Protein AF-A0A9Q1JLV2-F1 (afdb_monomer)

pLDDT: mean 70.61, std 19.12, range [25.59, 95.0]

Solvent-accessible surface area (backbone atoms only — not comparable to full-atom values): 39282 Å² total; per-residue (Å²): 138,79,78,80,77,55,69,68,60,55,42,61,74,67,68,58,61,97,80,76,73,83,89,80,66,92,90,51,68,61,66,65,56,53,74,71,47,79,64,46,76,52,84,73,89,69,91,60,95,63,77,56,69,67,55,45,56,41,16,54,73,35,35,28,38,36,37,44,74,40,80,61,48,59,76,74,41,42,69,80,42,38,21,43,66,29,54,86,88,37,75,68,44,53,71,58,47,50,65,60,36,39,37,99,84,80,41,76,20,75,61,29,54,50,15,2,49,44,16,19,53,51,26,50,44,51,53,50,51,52,48,50,51,52,50,49,52,46,45,59,73,70,53,83,76,58,68,89,51,84,74,79,78,61,78,88,72,64,74,94,67,88,72,72,60,68,70,52,50,58,55,53,48,64,65,52,71,76,70,82,81,81,88,89,76,96,79,87,78,83,79,91,42,74,64,58,56,52,52,51,54,53,51,55,57,62,62,64,75,76,75,84,84,80,91,82,87,79,92,82,90,79,90,87,84,89,83,72,86,64,55,64,63,51,49,51,54,50,48,52,52,46,51,50,50,53,52,49,55,57,58,64,71,42,96,69,86,87,68,93,59,66,58,60,58,49,49,60,53,52,61,64,71,67,72,81,65,100,60,92,83,56,72,62,63,61,63,35,67,85,57,59,53,42,30,33,31,33,40,68,49,64,87,45,57,90,34,52,78,85,59,58,53,45,34,45,30,21,53,33,76,91,31,50,65,93,88,52,90,49,44,65,25,48,77,32,72,53,42,70,38,62,66,55,32,38,25,36,39,63,56,49,40,55,32,34,48,62,46,44,32,81,82,77,50,87,43,64,24,39,28,37,29,34,36,67,38,36,51,57,67,76,71,79,80,74,71,89,81,81,58,91,75,82,65,63,47,42,66,30,76,63,16,48,52,45,52,55,52,50,56,69,70,53,87,76,75,51,55,35,40,25,40,22,65,62,72,77,82,75,84,85,53,102,56,98,67,80,77,35,64,61,57,48,44,11,72,64,19,73,68,35,34,60,59,50,50,22,48,10,46,22,56,59,70,71,52,60,91,90,55,90,45,65,83,78,71,71,81,66,95,63,75,36,53,33,66,56,23,35,36,30,29,42,69,55,49,54,55,50,49,56,51,50,41,50,39,52,27,20,34,46,64,69,64,57,69,96,59,101,62,86,70,33,81,38,25,91,48,75,65,39,29,45,36,36,44,32,57,64,61,54,48,44,58,54,58,48,39,61,22,53,63,38,44,38,31,39,34,41,19,72,81,37,50,77,46,77,31,77,51,55,83,78,42,69,90,60,50,54,40,83,74,55,28,67,71,55,47,50,51,56,52,40,54,53,46,51,37,62,72,73,64,60,68,90,51,100,78,70,53,47,81,58,52,41,73,76,95,38,72,67,59,55,51,48,54,50,49,50,52,50,49,52,52,51,48,52,52,48,54,51,51,51,54,51,51,48,40,71,74,66,45,86,77,72,76,79,90,77,133

Foldseek 3Di:
DDDDDDVVVVCVVVVPPPPPDDDDDPVDDPLVVLVVDQAEEDLDPDADPADDVVLLVSLLVLRAYEYEPHPRCVVQDDDLAQHHYDYNVDPVSVVVVVPQQADPVRDGDPSRSRNSVRNSQSSVLVVVLVVVLVVVVVCLVPDDDFLLDQDDDDSVPDDSDRDPVVVVVVVVCVVVVVPPDDPDDPDDDDDPDPPVVVVVVVVVVVVVVPPDDDDDDDDDDDDDDDDDVVVPVVVVVVVVVVVVVVVVVVVPVPDDDDDPPVVLVVVVVVVVVVPDDPDPPDPLVVQLSPAQEAEEAEDEAQVLVVLADDDNRYAYEYLDPVRDDPHGNHHYLCVQVCSVPLLVCLQAPSVSSLLSCLQCVVVRPPHQKYAYFYSVLSVVVPPPPDDPPPDPDPARQAADPQLVVLVRVVVVVPPDFQEKEAADFPADPPPDDPDPQGQAPVSSLCSSQVNCLQVLQQQLQCQLVVNDPPDGRRQDDDSDPFTAHGRRGMMGGPVVSSLLLLVLLSSVQSSCVRQVDPDDDLDQNRDDDPSCSSHRCHSSSRRSCVLLSLQCLGFYWYAHRYNSDIDTTPHSVNCPPRHPNVSSPSVNSLVSLLVVVVCVVVVVPPDPDGRNVSSHDRDDDVVVVVVVVVVVVVVVVVVVVVVVVVVCCVVPNPPDDPPDD

Organism: NCBI:txid171969

Structure (mmCIF, N/CA/C/O backbone):
data_AF-A0A9Q1JLV2-F1
#
_entry.id   AF-A0A9Q1JLV2-F1
#
loop_
_atom_site.group_PDB
_atom_site.id
_atom_site.type_symbol
_atom_site.label_atom_id
_atom_site.label_alt_id
_atom_site.label_comp_id
_atom_site.label_asym_id
_atom_site.label_entity_id
_atom_site.label_seq_id
_atom_site.pdbx_PDB_ins_code
_atom_site.Cartn_x
_atom_site.Cartn_y
_atom_site.Cartn_z
_atom_site.occupancy
_atom_site.B_iso_or_equiv
_atom_site.auth_seq_id
_atom_site.auth_comp_id
_atom_site.auth_asym_id
_atom_site.auth_atom_id
_atom_site.pdbx_PDB_model_num
ATOM 1 N N . MET A 1 1 ? 55.520 20.864 -18.306 1.00 36.78 1 MET A N 1
ATOM 2 C CA . MET A 1 1 ? 56.043 20.063 -19.427 1.00 36.78 1 MET A CA 1
ATOM 3 C C . MET A 1 1 ? 55.402 18.707 -19.230 1.00 36.78 1 MET A C 1
ATOM 5 O O . MET A 1 1 ? 55.693 18.093 -18.219 1.00 36.78 1 MET A O 1
ATOM 9 N N . ASP A 1 2 ? 54.329 18.356 -19.927 1.00 30.77 2 ASP A N 1
ATOM 10 C CA . ASP A 1 2 ? 54.189 18.439 -21.380 1.00 30.77 2 ASP A CA 1
ATOM 11 C C . ASP A 1 2 ? 52.858 19.058 -21.824 1.00 30.77 2 ASP A C 1
ATOM 13 O O . ASP A 1 2 ? 51.783 18.690 -21.356 1.00 30.77 2 ASP A O 1
ATOM 17 N N . GLU A 1 3 ? 52.950 20.039 -22.718 1.00 35.53 3 GLU A N 1
ATOM 18 C CA . GLU A 1 3 ? 51.818 20.542 -23.489 1.00 35.53 3 GLU A CA 1
ATOM 19 C C . GLU A 1 3 ? 51.485 19.486 -24.551 1.00 35.53 3 GLU A C 1
ATOM 21 O O . GLU A 1 3 ? 52.347 19.135 -25.357 1.00 35.53 3 GLU A O 1
ATOM 26 N N . ASN A 1 4 ? 50.252 18.965 -24.566 1.00 42.56 4 ASN A N 1
ATOM 27 C CA . ASN A 1 4 ? 49.770 18.221 -25.730 1.00 42.56 4 ASN A CA 1
ATOM 28 C C . ASN A 1 4 ? 49.874 19.158 -26.947 1.00 42.56 4 ASN A C 1
ATOM 30 O O . ASN A 1 4 ? 49.288 20.246 -26.895 1.00 42.56 4 ASN A O 1
ATOM 34 N N . PRO A 1 5 ? 50.601 18.792 -28.020 1.00 50.59 5 PRO A N 1
ATOM 35 C CA . PRO A 1 5 ? 50.704 19.647 -29.193 1.00 50.59 5 PRO A CA 1
ATOM 36 C C . PRO A 1 5 ? 49.301 19.880 -29.756 1.00 50.59 5 PRO A C 1
ATOM 38 O O . PRO A 1 5 ? 48.500 18.944 -29.853 1.00 50.59 5 PRO A O 1
ATOM 41 N N . LYS A 1 6 ? 48.979 21.127 -30.117 1.00 62.69 6 LYS A N 1
ATOM 42 C CA . LYS A 1 6 ? 47.725 21.404 -30.820 1.00 62.69 6 LYS A CA 1
ATOM 43 C C . LYS A 1 6 ? 47.754 20.616 -32.129 1.00 62.69 6 LYS A C 1
ATOM 45 O O . LYS A 1 6 ? 48.773 20.579 -32.811 1.00 62.69 6 LYS A O 1
ATOM 50 N N . VAL A 1 7 ? 46.646 19.969 -32.483 1.00 66.56 7 VAL A N 1
ATOM 51 C CA . VAL A 1 7 ? 46.549 19.107 -33.680 1.00 66.56 7 VAL A CA 1
ATOM 52 C C . VAL A 1 7 ? 46.954 19.864 -34.961 1.00 66.56 7 VAL A C 1
ATOM 54 O O . VAL A 1 7 ? 47.543 19.283 -35.872 1.00 66.56 7 VAL A O 1
ATOM 57 N N . GLU A 1 8 ? 46.739 21.181 -34.985 1.00 67.06 8 GLU A N 1
ATOM 58 C CA . GLU A 1 8 ? 47.181 22.103 -36.040 1.00 67.06 8 GLU A CA 1
ATOM 59 C C . GLU A 1 8 ? 48.715 22.154 -36.206 1.00 67.06 8 GLU A C 1
ATOM 61 O O . GLU A 1 8 ? 49.211 22.182 -37.334 1.00 67.06 8 GLU A O 1
ATOM 66 N N . ASP A 1 9 ? 49.477 22.081 -35.109 1.00 70.31 9 ASP A N 1
ATOM 67 C CA . ASP A 1 9 ? 50.948 22.091 -35.127 1.00 70.31 9 ASP A CA 1
ATOM 68 C C . ASP A 1 9 ? 51.500 20.785 -35.722 1.00 70.31 9 ASP A C 1
ATOM 70 O O . ASP A 1 9 ? 52.470 20.785 -36.487 1.00 70.31 9 ASP A O 1
ATOM 74 N N . VAL A 1 10 ? 50.835 19.659 -35.434 1.00 72.50 10 VAL A N 1
ATOM 75 C CA . VAL A 1 10 ? 51.163 18.343 -36.007 1.00 72.50 10 VAL A CA 1
ATOM 76 C C . VAL A 1 10 ? 50.854 18.314 -37.509 1.00 72.50 10 VAL A C 1
ATOM 78 O O . VAL A 1 10 ? 51.660 17.814 -38.297 1.00 72.50 10 VAL A O 1
ATOM 81 N N . ALA A 1 11 ? 49.734 18.907 -37.934 1.00 71.12 11 ALA A N 1
ATOM 82 C CA . ALA A 1 11 ? 49.373 19.024 -39.347 1.00 71.12 11 ALA A CA 1
ATOM 83 C C . ALA A 1 11 ? 50.380 19.877 -40.142 1.00 71.12 11 ALA A C 1
ATOM 85 O O . ALA A 1 11 ? 50.755 19.512 -41.262 1.00 71.12 11 ALA A O 1
ATOM 86 N N . GLY A 1 12 ? 50.872 20.967 -39.538 1.00 69.94 12 GLY A N 1
ATOM 87 C CA . GLY A 1 12 ? 51.949 21.791 -40.090 1.00 69.94 12 GLY A CA 1
ATOM 88 C C . GLY A 1 12 ? 53.267 21.0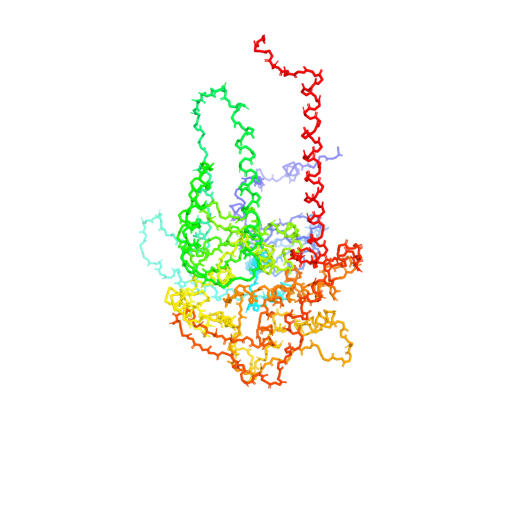23 -40.240 1.00 69.94 12 GLY A C 1
ATOM 89 O O . GLY A 1 12 ? 53.937 21.137 -41.270 1.00 69.94 12 GLY A O 1
ATOM 90 N N . GLY A 1 13 ? 53.600 20.170 -39.264 1.00 74.00 13 GLY A N 1
ATOM 91 C CA . GLY A 1 13 ? 54.759 19.271 -39.318 1.00 74.00 13 GLY A CA 1
ATOM 92 C C . GLY A 1 13 ? 54.677 18.216 -40.430 1.00 74.00 13 GLY A C 1
ATOM 93 O O . GLY A 1 13 ? 55.693 17.884 -41.043 1.00 74.00 13 GLY A O 1
ATOM 94 N N . LEU A 1 14 ? 53.470 17.739 -40.747 1.00 77.31 14 LEU A N 1
ATOM 95 C CA . LEU A 1 14 ? 53.208 16.730 -41.784 1.00 77.31 14 LEU A CA 1
ATOM 96 C C . LEU A 1 14 ? 53.054 17.308 -43.205 1.00 77.31 14 LEU A C 1
ATOM 98 O O . LEU A 1 14 ? 52.824 16.551 -44.146 1.00 77.31 14 LEU A O 1
ATOM 102 N N . ARG A 1 15 ? 53.216 18.631 -43.389 1.00 74.19 15 ARG A N 1
ATOM 103 C CA . ARG A 1 15 ? 53.077 19.336 -44.684 1.00 74.19 15 ARG A CA 1
ATOM 104 C C . ARG A 1 15 ? 51.742 19.066 -45.392 1.00 74.19 15 ARG A C 1
ATOM 106 O O . ARG A 1 15 ? 51.681 19.010 -46.622 1.00 74.19 15 ARG A O 1
ATOM 113 N N . LEU A 1 16 ? 50.671 18.903 -44.619 1.00 74.88 16 LEU A N 1
ATOM 114 C CA . LEU A 1 16 ? 49.325 18.758 -45.161 1.00 74.88 16 LEU A CA 1
ATOM 115 C C . LEU A 1 16 ? 48.873 20.073 -45.821 1.00 74.88 16 LEU A C 1
ATOM 117 O O . LEU A 1 16 ? 49.226 21.167 -45.380 1.00 74.88 16 LEU A O 1
ATOM 121 N N . SER A 1 17 ? 48.118 19.978 -46.920 1.00 73.00 17 SER A N 1
ATOM 122 C CA . SER A 1 17 ? 47.636 21.162 -47.648 1.00 73.00 17 SER A CA 1
ATOM 123 C C . SER A 1 17 ? 46.714 22.028 -46.775 1.00 73.00 17 SER A C 1
ATOM 125 O O . SER A 1 17 ? 45.950 21.501 -45.966 1.00 73.00 17 SER A O 1
ATOM 127 N N . VAL A 1 18 ? 46.748 23.352 -46.973 1.00 60.97 18 VAL A N 1
ATOM 128 C CA . VAL A 1 18 ? 46.164 24.371 -46.066 1.00 60.97 18 VAL A CA 1
ATOM 129 C C . VAL A 1 18 ? 44.642 24.254 -45.842 1.00 60.97 18 VAL A C 1
ATOM 131 O O . VAL A 1 18 ? 44.117 24.882 -44.938 1.00 60.97 18 VAL A O 1
ATOM 134 N N . ASN A 1 19 ? 43.925 23.387 -46.563 1.00 68.06 19 ASN A N 1
ATOM 135 C CA . ASN A 1 19 ? 42.488 23.144 -46.363 1.00 68.06 19 ASN A CA 1
ATOM 136 C C . ASN A 1 19 ? 42.122 21.667 -46.123 1.00 68.06 19 ASN A C 1
ATOM 138 O O . ASN A 1 19 ? 40.948 21.311 -46.196 1.00 68.06 19 ASN A O 1
ATOM 142 N N . SER A 1 20 ? 43.104 20.797 -45.873 1.00 73.06 20 SER A N 1
ATOM 143 C CA . SER A 1 20 ? 42.871 19.347 -45.731 1.00 73.06 20 SER A CA 1
ATOM 144 C C . SER A 1 20 ? 42.432 18.896 -44.335 1.00 73.06 20 SER A C 1
ATOM 146 O O . SER A 1 20 ? 41.937 17.784 -44.193 1.00 73.06 20 SER A O 1
ATOM 148 N N . MET A 1 21 ? 42.563 19.751 -43.318 1.00 77.69 21 MET A N 1
ATOM 149 C CA . MET A 1 21 ? 42.135 19.470 -41.949 1.00 77.69 21 MET A CA 1
ATOM 150 C C . MET A 1 21 ? 41.297 20.636 -41.424 1.00 77.69 21 MET A C 1
ATOM 152 O O . MET A 1 21 ? 41.684 21.794 -41.568 1.00 77.69 21 MET A O 1
ATOM 156 N N . LYS A 1 22 ? 40.150 20.326 -40.817 1.00 78.25 22 LYS A N 1
ATOM 157 C CA . LYS A 1 22 ? 39.292 21.293 -40.125 1.00 78.25 22 LYS A CA 1
ATOM 158 C C . LYS A 1 22 ? 38.981 20.764 -38.734 1.00 78.25 22 LYS A C 1
ATOM 160 O O . LYS A 1 22 ? 38.557 19.619 -38.599 1.00 78.25 22 LYS A O 1
ATOM 165 N N . GLN A 1 23 ? 39.184 21.597 -37.720 1.00 77.56 23 GLN A N 1
ATOM 166 C CA . GLN A 1 23 ? 38.802 21.284 -36.350 1.00 77.56 23 GLN A CA 1
ATOM 167 C C . GLN A 1 23 ? 37.426 21.884 -36.053 1.00 77.56 23 GLN A C 1
ATOM 169 O O . GLN A 1 23 ? 37.192 23.068 -36.293 1.00 77.56 23 GLN A O 1
ATOM 174 N N . TYR A 1 24 ? 36.530 21.061 -35.516 1.00 76.81 24 TYR A N 1
ATOM 175 C CA . TYR A 1 24 ? 35.196 21.462 -35.075 1.00 76.81 24 TYR A CA 1
ATOM 176 C C . TYR A 1 24 ? 35.145 21.402 -33.541 1.00 76.81 24 TYR A C 1
ATOM 178 O O . TYR A 1 24 ? 35.676 20.463 -32.945 1.00 76.81 24 TYR A O 1
ATOM 186 N N . SER A 1 25 ? 34.568 22.420 -32.892 1.00 69.38 25 SER A N 1
ATOM 187 C CA . SER A 1 25 ? 34.395 22.446 -31.432 1.00 69.38 25 SER A CA 1
ATOM 188 C C . SER A 1 25 ? 33.108 21.731 -31.005 1.00 69.38 25 SER A C 1
ATOM 190 O O . SER A 1 25 ? 32.171 21.592 -31.788 1.00 69.38 25 SER A O 1
ATOM 192 N N . MET A 1 26 ? 33.055 21.301 -29.740 1.00 60.31 26 MET A N 1
ATOM 193 C CA . MET A 1 26 ? 31.928 20.548 -29.162 1.00 60.31 26 MET A CA 1
ATOM 194 C C . MET A 1 26 ? 30.611 21.348 -29.062 1.00 60.31 26 MET A C 1
ATOM 196 O O . MET A 1 26 ? 29.565 20.742 -28.858 1.00 60.31 26 MET A O 1
ATOM 200 N N . ASP A 1 27 ? 30.645 22.676 -29.233 1.00 58.41 27 ASP A N 1
ATOM 201 C CA . ASP A 1 27 ? 29.468 23.564 -29.156 1.00 58.41 27 ASP A CA 1
ATOM 202 C C . ASP A 1 27 ? 28.690 23.678 -30.486 1.00 58.41 27 ASP A C 1
ATOM 204 O O . ASP A 1 27 ? 27.712 24.419 -30.581 1.00 58.41 27 ASP A O 1
ATOM 208 N N . GLN A 1 28 ? 29.139 22.990 -31.542 1.00 61.06 28 GLN A N 1
ATOM 209 C CA . GLN A 1 28 ? 28.524 23.015 -32.875 1.00 61.06 28 GLN A CA 1
ATOM 210 C C . GLN A 1 28 ? 27.610 21.801 -33.112 1.00 61.06 28 GLN A C 1
ATOM 212 O O . GLN A 1 28 ? 27.666 20.812 -32.384 1.00 61.06 28 GLN A O 1
ATOM 217 N N . ASP A 1 29 ? 26.761 21.861 -34.147 1.00 71.31 29 ASP A N 1
ATOM 218 C CA . ASP A 1 29 ? 25.876 20.755 -34.539 1.00 71.31 29 ASP A CA 1
ATOM 219 C C . ASP A 1 29 ? 26.682 19.514 -34.970 1.00 71.31 29 ASP A C 1
ATOM 221 O O . ASP A 1 29 ? 27.064 19.350 -36.132 1.00 71.31 29 ASP A O 1
ATOM 225 N N . VAL A 1 30 ? 26.932 18.624 -34.007 1.00 74.31 30 VAL A N 1
ATOM 226 C CA . VAL A 1 30 ? 27.664 17.367 -34.196 1.00 74.31 30 VAL A CA 1
ATOM 227 C C . VAL A 1 30 ? 27.006 16.498 -35.271 1.00 74.31 30 VAL A C 1
ATOM 229 O O . VAL A 1 30 ? 27.718 15.855 -36.035 1.00 74.31 30 VAL A O 1
ATOM 232 N N . ASN A 1 31 ? 25.670 16.501 -35.396 1.00 73.69 31 ASN A N 1
ATOM 233 C CA . ASN A 1 31 ? 24.993 15.731 -36.447 1.00 73.69 31 ASN A CA 1
ATOM 234 C C . ASN A 1 31 ? 25.322 16.272 -37.834 1.00 73.69 31 ASN A C 1
ATOM 236 O O . ASN A 1 31 ? 25.600 15.486 -38.736 1.00 73.69 31 ASN A O 1
ATOM 240 N N . GLY A 1 32 ? 25.320 17.596 -37.993 1.00 76.69 32 GLY A N 1
ATOM 241 C CA . GLY A 1 32 ? 25.720 18.244 -39.236 1.00 76.69 32 GLY A CA 1
ATOM 242 C C . GLY A 1 32 ? 27.143 17.863 -39.646 1.00 76.69 32 GLY A C 1
ATOM 243 O O . GLY A 1 32 ? 27.379 17.567 -40.813 1.00 76.69 32 GLY A O 1
ATOM 244 N N . VAL A 1 33 ? 28.078 17.790 -38.689 1.00 80.56 33 VAL A N 1
ATOM 245 C CA . VAL A 1 33 ? 29.465 17.361 -38.950 1.00 80.56 33 VAL A CA 1
ATOM 246 C C . VAL A 1 33 ? 29.551 15.887 -39.333 1.00 80.56 33 VAL A C 1
ATOM 248 O O . VAL A 1 33 ? 30.242 15.551 -40.292 1.00 80.56 33 VAL A O 1
ATOM 251 N N . LEU A 1 34 ? 28.829 15.013 -38.631 1.00 83.19 34 LEU A N 1
ATOM 252 C CA . LEU A 1 34 ? 28.818 13.584 -38.937 1.00 83.19 34 LEU A CA 1
ATOM 253 C C . LEU A 1 34 ? 28.209 13.293 -40.314 1.00 83.19 34 LEU A C 1
ATOM 255 O O . LEU A 1 34 ? 28.756 12.485 -41.050 1.00 83.19 34 LEU A O 1
ATOM 259 N N . LEU A 1 35 ? 27.140 13.991 -40.704 1.0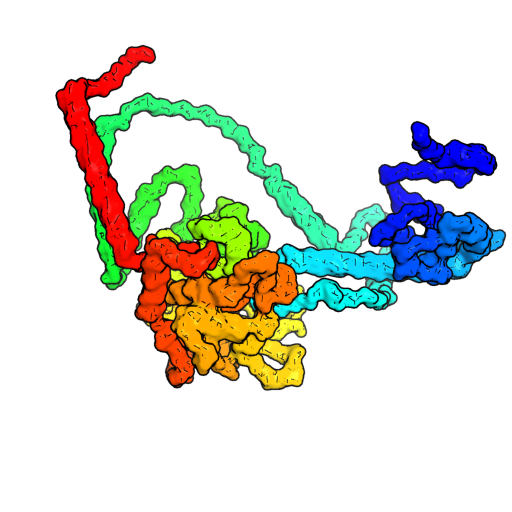0 80.62 35 LEU A N 1
ATOM 260 C CA . LEU A 1 35 ? 26.509 13.842 -42.022 1.00 80.62 35 LEU A CA 1
ATOM 261 C C . LEU A 1 35 ? 27.398 14.293 -43.193 1.00 80.62 35 LEU A C 1
ATOM 263 O O . LEU A 1 35 ? 27.115 13.943 -44.335 1.00 80.62 35 LEU A O 1
ATOM 267 N N . MET A 1 36 ? 28.453 15.070 -42.929 1.00 82.31 36 MET A N 1
ATOM 268 C CA . MET A 1 36 ? 29.447 15.451 -43.939 1.00 82.31 36 MET A CA 1
ATOM 269 C C . MET A 1 36 ? 30.551 14.399 -44.124 1.00 82.31 36 MET A C 1
ATOM 271 O O . MET A 1 36 ? 31.363 14.547 -45.035 1.00 82.31 36 MET A O 1
ATOM 275 N N . ALA A 1 37 ? 30.634 13.389 -43.253 1.00 86.25 37 ALA A N 1
ATOM 276 C CA . ALA A 1 37 ? 31.706 12.402 -43.266 1.00 86.25 37 ALA A CA 1
ATOM 277 C C . ALA A 1 37 ? 31.319 11.144 -44.058 1.00 86.25 37 ALA A C 1
ATOM 279 O O . ALA A 1 37 ? 30.282 10.538 -43.805 1.00 86.25 37 ALA A O 1
ATOM 280 N N . ASP A 1 38 ? 32.208 10.708 -44.954 1.00 86.38 38 ASP A N 1
ATOM 281 C CA . ASP A 1 38 ? 32.054 9.444 -45.689 1.00 86.38 38 ASP A CA 1
ATOM 282 C C . ASP A 1 38 ? 32.559 8.232 -44.886 1.00 86.38 38 ASP A C 1
ATOM 284 O O . ASP A 1 38 ? 32.051 7.125 -45.030 1.00 86.38 38 ASP A O 1
ATOM 288 N N . ILE A 1 39 ? 33.582 8.427 -44.044 1.00 89.69 39 ILE A N 1
ATOM 289 C CA . ILE A 1 39 ? 34.186 7.402 -43.179 1.00 89.69 39 ILE A CA 1
ATOM 290 C C . ILE A 1 39 ? 34.540 8.059 -41.848 1.00 89.69 39 ILE A C 1
ATOM 292 O O . ILE A 1 39 ? 35.108 9.154 -41.822 1.00 89.69 39 ILE A O 1
ATOM 296 N N . ALA A 1 40 ? 34.267 7.374 -40.741 1.00 91.19 40 ALA A N 1
ATOM 297 C CA . ALA A 1 40 ? 34.641 7.839 -39.414 1.00 91.19 40 ALA A CA 1
ATOM 298 C C . ALA A 1 40 ? 35.752 6.971 -38.814 1.00 91.19 40 ALA A C 1
ATOM 300 O O . ALA A 1 40 ? 35.607 5.757 -38.678 1.00 91.19 40 ALA A O 1
ATOM 301 N N . VAL A 1 41 ? 36.851 7.606 -38.405 1.00 90.69 41 VAL A N 1
ATOM 302 C CA . VAL A 1 41 ? 37.934 6.939 -37.674 1.00 90.69 41 VAL A CA 1
ATOM 303 C C . VAL A 1 41 ? 37.846 7.323 -36.210 1.00 90.69 41 VAL A C 1
ATOM 305 O O . VAL A 1 41 ? 37.940 8.498 -35.854 1.00 90.69 41 VAL A O 1
ATOM 308 N N . TYR A 1 42 ? 37.699 6.323 -35.356 1.00 89.25 42 TYR A N 1
ATOM 309 C CA . TYR A 1 42 ? 37.735 6.500 -33.919 1.00 89.25 42 TYR A CA 1
ATOM 310 C C . TYR A 1 42 ? 39.137 6.140 -33.425 1.00 89.25 42 TYR A C 1
ATOM 312 O O . TYR A 1 42 ? 39.546 4.992 -33.496 1.00 89.25 42 TYR A O 1
ATOM 320 N N . GLY A 1 43 ? 39.908 7.138 -32.992 1.00 83.88 43 GLY A N 1
ATOM 321 C CA . GLY A 1 43 ? 41.340 6.998 -32.688 1.00 83.88 43 GLY A CA 1
ATOM 322 C C . GLY A 1 43 ? 41.688 6.920 -31.200 1.00 83.88 43 GLY A C 1
ATOM 323 O O . GLY A 1 43 ? 42.795 7.307 -30.831 1.00 83.88 43 GLY A O 1
ATOM 324 N N . SER A 1 44 ? 40.759 6.511 -30.330 1.00 81.25 44 SER A N 1
ATOM 325 C CA . SER A 1 44 ? 41.030 6.468 -28.885 1.00 81.25 44 SER A CA 1
ATOM 326 C C . SER A 1 44 ? 42.071 5.399 -28.541 1.00 81.25 44 SER A C 1
ATOM 328 O O . SER A 1 44 ? 41.996 4.263 -29.005 1.00 81.25 44 SER A O 1
ATOM 330 N N . LEU A 1 45 ? 43.046 5.764 -27.706 1.00 74.12 45 LEU A N 1
ATOM 331 C CA . LEU A 1 45 ? 44.079 4.856 -27.190 1.00 74.12 45 LEU A CA 1
ATOM 332 C C . LEU A 1 45 ? 43.804 4.413 -25.745 1.00 74.12 45 LEU A C 1
ATOM 334 O O . LEU A 1 45 ? 44.554 3.601 -25.205 1.00 74.12 45 LEU A O 1
ATOM 338 N N . GLN A 1 46 ? 42.762 4.959 -25.114 1.00 78.00 46 GLN A N 1
ATOM 339 C CA . GLN A 1 46 ? 42.396 4.658 -23.733 1.00 78.00 46 GLN A CA 1
ATOM 340 C C . GLN A 1 46 ? 41.347 3.547 -23.693 1.00 78.00 46 GLN A C 1
ATOM 342 O O . GLN A 1 46 ? 40.414 3.538 -24.495 1.00 78.00 46 GLN A O 1
ATOM 347 N N . ASP A 1 47 ? 41.500 2.619 -22.749 1.00 72.81 47 ASP A N 1
ATOM 348 C CA . ASP A 1 47 ? 40.485 1.599 -22.506 1.00 72.81 47 ASP A CA 1
ATOM 349 C C . ASP A 1 47 ? 39.250 2.259 -21.872 1.00 72.81 47 ASP A C 1
ATOM 351 O O . ASP A 1 47 ? 39.301 2.779 -20.755 1.00 72.81 47 ASP A O 1
ATOM 355 N N . GLU A 1 48 ? 38.133 2.247 -22.596 1.00 73.00 48 GLU A N 1
ATOM 356 C CA . GLU A 1 48 ? 36.844 2.735 -22.103 1.00 73.00 48 GLU A CA 1
ATOM 357 C C . GLU A 1 48 ? 36.067 1.612 -21.405 1.00 73.00 48 GLU A C 1
ATOM 359 O O . GLU A 1 48 ? 36.206 0.443 -21.757 1.00 73.00 48 GLU A O 1
ATOM 364 N N . GLN A 1 49 ? 35.238 1.945 -20.407 1.00 74.25 49 GLN A N 1
ATOM 365 C CA . GLN A 1 49 ? 34.408 0.953 -19.699 1.00 74.25 49 GLN A CA 1
ATOM 366 C C . GLN A 1 49 ? 33.102 0.622 -20.439 1.00 74.25 49 GLN A C 1
ATOM 368 O O . GLN A 1 49 ? 32.504 -0.426 -20.201 1.00 74.25 49 GLN A O 1
ATOM 373 N N . THR A 1 50 ? 32.641 1.516 -21.311 1.00 80.19 50 THR A N 1
ATOM 374 C CA . THR A 1 50 ? 31.349 1.444 -22.009 1.00 80.19 50 THR A CA 1
ATOM 375 C C . THR A 1 50 ? 31.538 1.687 -23.500 1.00 80.19 50 THR A C 1
ATOM 377 O O . THR A 1 50 ? 32.561 2.222 -23.918 1.00 80.19 50 THR A O 1
ATOM 380 N N . PHE A 1 51 ? 30.573 1.257 -24.318 1.00 83.19 51 PHE A N 1
ATOM 381 C CA . PHE A 1 51 ? 30.631 1.511 -25.754 1.00 83.19 51 PHE A CA 1
ATOM 382 C C . PHE A 1 51 ? 30.451 3.021 -26.023 1.00 83.19 51 PHE A C 1
ATOM 384 O O . PHE A 1 51 ? 29.498 3.602 -25.496 1.00 83.19 51 PHE A O 1
ATOM 391 N N . PRO A 1 52 ? 31.329 3.677 -26.807 1.00 87.12 52 PRO A N 1
ATOM 392 C CA . PRO A 1 52 ? 31.294 5.127 -26.975 1.00 87.12 52 PRO A CA 1
ATOM 393 C C . PRO A 1 52 ? 29.966 5.602 -27.595 1.00 87.12 52 PRO A C 1
ATOM 395 O O . PRO A 1 52 ? 29.649 5.206 -28.722 1.00 87.12 52 PRO A O 1
ATOM 398 N N . PRO A 1 53 ? 29.218 6.528 -26.959 1.00 84.12 53 PRO A N 1
ATOM 399 C CA . PRO A 1 53 ? 27.952 7.033 -27.504 1.00 84.12 53 PRO A CA 1
ATOM 400 C C . PRO A 1 53 ? 28.099 7.685 -28.886 1.00 84.12 53 PRO A C 1
ATOM 402 O O . PRO A 1 53 ? 27.187 7.646 -29.713 1.00 84.12 53 PRO A O 1
ATOM 405 N N . LEU A 1 54 ? 29.272 8.270 -29.155 1.00 86.06 54 LEU A N 1
ATOM 406 C CA . LEU A 1 54 ? 29.597 8.857 -30.452 1.00 86.06 54 LEU A CA 1
ATOM 407 C C . LEU A 1 54 ? 29.656 7.794 -31.560 1.00 86.06 54 LEU A C 1
ATOM 409 O O . LEU A 1 54 ? 29.156 8.049 -32.651 1.00 86.06 54 LEU A O 1
ATOM 413 N N . LEU A 1 55 ? 30.194 6.599 -31.282 1.00 88.56 55 LEU A N 1
ATOM 414 C CA . LEU A 1 55 ? 30.212 5.496 -32.248 1.00 88.56 55 LEU A CA 1
ATOM 415 C C . LEU A 1 55 ? 28.796 5.018 -32.558 1.00 88.56 55 LEU A C 1
ATOM 417 O O . LEU A 1 55 ? 28.449 4.901 -33.729 1.00 88.56 55 LEU A O 1
ATOM 421 N N . THR A 1 56 ? 27.946 4.843 -31.543 1.00 87.50 56 THR A N 1
ATOM 422 C CA . THR A 1 56 ? 26.534 4.480 -31.748 1.00 87.50 56 THR A CA 1
ATOM 423 C C . THR A 1 56 ? 25.816 5.492 -32.645 1.00 87.50 56 THR A C 1
ATOM 425 O O . THR A 1 56 ? 25.027 5.114 -33.512 1.00 87.50 56 THR A O 1
ATOM 428 N N . ARG A 1 57 ? 26.121 6.787 -32.487 1.00 86.56 57 ARG A N 1
ATOM 429 C CA . ARG A 1 57 ? 25.557 7.873 -33.302 1.00 86.56 57 ARG A CA 1
ATOM 430 C C . ARG A 1 57 ? 26.066 7.873 -34.745 1.00 86.56 57 ARG A C 1
ATOM 432 O O . ARG A 1 57 ? 25.294 8.140 -35.652 1.00 86.56 57 ARG A O 1
ATOM 439 N N . ILE A 1 58 ? 27.340 7.564 -34.967 1.00 89.38 58 ILE A N 1
ATOM 440 C CA . ILE A 1 58 ? 27.921 7.452 -36.313 1.00 89.38 58 ILE A CA 1
ATOM 441 C C . ILE A 1 58 ? 27.349 6.232 -37.040 1.00 89.38 58 ILE A C 1
ATOM 443 O O . ILE A 1 58 ? 26.890 6.325 -38.178 1.00 89.38 58 ILE A O 1
ATOM 447 N N . MET A 1 59 ? 27.323 5.091 -36.354 1.00 90.12 59 MET A N 1
ATOM 448 C CA . MET A 1 59 ? 26.814 3.837 -36.895 1.00 90.12 59 MET A CA 1
ATOM 449 C C . MET A 1 59 ? 25.318 3.937 -37.218 1.00 90.12 59 MET A C 1
ATOM 451 O O . MET A 1 59 ? 24.890 3.431 -38.249 1.00 90.12 59 MET A O 1
ATOM 455 N N . SER A 1 60 ? 24.514 4.652 -36.418 1.00 87.94 60 SER A N 1
ATOM 456 C CA . SER A 1 60 ? 23.080 4.844 -36.699 1.00 87.94 60 SER A CA 1
ATOM 457 C C . SER A 1 60 ? 22.798 5.670 -37.964 1.00 87.94 60 SER A C 1
ATOM 459 O O . SER A 1 60 ? 21.749 5.489 -38.592 1.00 87.94 60 SER A O 1
ATOM 461 N N . LEU A 1 61 ? 23.747 6.516 -38.383 1.00 87.75 61 LEU A N 1
ATOM 462 C CA . LEU A 1 61 ? 23.715 7.220 -39.668 1.00 87.75 61 LEU A CA 1
ATOM 463 C C . LEU A 1 61 ? 24.101 6.315 -40.850 1.00 87.75 61 LEU A C 1
ATOM 465 O O . LEU A 1 61 ? 23.881 6.692 -41.997 1.00 87.75 61 LEU A O 1
ATOM 469 N N . GLY A 1 62 ? 24.614 5.109 -40.589 1.00 87.62 62 GLY A N 1
ATOM 470 C CA . GLY A 1 62 ? 25.104 4.181 -41.608 1.00 87.62 62 GLY A CA 1
ATOM 471 C C . GLY A 1 62 ? 26.494 4.524 -42.136 1.00 87.62 62 GLY A C 1
ATOM 472 O O . GLY A 1 62 ? 26.867 4.046 -43.202 1.00 87.62 62 GLY A O 1
ATOM 473 N N . ILE A 1 63 ? 27.253 5.349 -41.410 1.00 91.12 63 ILE A N 1
ATOM 474 C CA . ILE A 1 63 ? 28.614 5.728 -41.793 1.00 91.12 63 ILE A CA 1
ATOM 475 C C . ILE A 1 63 ? 29.570 4.591 -41.393 1.00 91.12 63 ILE A C 1
ATOM 477 O O . ILE A 1 63 ? 29.562 4.182 -40.226 1.00 91.12 63 ILE A O 1
ATOM 481 N N . PRO A 1 64 ? 30.413 4.084 -42.311 1.00 91.75 64 PRO A N 1
ATOM 482 C CA . PRO A 1 64 ? 31.417 3.071 -42.002 1.00 91.75 64 PRO A CA 1
ATOM 483 C C . PRO A 1 64 ? 32.412 3.563 -40.945 1.00 91.75 64 PRO A C 1
ATOM 485 O O . PRO A 1 64 ? 32.983 4.653 -41.062 1.00 91.75 64 PRO A O 1
ATOM 488 N N . VAL A 1 65 ? 32.641 2.739 -39.921 1.00 93.06 65 VAL A N 1
ATOM 489 C CA . VAL A 1 65 ? 33.528 3.063 -38.795 1.00 93.06 65 VAL A CA 1
ATOM 490 C C . VAL A 1 65 ? 34.819 2.252 -38.831 1.00 93.06 65 VAL A C 1
ATOM 492 O O . VAL A 1 65 ? 34.809 1.048 -39.087 1.00 93.06 65 VAL A O 1
ATOM 495 N N . VAL A 1 66 ? 35.934 2.917 -38.527 1.00 92.38 66 VAL A N 1
ATOM 496 C CA . VAL A 1 66 ? 37.251 2.306 -38.314 1.00 92.38 66 VAL A CA 1
ATOM 497 C C . VAL A 1 66 ? 37.628 2.493 -36.846 1.00 92.38 66 VAL A C 1
ATOM 499 O O . VAL A 1 66 ? 37.710 3.627 -36.368 1.00 92.38 66 VAL A O 1
ATOM 502 N N . VAL A 1 67 ? 37.820 1.394 -36.122 1.00 91.69 67 VAL A N 1
ATOM 503 C CA . VAL A 1 67 ? 37.974 1.368 -34.661 1.00 91.69 67 VAL A CA 1
ATOM 504 C C . VAL A 1 67 ? 39.234 0.604 -34.237 1.00 91.69 67 VAL A C 1
ATOM 506 O O . VAL A 1 67 ? 39.665 -0.305 -34.940 1.00 91.69 67 VAL A O 1
ATOM 509 N N . PRO A 1 68 ? 39.850 0.936 -33.096 1.00 90.44 68 PRO A N 1
ATOM 510 C CA . PRO A 1 68 ? 41.008 0.222 -32.583 1.00 90.44 68 PRO A CA 1
ATOM 511 C C . PRO A 1 68 ? 40.598 -1.129 -31.985 1.00 90.44 68 PRO A C 1
ATOM 513 O O . PRO A 1 68 ? 39.447 -1.332 -31.590 1.00 90.44 68 PRO A O 1
ATOM 516 N N . ASP A 1 69 ? 41.573 -2.021 -31.828 1.00 87.62 69 ASP A N 1
ATOM 517 C CA . ASP A 1 69 ? 41.477 -3.312 -31.132 1.00 87.62 69 ASP A CA 1
ATOM 518 C C . ASP A 1 69 ? 41.289 -3.183 -29.599 1.00 87.62 69 ASP A C 1
ATOM 520 O O . ASP A 1 69 ? 42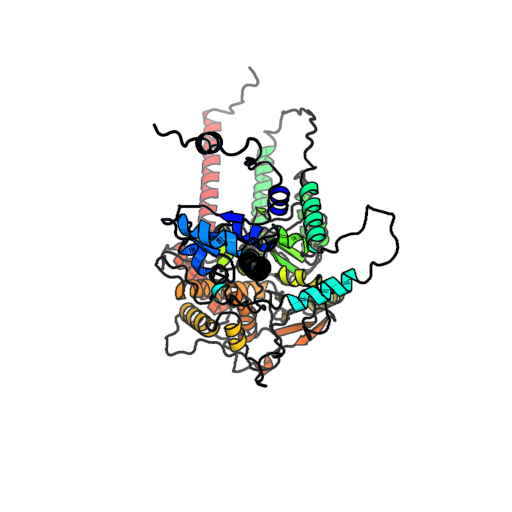.039 -3.728 -28.781 1.00 87.62 69 ASP A O 1
ATOM 524 N N . LEU A 1 70 ? 40.260 -2.445 -29.176 1.00 86.81 70 LEU A N 1
ATOM 525 C CA . LEU A 1 70 ? 39.872 -2.295 -27.774 1.00 86.81 70 LEU A CA 1
ATOM 526 C C . LEU A 1 70 ? 38.947 -3.447 -27.337 1.00 86.81 70 LEU A C 1
ATOM 528 O O . LEU A 1 70 ? 37.954 -3.706 -28.020 1.00 86.81 70 LEU A O 1
ATOM 532 N N . PRO A 1 71 ? 39.183 -4.092 -26.172 1.00 85.06 71 PRO A N 1
ATOM 533 C CA . PRO A 1 71 ? 38.357 -5.197 -25.674 1.00 85.06 71 PRO A CA 1
ATOM 534 C C . PRO A 1 71 ? 36.869 -4.872 -25.519 1.00 85.06 71 PRO A C 1
ATOM 536 O O . PRO A 1 71 ? 36.035 -5.770 -25.576 1.00 85.06 71 PRO A O 1
ATOM 539 N N . VAL A 1 72 ? 36.525 -3.606 -25.275 1.00 85.19 72 VAL A N 1
ATOM 540 C CA . VAL A 1 72 ? 35.126 -3.169 -25.175 1.00 85.19 72 VAL A CA 1
ATOM 541 C C . VAL A 1 72 ? 34.496 -3.000 -26.552 1.00 85.19 72 VAL A C 1
ATOM 543 O O . VAL A 1 72 ? 33.342 -3.375 -26.722 1.00 85.19 72 VAL A O 1
ATOM 546 N N . LEU A 1 73 ? 35.246 -2.522 -27.550 1.00 85.88 73 LEU A N 1
ATOM 547 C CA . LEU A 1 73 ? 34.743 -2.368 -28.916 1.00 85.88 73 LEU A CA 1
ATOM 548 C C . LEU A 1 73 ? 34.605 -3.717 -29.621 1.00 85.88 73 LEU A C 1
ATOM 550 O O . LEU A 1 73 ? 33.601 -3.940 -30.288 1.00 85.88 73 LEU A O 1
ATOM 554 N N . SER A 1 74 ? 35.541 -4.645 -29.407 1.00 84.00 74 SER A N 1
ATOM 555 C CA . SER A 1 74 ? 35.525 -5.978 -30.026 1.00 84.00 74 SER A CA 1
ATOM 556 C C . SER A 1 74 ? 34.384 -6.885 -29.549 1.00 84.00 74 SER A C 1
ATOM 558 O O . SER A 1 74 ? 34.087 -7.886 -30.197 1.00 84.00 74 SER A O 1
ATOM 560 N N . ARG A 1 75 ? 33.710 -6.539 -28.443 1.00 85.06 75 ARG A N 1
ATOM 561 C CA . ARG A 1 75 ? 32.475 -7.216 -28.002 1.00 85.06 75 ARG A CA 1
ATOM 562 C C . ARG A 1 75 ? 31.281 -6.921 -28.907 1.00 85.06 75 ARG A C 1
ATOM 564 O O . ARG A 1 75 ? 30.375 -7.742 -28.978 1.00 85.06 75 ARG A O 1
ATOM 571 N N . TYR A 1 76 ? 31.273 -5.761 -29.562 1.00 84.62 76 TYR A N 1
ATOM 572 C CA . TYR A 1 76 ? 30.146 -5.287 -30.370 1.00 84.62 76 TYR A CA 1
ATOM 573 C C . TYR A 1 76 ? 30.509 -5.221 -31.860 1.00 84.62 76 TYR A C 1
ATOM 575 O O . TYR A 1 76 ? 29.739 -5.646 -32.721 1.00 84.62 76 TYR A O 1
ATOM 583 N N . VAL A 1 77 ? 31.702 -4.720 -32.181 1.00 88.44 77 VAL A N 1
ATOM 584 C CA . VAL A 1 77 ? 32.180 -4.533 -33.551 1.00 88.44 77 VAL A CA 1
ATOM 585 C C . VAL A 1 77 ? 32.976 -5.756 -33.988 1.00 88.44 77 VAL A C 1
ATOM 587 O O . VAL A 1 77 ? 34.036 -6.052 -33.439 1.00 88.44 77 VAL A O 1
ATOM 590 N N . VAL A 1 78 ? 32.465 -6.448 -35.006 1.00 90.50 78 VAL A N 1
ATOM 591 C CA . VAL A 1 78 ? 33.161 -7.550 -35.675 1.00 90.50 78 VAL A CA 1
ATOM 592 C C . VAL A 1 78 ? 33.816 -6.996 -36.935 1.00 90.50 78 VAL A C 1
ATOM 594 O O . VAL A 1 78 ? 33.146 -6.326 -37.729 1.00 90.50 78 VAL A O 1
ATOM 597 N N . ASP A 1 79 ? 35.111 -7.271 -37.092 1.00 90.31 79 ASP A N 1
ATOM 598 C CA . ASP A 1 79 ? 35.916 -6.799 -38.220 1.00 90.31 79 ASP A CA 1
ATOM 599 C C . ASP A 1 79 ? 35.321 -7.239 -39.566 1.00 90.31 79 ASP A C 1
ATOM 601 O O . ASP A 1 79 ? 34.918 -8.392 -39.738 1.00 90.31 79 ASP A O 1
ATOM 605 N N . GLY A 1 80 ? 35.208 -6.297 -40.502 1.00 85.25 80 GLY A N 1
ATOM 606 C CA . GLY A 1 80 ? 34.611 -6.500 -41.824 1.00 85.25 80 GLY A CA 1
ATOM 607 C C . GLY A 1 80 ? 33.086 -6.669 -41.843 1.00 85.25 80 GLY A C 1
ATOM 608 O O . GLY A 1 80 ? 32.516 -6.784 -42.926 1.00 85.25 80 GLY A O 1
ATOM 609 N N . VAL A 1 81 ? 32.413 -6.663 -40.684 1.00 87.50 81 VAL A N 1
ATOM 610 C CA . VAL A 1 81 ? 30.949 -6.807 -40.582 1.00 87.50 81 VAL A CA 1
ATOM 611 C C . VAL A 1 81 ? 30.303 -5.529 -40.065 1.00 87.50 81 VAL A C 1
ATOM 613 O O . VAL A 1 81 ? 29.488 -4.940 -40.763 1.00 87.50 81 VAL A O 1
ATOM 616 N N . HIS A 1 82 ? 30.667 -5.085 -38.861 1.00 89.75 82 HIS A N 1
ATOM 617 C CA . HIS A 1 82 ? 30.094 -3.887 -38.225 1.00 89.75 82 HIS A CA 1
ATOM 618 C C . HIS A 1 82 ? 31.031 -2.673 -38.289 1.00 89.75 82 HIS A C 1
ATOM 620 O O . HIS A 1 82 ? 30.641 -1.561 -37.946 1.00 89.75 82 HIS A O 1
ATOM 626 N N . GLY A 1 83 ? 32.288 -2.891 -38.666 1.00 91.06 83 GLY A N 1
ATOM 627 C CA . GLY A 1 83 ? 33.338 -1.883 -38.728 1.00 91.06 83 GLY A CA 1
ATOM 628 C C . GLY A 1 83 ? 34.660 -2.525 -39.127 1.00 91.06 83 GLY A C 1
ATOM 629 O O . GLY A 1 83 ? 34.753 -3.747 -39.222 1.00 91.06 83 GLY A O 1
ATOM 630 N N . MET A 1 84 ? 35.678 -1.703 -39.354 1.00 91.00 84 MET A N 1
ATOM 631 C CA . MET A 1 84 ? 37.045 -2.164 -39.601 1.00 91.00 84 MET A CA 1
ATOM 632 C C . MET A 1 84 ? 37.882 -1.989 -38.345 1.00 91.00 84 MET A C 1
ATOM 634 O O . MET A 1 84 ? 37.872 -0.908 -37.754 1.00 91.00 84 MET A O 1
ATOM 638 N N . VAL A 1 85 ? 38.611 -3.025 -37.944 1.00 90.50 85 VAL A N 1
ATOM 639 C CA . VAL A 1 85 ? 39.434 -2.995 -36.731 1.00 90.50 85 VAL A CA 1
ATOM 640 C C . VAL A 1 85 ? 40.909 -2.823 -37.095 1.00 90.50 85 VAL A C 1
ATOM 642 O O . VAL A 1 85 ? 41.431 -3.544 -37.940 1.00 90.50 85 VAL A O 1
ATOM 645 N N . PHE A 1 86 ? 41.604 -1.881 -36.453 1.00 90.19 86 PHE A N 1
ATOM 646 C CA . PHE A 1 86 ? 43.054 -1.691 -36.603 1.00 90.19 86 PHE A CA 1
ATOM 647 C C . PHE A 1 86 ? 43.785 -1.910 -35.276 1.00 90.19 86 PHE A C 1
ATOM 649 O O . PHE A 1 86 ? 43.234 -1.645 -34.205 1.00 90.19 86 PHE A O 1
ATOM 656 N N . SER A 1 87 ? 45.039 -2.369 -35.320 1.00 86.75 87 SER A N 1
ATOM 657 C CA . SER A 1 87 ? 45.808 -2.539 -34.089 1.00 86.75 87 SER A CA 1
ATOM 658 C C . SER A 1 87 ? 46.344 -1.208 -33.565 1.00 86.75 87 SER A C 1
ATOM 660 O O . SER A 1 87 ? 46.957 -0.434 -34.304 1.00 86.75 87 SER A O 1
ATOM 662 N N . ARG A 1 88 ? 46.194 -0.961 -32.254 1.00 78.75 88 ARG A N 1
ATOM 663 C CA . ARG A 1 88 ? 46.685 0.260 -31.579 1.00 78.75 88 ARG A CA 1
ATOM 664 C C . ARG A 1 88 ? 48.171 0.548 -31.801 1.00 78.75 88 ARG A C 1
ATOM 666 O O . ARG A 1 88 ? 48.593 1.699 -31.707 1.00 78.75 88 ARG A O 1
ATOM 673 N N . HIS A 1 89 ? 48.967 -0.483 -32.073 1.00 77.06 89 HIS A N 1
ATOM 674 C CA . HIS A 1 89 ? 50.418 -0.377 -32.228 1.00 77.06 89 HIS A CA 1
ATOM 675 C C . HIS A 1 89 ? 50.892 -0.430 -33.682 1.00 77.06 89 HIS A C 1
ATOM 677 O O . HIS A 1 89 ? 52.097 -0.334 -33.915 1.00 77.06 89 HIS A O 1
ATOM 683 N N . ASN A 1 90 ? 49.979 -0.571 -34.649 1.00 79.88 90 ASN A N 1
ATOM 684 C CA . ASN A 1 90 ? 50.341 -0.735 -36.048 1.00 79.88 90 ASN A CA 1
ATOM 685 C C . ASN A 1 90 ? 49.572 0.229 -36.971 1.00 79.88 90 ASN A C 1
ATOM 687 O O . ASN A 1 90 ? 48.495 -0.109 -37.464 1.00 79.88 90 ASN A O 1
ATOM 691 N N . PRO A 1 91 ? 50.120 1.423 -37.270 1.00 76.50 91 PRO A N 1
ATOM 692 C CA . PRO A 1 91 ? 49.472 2.357 -38.190 1.00 76.50 91 PRO A CA 1
ATOM 693 C C . PRO A 1 91 ? 49.409 1.825 -39.633 1.00 76.50 91 PRO A C 1
ATOM 695 O O . PRO A 1 91 ? 48.605 2.320 -40.425 1.00 76.50 91 PRO A O 1
ATOM 698 N N . ASP A 1 92 ? 50.200 0.800 -39.976 1.00 83.62 92 ASP A N 1
ATOM 699 C CA . ASP A 1 92 ? 50.167 0.168 -41.300 1.00 83.62 92 ASP A CA 1
ATOM 700 C C . ASP A 1 92 ? 48.827 -0.530 -41.581 1.00 83.62 92 ASP A C 1
ATOM 702 O O . ASP A 1 92 ? 48.462 -0.722 -42.742 1.00 83.62 92 ASP A O 1
ATOM 706 N N . ASP A 1 93 ? 48.059 -0.867 -40.542 1.00 84.75 93 ASP A N 1
ATOM 707 C CA . ASP A 1 93 ? 46.722 -1.446 -40.685 1.00 84.75 93 ASP A CA 1
ATOM 708 C C . ASP A 1 93 ? 45.749 -0.436 -41.308 1.00 84.75 93 ASP A C 1
ATOM 710 O O . ASP A 1 93 ? 44.989 -0.784 -42.212 1.00 84.75 93 ASP A O 1
ATOM 714 N N . LEU A 1 94 ? 45.835 0.848 -40.933 1.00 84.25 94 LEU A N 1
ATOM 715 C CA . LEU A 1 94 ? 45.020 1.905 -41.542 1.00 84.25 94 LEU A CA 1
ATOM 716 C C . LEU A 1 94 ? 45.332 2.054 -43.037 1.00 84.25 94 LEU A C 1
ATOM 718 O O . LEU A 1 94 ? 44.417 2.179 -43.851 1.00 84.25 94 LEU A O 1
ATOM 722 N N . LEU A 1 95 ? 46.611 1.958 -43.420 1.00 84.50 95 LEU A N 1
ATOM 723 C CA . LEU A 1 95 ? 47.037 2.000 -44.825 1.00 84.50 95 LEU A CA 1
ATOM 724 C C . LEU A 1 95 ? 46.491 0.826 -45.650 1.00 84.50 95 LEU A C 1
ATOM 726 O O . LEU A 1 95 ? 46.362 0.950 -46.867 1.00 84.50 95 LEU A O 1
ATOM 730 N N . ARG A 1 96 ? 46.151 -0.297 -45.006 1.00 86.06 96 ARG A N 1
ATOM 731 C CA . ARG A 1 96 ? 45.499 -1.450 -45.646 1.00 86.06 96 ARG A CA 1
ATOM 732 C C . ARG A 1 96 ? 43.979 -1.312 -45.696 1.00 86.06 96 ARG A C 1
ATOM 734 O O . ARG A 1 96 ? 43.382 -1.735 -46.679 1.00 86.06 96 ARG A O 1
ATOM 741 N N . ILE A 1 97 ? 43.369 -0.710 -44.675 1.00 86.50 97 ILE A N 1
ATOM 742 C CA . ILE A 1 97 ? 41.911 -0.565 -44.543 1.00 86.50 97 ILE A CA 1
ATOM 743 C C . ILE A 1 97 ? 41.349 0.480 -45.516 1.00 86.50 97 ILE A C 1
ATOM 745 O O . ILE A 1 97 ? 40.352 0.220 -46.188 1.00 86.50 97 ILE A O 1
ATOM 749 N N . PHE A 1 98 ? 41.978 1.653 -45.644 1.00 87.12 98 PHE A N 1
ATOM 750 C CA . PHE A 1 98 ? 41.443 2.733 -46.488 1.00 87.12 98 PHE A CA 1
ATOM 751 C C . PHE A 1 98 ? 41.257 2.350 -47.970 1.00 87.12 98 PHE A C 1
ATOM 753 O O . PHE A 1 98 ? 40.194 2.652 -48.514 1.00 87.12 98 PHE A O 1
ATOM 760 N N . PRO A 1 99 ? 42.200 1.644 -48.628 1.00 86.31 99 PRO A N 1
ATOM 761 C CA . PRO A 1 99 ? 42.002 1.150 -49.993 1.00 86.31 99 PRO A CA 1
ATOM 762 C C . PRO A 1 99 ? 40.850 0.146 -50.154 1.00 86.31 99 PRO A C 1
ATOM 764 O O . PRO A 1 99 ? 40.377 -0.049 -51.270 1.00 86.31 99 PRO A O 1
ATOM 767 N N . LEU A 1 100 ? 40.410 -0.509 -49.072 1.00 84.19 100 LEU A N 1
ATOM 768 C CA . LEU A 1 100 ? 39.265 -1.428 -49.090 1.00 84.19 100 LEU A CA 1
ATOM 769 C C . LEU A 1 100 ? 37.933 -0.679 -48.974 1.00 84.19 100 LEU A C 1
ATOM 771 O O . LEU A 1 100 ? 36.932 -1.124 -49.533 1.00 84.19 100 LEU A O 1
ATOM 775 N N . LEU A 1 101 ? 37.916 0.451 -48.262 1.00 85.44 101 LEU A N 1
ATOM 776 C CA . LEU A 1 101 ? 36.720 1.275 -48.064 1.00 85.44 101 LEU A CA 1
ATOM 777 C C . LEU A 1 101 ? 36.493 2.283 -49.201 1.00 85.44 101 LEU A C 1
ATOM 779 O O . LEU A 1 101 ? 35.351 2.617 -49.508 1.00 85.44 101 LEU A O 1
ATOM 783 N N . VAL A 1 102 ? 37.566 2.757 -49.842 1.00 85.94 102 VAL A N 1
ATOM 784 C CA . VAL A 1 102 ? 37.513 3.773 -50.901 1.00 85.94 102 VAL A CA 1
ATOM 785 C C . VAL A 1 102 ? 37.887 3.156 -52.247 1.00 85.94 102 VAL A C 1
ATOM 787 O O . VAL A 1 102 ? 39.010 2.702 -52.456 1.00 85.94 102 VAL A O 1
ATOM 790 N N . SER A 1 103 ? 36.953 3.188 -53.194 1.00 80.31 103 SER A N 1
ATOM 791 C CA . SER A 1 103 ? 37.170 2.729 -54.568 1.00 80.31 103 SER A CA 1
ATOM 792 C C . SER A 1 103 ? 38.101 3.674 -55.338 1.00 80.31 103 SER A C 1
ATOM 794 O O . SER A 1 103 ? 38.151 4.877 -55.078 1.00 80.31 103 SER A O 1
ATOM 796 N N . SER A 1 104 ? 38.766 3.171 -56.383 1.00 68.56 104 SER A N 1
ATOM 797 C CA . SER A 1 104 ? 39.705 3.933 -57.233 1.00 68.56 104 SER A CA 1
ATOM 798 C C . SER A 1 104 ? 39.113 5.176 -57.924 1.00 68.56 104 SER A C 1
ATOM 800 O O . SER A 1 104 ? 39.863 6.012 -58.423 1.00 68.56 104 SER A O 1
ATOM 802 N N . GLY A 1 105 ? 37.782 5.323 -57.934 1.00 64.44 105 GLY A N 1
ATOM 803 C CA . GLY A 1 105 ? 37.053 6.502 -58.417 1.00 64.44 105 GLY A CA 1
ATOM 804 C C . GLY A 1 105 ? 36.624 7.504 -57.334 1.00 64.44 105 GLY A C 1
ATOM 805 O O . GLY A 1 105 ? 35.818 8.380 -57.636 1.00 64.44 105 GLY A O 1
ATOM 806 N N . GLY A 1 106 ? 37.094 7.363 -56.089 1.00 68.62 106 GLY A N 1
ATOM 807 C CA . GLY A 1 106 ? 36.744 8.257 -54.974 1.00 68.62 106 GLY A CA 1
ATOM 808 C C . GLY A 1 106 ? 35.335 8.052 -54.403 1.00 68.62 106 GLY A C 1
ATOM 809 O O . GLY A 1 106 ? 34.835 8.925 -53.705 1.00 68.62 106 GLY A O 1
ATOM 810 N N . LYS A 1 107 ? 34.688 6.921 -54.711 1.00 81.75 107 LYS A N 1
ATOM 811 C CA . LYS A 1 107 ? 33.397 6.504 -54.137 1.00 81.75 107 LYS A CA 1
ATOM 812 C C . LYS A 1 107 ? 33.609 5.436 -53.064 1.00 81.75 107 LYS A C 1
ATOM 814 O O . LYS A 1 107 ? 34.590 4.693 -53.146 1.00 81.75 107 LYS A O 1
ATOM 819 N N . LEU A 1 108 ? 32.680 5.323 -52.117 1.00 85.06 108 LEU A N 1
ATOM 820 C CA . LEU A 1 108 ? 32.642 4.205 -51.171 1.00 85.06 108 LEU A CA 1
ATOM 821 C C . LEU A 1 108 ? 32.548 2.867 -51.925 1.00 85.06 108 LEU A C 1
ATOM 823 O O . LEU A 1 108 ? 31.979 2.794 -53.018 1.00 85.06 108 LEU A O 1
ATOM 827 N N . SER A 1 109 ? 33.218 1.839 -51.409 1.00 87.62 109 SER A N 1
ATOM 828 C CA . SER A 1 109 ? 33.157 0.482 -51.959 1.00 87.62 109 SER A CA 1
ATOM 829 C C . SER A 1 109 ? 31.874 -0.236 -51.525 1.00 87.62 109 SER A C 1
ATOM 831 O O . SER A 1 109 ? 31.284 0.107 -50.505 1.00 87.62 109 SER A O 1
ATOM 833 N N . GLU A 1 110 ? 31.479 -1.295 -52.242 1.00 86.31 110 GLU A N 1
ATOM 834 C CA . GLU A 1 110 ? 30.344 -2.147 -51.831 1.00 86.31 110 GLU A CA 1
ATOM 835 C C . GLU A 1 110 ? 30.535 -2.714 -50.416 1.00 86.31 110 GLU A C 1
ATOM 837 O O . GLU A 1 110 ? 29.581 -2.889 -49.662 1.00 86.31 110 GLU A O 1
ATOM 842 N N . LEU A 1 111 ? 31.790 -2.965 -50.035 1.00 86.50 111 LEU A N 1
ATOM 843 C CA . LEU A 1 111 ? 32.147 -3.412 -48.698 1.00 86.50 111 LEU A CA 1
ATOM 844 C C . LEU A 1 111 ? 31.976 -2.294 -47.657 1.00 86.50 111 LEU A C 1
ATOM 846 O O . LEU A 1 111 ? 31.522 -2.577 -46.554 1.00 86.50 111 LEU A O 1
ATOM 850 N N . ALA A 1 112 ? 32.271 -1.035 -47.993 1.00 86.44 112 ALA A N 1
ATOM 851 C CA . ALA A 1 112 ? 31.975 0.091 -47.113 1.00 86.44 112 ALA A CA 1
ATOM 852 C C . ALA A 1 112 ? 30.458 0.253 -46.908 1.00 86.44 112 ALA A C 1
ATOM 854 O O . ALA A 1 112 ? 30.020 0.373 -45.767 1.00 86.44 112 ALA A O 1
ATOM 855 N N . ASP A 1 113 ? 29.654 0.150 -47.969 1.00 86.94 113 ASP A N 1
ATOM 856 C CA . ASP A 1 113 ? 28.187 0.224 -47.880 1.00 86.94 113 ASP A CA 1
ATOM 857 C C . ASP A 1 113 ? 27.595 -0.938 -47.055 1.00 86.94 113 ASP A C 1
ATOM 859 O O . ASP A 1 113 ? 26.705 -0.745 -46.216 1.00 86.94 113 ASP A O 1
ATOM 863 N N . ALA A 1 114 ? 28.121 -2.154 -47.232 1.00 88.94 114 ALA A N 1
ATOM 864 C CA . ALA A 1 114 ? 27.733 -3.323 -46.443 1.00 88.94 114 ALA A CA 1
ATOM 865 C C . ALA A 1 114 ? 28.103 -3.165 -44.957 1.00 88.94 114 ALA A C 1
ATOM 867 O O . ALA A 1 114 ? 27.288 -3.436 -44.076 1.00 88.94 114 ALA A O 1
ATOM 868 N N . VAL A 1 115 ? 29.310 -2.675 -44.663 1.00 90.88 115 VAL A N 1
ATOM 869 C CA . VAL A 1 115 ? 29.754 -2.415 -43.287 1.00 90.88 115 VAL A CA 1
ATOM 870 C C . VAL A 1 115 ? 28.917 -1.312 -42.640 1.00 90.88 115 VAL A C 1
ATOM 872 O O . VAL A 1 115 ? 28.479 -1.472 -41.504 1.00 90.88 115 VAL A O 1
ATOM 875 N N . GLY A 1 116 ? 28.638 -0.221 -43.356 1.00 89.75 116 GLY A N 1
ATOM 876 C CA . GLY A 1 116 ? 27.808 0.882 -42.867 1.00 89.75 116 GLY A CA 1
ATOM 877 C C . GLY A 1 116 ? 26.364 0.460 -42.574 1.00 89.75 116 GLY A C 1
ATOM 878 O O . GLY A 1 116 ? 25.814 0.798 -41.524 1.00 89.75 116 GLY A O 1
ATOM 879 N N . SER A 1 117 ? 25.749 -0.337 -43.451 1.00 88.69 117 SER A N 1
ATOM 880 C CA . SER A 1 117 ? 24.385 -0.852 -43.247 1.00 88.69 117 SER A CA 1
ATOM 881 C C . SER A 1 117 ? 24.294 -1.844 -42.081 1.00 88.69 117 SER A C 1
ATOM 883 O O . SER A 1 117 ? 23.422 -1.702 -41.221 1.00 88.69 117 SER A O 1
ATOM 885 N N . ASN A 1 118 ? 25.229 -2.786 -41.966 1.00 89.19 118 ASN A N 1
ATOM 886 C CA . ASN A 1 118 ? 25.295 -3.706 -40.826 1.00 89.19 118 ASN A CA 1
ATOM 887 C C . ASN A 1 118 ? 25.575 -2.971 -39.505 1.00 89.19 118 ASN A C 1
ATOM 889 O O . ASN A 1 118 ? 24.940 -3.254 -38.486 1.00 89.19 118 ASN A O 1
ATOM 893 N N . ALA A 1 119 ? 26.471 -1.979 -39.522 1.00 89.38 119 ALA A N 1
ATOM 894 C CA . ALA A 1 119 ? 26.724 -1.099 -38.384 1.00 89.38 119 ALA A CA 1
ATOM 895 C C . ALA A 1 119 ? 25.450 -0.363 -37.944 1.00 89.38 119 ALA A C 1
ATOM 897 O O . ALA A 1 119 ? 25.168 -0.264 -36.749 1.00 89.38 119 ALA A O 1
ATOM 898 N N . LYS A 1 120 ? 24.638 0.094 -38.903 1.00 90.38 120 LYS A N 1
ATOM 899 C CA . LYS A 1 120 ? 23.346 0.736 -38.643 1.00 90.38 120 LYS A CA 1
ATOM 900 C C . LYS A 1 120 ? 22.354 -0.196 -37.961 1.00 90.38 120 LYS A C 1
ATOM 902 O O . LYS A 1 120 ? 21.703 0.224 -37.005 1.00 90.38 120 LYS A O 1
ATOM 907 N N . HIS A 1 121 ? 22.251 -1.449 -38.401 1.00 87.56 121 HIS A N 1
ATOM 908 C CA . HIS A 1 121 ? 21.403 -2.445 -37.738 1.00 87.56 121 HIS A CA 1
ATOM 909 C C . HIS A 1 121 ? 21.873 -2.739 -36.310 1.00 87.56 121 HIS A C 1
ATOM 911 O O . HIS A 1 121 ? 21.053 -2.753 -35.390 1.00 87.56 121 HIS A O 1
ATOM 917 N N . LEU A 1 122 ? 23.183 -2.890 -36.100 1.00 88.56 122 LEU A N 1
ATOM 918 C CA . LEU A 1 122 ? 23.754 -3.065 -34.766 1.00 88.56 122 LEU A CA 1
ATOM 919 C C . LEU A 1 122 ? 23.449 -1.863 -33.858 1.00 88.56 122 LEU A C 1
ATOM 921 O O . LEU A 1 122 ? 22.971 -2.048 -32.741 1.00 88.56 122 LEU A O 1
ATOM 925 N N . ALA A 1 123 ? 23.654 -0.636 -34.341 1.00 88.81 123 ALA A N 1
ATOM 926 C CA . ALA A 1 123 ? 23.364 0.576 -33.578 1.00 88.81 123 ALA A CA 1
ATOM 927 C C . ALA A 1 123 ? 21.877 0.694 -33.217 1.00 88.81 123 ALA A C 1
ATOM 929 O O . ALA A 1 123 ? 21.548 1.045 -32.087 1.00 88.81 123 ALA A O 1
ATOM 930 N N . ARG A 1 124 ? 20.971 0.353 -34.145 1.00 86.56 124 ARG A N 1
ATOM 931 C CA . ARG A 1 124 ? 19.526 0.304 -33.874 1.00 86.56 124 ARG A CA 1
ATOM 932 C C . ARG A 1 124 ? 19.190 -0.709 -32.779 1.00 86.56 124 ARG A C 1
ATOM 934 O O . ARG A 1 124 ? 18.453 -0.364 -31.861 1.00 86.56 124 ARG A O 1
ATOM 941 N N . ASN A 1 125 ? 19.760 -1.914 -32.836 1.00 85.88 125 ASN A N 1
ATOM 942 C CA . ASN A 1 125 ? 19.562 -2.941 -31.807 1.00 85.88 125 ASN A CA 1
ATOM 943 C C . ASN A 1 125 ? 20.073 -2.485 -30.434 1.00 85.88 125 ASN A C 1
ATOM 945 O O . ASN A 1 125 ? 19.372 -2.657 -29.440 1.00 85.88 125 ASN A O 1
ATOM 949 N N . LEU A 1 126 ? 21.261 -1.871 -30.377 1.00 84.75 126 LEU A N 1
ATOM 950 C CA . LEU A 1 126 ? 21.831 -1.345 -29.133 1.00 84.75 126 LEU A CA 1
ATOM 951 C C . LEU A 1 126 ? 20.946 -0.247 -28.532 1.00 84.75 126 LEU A C 1
ATOM 953 O O . LEU A 1 126 ? 20.573 -0.340 -27.367 1.00 84.75 126 LEU A O 1
ATOM 957 N N . LEU A 1 127 ? 20.537 0.738 -29.338 1.00 83.69 127 LEU A N 1
ATOM 958 C CA . LEU A 1 127 ? 19.666 1.829 -28.888 1.00 83.69 127 LEU A CA 1
ATOM 959 C C . LEU A 1 127 ? 18.294 1.326 -28.430 1.00 83.69 127 LEU A C 1
ATOM 961 O O . LEU A 1 127 ? 17.768 1.806 -27.426 1.00 83.69 127 LEU A O 1
ATOM 965 N N . ALA A 1 128 ? 17.709 0.363 -29.144 1.00 84.12 128 ALA A N 1
ATOM 966 C CA . ALA A 1 128 ? 16.434 -0.240 -28.773 1.00 84.12 128 ALA A CA 1
ATOM 967 C C . ALA A 1 128 ? 16.534 -0.978 -27.438 1.00 84.12 128 ALA A C 1
ATOM 969 O O . ALA A 1 128 ? 15.714 -0.762 -26.549 1.00 84.12 128 ALA A O 1
ATOM 970 N N . PHE A 1 129 ? 17.568 -1.801 -27.274 1.00 82.44 129 PHE A N 1
ATOM 971 C CA . PHE A 1 129 ? 17.799 -2.556 -26.051 1.00 82.44 129 PHE A CA 1
ATOM 972 C C . PHE A 1 129 ? 18.069 -1.639 -24.851 1.00 82.44 129 PHE A C 1
ATOM 974 O O . PHE A 1 129 ? 17.450 -1.807 -23.801 1.00 82.44 129 PHE A O 1
ATOM 981 N N . GLU A 1 130 ? 18.914 -0.615 -25.012 1.00 80.75 130 GLU A N 1
ATOM 982 C CA . GLU A 1 130 ? 19.157 0.397 -23.976 1.00 80.75 130 GLU A CA 1
ATOM 983 C C . GLU A 1 130 ? 17.883 1.157 -23.608 1.00 80.75 130 GLU A C 1
ATOM 985 O O . GLU A 1 130 ? 17.617 1.372 -22.425 1.00 80.75 130 GLU A O 1
ATOM 990 N N . SER A 1 131 ? 17.065 1.515 -24.602 1.00 81.81 131 SER A N 1
ATOM 991 C CA . SER A 1 131 ? 15.784 2.185 -24.373 1.00 81.81 131 SER A CA 1
ATOM 992 C C . SER A 1 131 ? 14.825 1.286 -23.599 1.00 81.81 131 SER A C 1
ATOM 994 O O . SER A 1 131 ? 14.242 1.725 -22.615 1.00 81.81 131 SER A O 1
ATOM 996 N N . ILE A 1 132 ? 14.691 0.016 -23.989 1.00 80.44 132 ILE A N 1
ATOM 997 C CA . ILE A 1 132 ? 13.820 -0.954 -23.313 1.00 80.44 132 ILE A CA 1
ATOM 998 C C . ILE A 1 132 ? 14.271 -1.176 -21.878 1.00 80.44 132 ILE A C 1
ATOM 1000 O O . ILE A 1 132 ? 13.444 -1.118 -20.976 1.00 80.44 132 ILE A O 1
ATOM 1004 N N . ILE A 1 133 ? 15.570 -1.367 -21.641 1.00 79.00 133 ILE A N 1
ATOM 1005 C CA . ILE A 1 133 ? 16.114 -1.487 -20.286 1.00 79.00 133 ILE A CA 1
ATOM 1006 C C . ILE A 1 133 ? 15.874 -0.205 -19.493 1.00 79.00 133 ILE A C 1
ATOM 1008 O O . ILE A 1 133 ? 15.502 -0.274 -18.324 1.00 79.00 133 ILE A O 1
ATOM 1012 N N . GLY A 1 134 ? 16.095 0.960 -20.101 1.00 75.06 134 GLY A N 1
ATOM 1013 C CA . GLY A 1 134 ? 15.875 2.259 -19.474 1.00 75.06 134 GLY A CA 1
ATOM 1014 C C . GLY A 1 134 ? 14.423 2.438 -19.045 1.00 75.06 134 GLY A C 1
ATOM 1015 O O . GLY A 1 134 ? 14.162 2.753 -17.885 1.00 75.06 134 GLY A O 1
ATOM 1016 N N . TYR A 1 135 ? 13.478 2.155 -19.942 1.00 74.06 135 TYR A N 1
ATOM 1017 C CA . TYR A 1 135 ? 12.051 2.191 -19.643 1.00 74.06 135 TYR A CA 1
ATOM 1018 C C . TYR A 1 135 ? 11.648 1.117 -18.639 1.00 74.06 135 TYR A C 1
ATOM 1020 O O . TYR A 1 135 ? 10.918 1.430 -17.712 1.00 74.06 135 TYR A O 1
ATOM 1028 N N . ALA A 1 136 ? 12.139 -0.115 -18.748 1.00 69.75 136 ALA A N 1
ATOM 1029 C CA . ALA A 1 136 ? 11.833 -1.171 -17.790 1.00 69.75 136 ALA A CA 1
ATOM 1030 C C . ALA A 1 136 ? 12.323 -0.803 -16.381 1.00 69.75 136 ALA A C 1
ATOM 1032 O O . ALA A 1 136 ? 11.552 -0.882 -15.431 1.00 69.75 136 ALA A O 1
ATOM 1033 N N . LYS A 1 137 ? 13.548 -0.274 -16.254 1.00 70.44 137 LYS A N 1
ATOM 1034 C CA . LYS A 1 137 ? 14.071 0.273 -14.992 1.00 70.44 137 LYS A CA 1
ATOM 1035 C C . LYS A 1 137 ? 13.250 1.457 -14.499 1.00 70.44 137 LYS A C 1
ATOM 1037 O O . LYS A 1 137 ? 13.032 1.586 -13.298 1.00 70.44 137 LYS A O 1
ATOM 1042 N N . LEU A 1 138 ? 12.812 2.346 -15.388 1.00 70.62 138 LEU A N 1
ATOM 1043 C CA . LEU A 1 138 ? 11.942 3.457 -15.012 1.00 70.62 138 LEU A CA 1
ATOM 1044 C C . LEU A 1 138 ? 10.610 2.929 -14.469 1.00 70.62 138 LEU A C 1
ATOM 1046 O O . LEU A 1 138 ? 10.176 3.369 -13.414 1.00 70.62 138 LEU A O 1
ATOM 1050 N N . MET A 1 139 ? 10.001 1.952 -15.138 1.00 64.94 139 MET A N 1
ATOM 1051 C CA . MET A 1 139 ? 8.745 1.330 -14.724 1.00 64.94 139 MET A CA 1
ATOM 1052 C C . MET A 1 139 ? 8.902 0.606 -13.382 1.00 64.94 139 MET A C 1
ATOM 1054 O O . MET A 1 139 ? 8.082 0.826 -12.500 1.00 64.94 139 MET A O 1
ATOM 1058 N N . GLU A 1 140 ? 9.975 -0.165 -13.176 1.00 63.59 140 GLU A N 1
ATOM 1059 C CA . GLU A 1 140 ? 10.285 -0.809 -11.886 1.00 63.59 140 GLU A CA 1
ATOM 1060 C C . GLU A 1 140 ? 10.457 0.202 -10.740 1.00 63.59 140 GLU A C 1
ATOM 1062 O O . GLU A 1 140 ? 10.091 -0.088 -9.603 1.00 63.59 140 GLU A O 1
ATOM 1067 N N . ASN A 1 141 ? 11.017 1.385 -11.018 1.00 61.38 141 ASN A N 1
ATOM 1068 C CA . ASN A 1 141 ? 11.306 2.390 -9.991 1.00 61.38 141 ASN A CA 1
ATOM 1069 C C . ASN A 1 141 ? 10.167 3.393 -9.756 1.00 61.38 141 ASN A C 1
ATOM 1071 O O . ASN A 1 141 ? 10.082 3.969 -8.672 1.00 61.38 141 ASN A O 1
ATOM 1075 N N . VAL A 1 142 ? 9.331 3.650 -10.764 1.00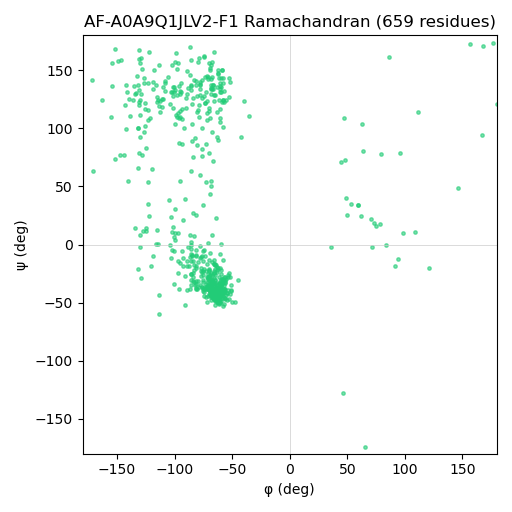 60.91 142 VAL A N 1
ATOM 1076 C CA . VAL A 1 142 ? 8.266 4.666 -10.723 1.00 60.91 142 VAL A CA 1
ATOM 1077 C C . VAL A 1 142 ? 6.901 4.039 -10.452 1.00 60.91 142 VAL A C 1
ATOM 1079 O O . VAL A 1 142 ? 6.067 4.661 -9.791 1.00 60.91 142 VAL A O 1
ATOM 1082 N N . ILE A 1 143 ? 6.645 2.822 -10.942 1.00 58.16 143 ILE A N 1
ATOM 1083 C CA . ILE A 1 143 ? 5.337 2.179 -10.816 1.00 58.16 143 ILE A CA 1
ATOM 1084 C C . ILE A 1 143 ? 5.317 1.257 -9.603 1.00 58.16 143 ILE A C 1
ATOM 1086 O O . ILE A 1 143 ? 5.948 0.207 -9.570 1.00 58.16 143 ILE A O 1
ATOM 1090 N N . ASN A 1 144 ? 4.480 1.612 -8.632 1.00 54.84 144 ASN A N 1
ATOM 1091 C CA . ASN A 1 144 ? 4.066 0.685 -7.591 1.00 54.84 144 ASN A CA 1
ATOM 1092 C C . ASN A 1 144 ? 2.982 -0.239 -8.158 1.00 54.84 144 ASN A C 1
ATOM 1094 O O . ASN A 1 144 ? 1.854 0.191 -8.415 1.00 54.84 144 ASN A O 1
ATOM 1098 N N . PHE A 1 145 ? 3.310 -1.513 -8.352 1.00 53.19 145 PHE A N 1
ATOM 1099 C CA . PHE A 1 145 ? 2.354 -2.494 -8.861 1.00 53.19 145 PHE A CA 1
ATOM 1100 C C . PHE A 1 145 ? 1.256 -2.778 -7.825 1.00 53.19 145 PHE A C 1
ATOM 1102 O O . PHE A 1 145 ? 1.565 -2.926 -6.637 1.00 53.19 145 PHE A O 1
ATOM 1109 N N . PRO A 1 146 ? -0.032 -2.805 -8.221 1.00 53.00 146 PRO A N 1
ATOM 1110 C CA . PRO A 1 146 ? -1.115 -3.208 -7.328 1.00 53.00 146 PRO A CA 1
ATOM 1111 C C . PRO A 1 146 ? -0.991 -4.693 -6.950 1.00 53.00 146 PRO A C 1
ATOM 1113 O O . PRO A 1 146 ? -0.201 -5.446 -7.530 1.00 53.00 146 PRO A O 1
ATOM 1116 N N . SER A 1 147 ? -1.730 -5.103 -5.926 1.00 48.12 147 SER A N 1
ATOM 1117 C CA . SER A 1 147 ? -1.702 -6.460 -5.369 1.00 48.12 147 SER A CA 1
ATOM 1118 C C . SER A 1 147 ? -2.198 -7.537 -6.328 1.00 48.12 147 SER A C 1
ATOM 1120 O O . SER A 1 147 ? -1.681 -8.647 -6.302 1.00 48.12 147 SER A O 1
ATOM 1122 N N . ASP A 1 148 ? -3.130 -7.185 -7.208 1.00 45.81 148 ASP A N 1
ATOM 1123 C CA . ASP A 1 148 ? -3.758 -8.052 -8.205 1.00 45.81 148 ASP A CA 1
ATOM 1124 C C . ASP A 1 148 ? -2.994 -8.104 -9.543 1.00 45.81 148 ASP A C 1
ATOM 1126 O O . ASP A 1 148 ? -3.385 -8.827 -10.458 1.00 45.81 148 ASP A O 1
ATOM 1130 N N . ALA A 1 149 ? -1.899 -7.345 -9.684 1.00 57.56 149 ALA A N 1
ATOM 1131 C CA . ALA A 1 149 ? -1.064 -7.374 -10.881 1.00 57.56 149 ALA A CA 1
ATOM 1132 C C . ALA A 1 149 ? 0.058 -8.411 -10.763 1.00 57.56 149 ALA A C 1
ATOM 1134 O O . ALA A 1 149 ? 0.895 -8.362 -9.851 1.00 57.56 149 ALA A O 1
ATOM 1135 N N . LEU A 1 150 ? 0.126 -9.294 -11.762 1.00 55.88 150 LEU A N 1
ATOM 1136 C CA . LEU A 1 150 ? 1.316 -10.097 -12.023 1.00 55.88 150 LEU A CA 1
ATOM 1137 C C . LEU A 1 150 ? 2.489 -9.169 -12.336 1.00 55.88 150 LEU A C 1
ATOM 1139 O O . LEU A 1 150 ? 2.360 -8.214 -13.106 1.00 55.88 150 LEU A O 1
ATOM 1143 N N . LEU A 1 151 ? 3.626 -9.449 -11.712 1.00 57.00 151 LEU A N 1
ATOM 1144 C CA . LEU A 1 151 ? 4.814 -8.626 -11.864 1.00 57.00 151 LEU A CA 1
ATOM 1145 C C . LEU A 1 151 ? 5.575 -9.022 -13.129 1.00 57.00 151 LEU A C 1
ATOM 1147 O O . LEU A 1 151 ? 5.628 -10.213 -13.456 1.00 57.00 151 LEU A O 1
ATOM 1151 N N . PRO A 1 152 ? 6.148 -8.047 -13.858 1.00 58.53 152 PRO A N 1
ATOM 1152 C CA . PRO A 1 152 ? 7.029 -8.360 -14.968 1.00 58.53 152 PRO A CA 1
ATOM 1153 C C . PRO A 1 152 ? 8.257 -9.119 -14.457 1.00 58.53 152 PRO A C 1
ATOM 1155 O O . PRO A 1 152 ? 8.699 -8.936 -13.322 1.00 58.53 152 PRO A O 1
ATOM 1158 N N . ALA A 1 153 ? 8.813 -9.974 -15.312 1.00 58.47 153 ALA A N 1
ATOM 1159 C CA . ALA A 1 153 ? 10.071 -10.642 -15.019 1.00 58.47 153 ALA A CA 1
ATOM 1160 C C . ALA A 1 153 ? 11.193 -9.608 -14.778 1.00 58.47 153 ALA A C 1
ATOM 1162 O O . ALA A 1 153 ? 11.162 -8.534 -15.387 1.00 58.47 153 ALA A O 1
ATOM 1163 N N . PRO A 1 154 ? 12.197 -9.927 -13.938 1.00 63.53 154 PRO A N 1
ATOM 1164 C CA . PRO A 1 154 ? 13.324 -9.036 -13.686 1.00 63.53 154 PRO A CA 1
ATOM 1165 C C . PRO A 1 154 ? 13.999 -8.584 -14.984 1.00 63.53 154 PRO A C 1
ATOM 1167 O O . PRO A 1 154 ? 14.202 -9.397 -15.888 1.00 63.53 154 PRO A O 1
ATOM 1170 N N . VAL A 1 155 ? 14.459 -7.328 -15.038 1.00 64.25 155 VAL A N 1
ATOM 1171 C CA . VAL A 1 155 ? 15.215 -6.784 -16.190 1.00 64.25 155 VAL A CA 1
ATOM 1172 C C . VAL A 1 155 ? 16.412 -7.664 -16.584 1.00 64.25 155 VAL A C 1
ATOM 1174 O O . VAL A 1 155 ? 16.780 -7.715 -17.754 1.00 64.25 155 VAL A O 1
ATOM 1177 N N . SER A 1 156 ? 16.999 -8.407 -15.639 1.00 63.38 156 SER A N 1
ATOM 1178 C CA . SER A 1 156 ? 18.102 -9.345 -15.897 1.00 63.38 156 SER A CA 1
ATOM 1179 C C . SER A 1 156 ? 17.735 -10.531 -16.796 1.00 63.38 156 SER A C 1
ATOM 1181 O O . SER A 1 156 ? 18.634 -11.187 -17.318 1.00 63.38 156 SER A O 1
ATOM 1183 N N . GLN A 1 157 ? 16.445 -10.815 -16.979 1.00 66.94 157 GLN A N 1
ATOM 1184 C CA . GLN A 1 157 ? 15.946 -11.886 -17.842 1.00 66.94 157 GLN A CA 1
ATOM 1185 C C . GLN A 1 157 ? 15.625 -11.404 -19.265 1.00 66.94 157 GLN A C 1
ATOM 1187 O O . GLN A 1 157 ? 15.317 -12.230 -20.123 1.00 66.94 157 GLN A O 1
ATOM 1192 N N . ILE A 1 158 ? 15.705 -10.093 -19.536 1.00 68.75 158 ILE A N 1
ATOM 1193 C CA . ILE A 1 158 ? 15.490 -9.542 -20.879 1.00 68.75 158 ILE A CA 1
ATOM 1194 C C . ILE A 1 158 ? 16.689 -9.924 -21.752 1.00 68.75 158 ILE A C 1
ATOM 1196 O O . ILE A 1 158 ? 17.811 -9.468 -21.524 1.00 68.75 158 ILE A O 1
ATOM 1200 N N . GLN A 1 159 ? 16.451 -10.775 -22.748 1.00 67.56 159 GLN A N 1
ATOM 1201 C CA . GLN A 1 159 ? 17.486 -11.210 -23.681 1.00 67.56 159 GLN A CA 1
ATOM 1202 C C . GLN A 1 159 ? 17.785 -10.114 -24.710 1.00 67.56 159 GLN A C 1
ATOM 1204 O O . GLN A 1 159 ? 16.895 -9.389 -25.161 1.00 67.56 159 GLN A O 1
ATOM 1209 N N . GLN A 1 160 ? 19.066 -9.968 -25.053 1.00 66.75 160 GLN A N 1
ATOM 1210 C CA . GLN A 1 160 ? 19.506 -9.076 -26.120 1.00 66.75 160 GLN A CA 1
ATOM 1211 C C . GLN A 1 160 ? 19.305 -9.780 -27.465 1.00 66.75 160 GLN A C 1
ATOM 1213 O O . GLN A 1 160 ? 20.226 -10.405 -27.987 1.00 66.75 160 GLN A O 1
ATOM 1218 N N . ASP A 1 161 ? 18.098 -9.672 -28.010 1.00 67.69 161 ASP A N 1
ATOM 1219 C CA . ASP A 1 161 ? 17.748 -10.298 -29.283 1.00 67.69 161 ASP A CA 1
ATOM 1220 C C . ASP A 1 161 ? 17.853 -9.323 -30.465 1.00 67.69 161 ASP A C 1
ATOM 1222 O O . ASP A 1 161 ? 17.783 -8.096 -30.324 1.00 67.69 161 ASP A O 1
ATOM 1226 N N . SER A 1 162 ? 18.047 -9.880 -31.662 1.00 65.25 162 SER A N 1
ATOM 1227 C CA . SER A 1 162 ? 18.021 -9.129 -32.918 1.00 65.25 162 SER A CA 1
ATOM 1228 C C . SER A 1 162 ? 16.588 -8.759 -33.294 1.00 65.25 162 SER A C 1
ATOM 1230 O O . SER A 1 162 ? 15.729 -9.635 -33.385 1.00 65.25 162 SER A O 1
ATOM 1232 N N . TRP A 1 163 ? 16.345 -7.478 -33.570 1.00 72.50 163 TRP A N 1
ATOM 1233 C CA . TRP A 1 163 ? 15.026 -6.979 -33.958 1.00 72.50 163 TRP A CA 1
ATOM 1234 C C . TRP A 1 163 ? 14.790 -7.120 -35.464 1.00 72.50 163 TRP A C 1
ATOM 1236 O O . TRP A 1 163 ? 15.650 -6.766 -36.275 1.00 72.50 163 TRP A O 1
ATOM 1246 N N . GLU A 1 164 ? 13.592 -7.565 -35.848 1.00 77.31 164 GLU A N 1
ATOM 1247 C CA . GLU A 1 164 ? 13.129 -7.567 -37.240 1.00 77.31 164 GLU A CA 1
ATOM 1248 C C . GLU A 1 164 ? 12.719 -6.149 -37.672 1.00 77.31 164 GLU A C 1
ATOM 1250 O O . GLU A 1 164 ? 11.539 -5.804 -37.750 1.00 77.31 164 GLU A O 1
ATOM 1255 N N . TRP A 1 165 ? 13.713 -5.295 -37.934 1.00 75.00 165 TRP A N 1
ATOM 1256 C CA . TRP A 1 165 ? 13.493 -3.895 -38.322 1.00 75.00 165 TRP A CA 1
ATOM 1257 C C . TRP A 1 165 ? 12.628 -3.735 -39.583 1.00 75.00 165 TRP A C 1
ATOM 1259 O O . TRP A 1 165 ? 11.856 -2.781 -39.668 1.00 75.00 165 TRP A O 1
ATOM 1269 N N . GLU A 1 166 ? 12.682 -4.698 -40.505 1.00 70.19 166 GLU A N 1
ATOM 1270 C CA . GLU A 1 166 ? 11.901 -4.707 -41.753 1.00 70.19 166 GLU A CA 1
ATOM 1271 C C . GLU A 1 166 ? 10.380 -4.678 -41.507 1.00 70.19 166 GLU A C 1
ATOM 1273 O O . GLU A 1 166 ? 9.618 -4.105 -42.289 1.00 70.19 166 GLU A O 1
ATOM 1278 N N . SER A 1 167 ? 9.926 -5.239 -40.381 1.00 65.06 167 SER A N 1
ATOM 1279 C CA . SER A 1 167 ? 8.516 -5.214 -39.979 1.00 65.06 167 SER A CA 1
ATOM 1280 C C . SER A 1 167 ? 8.034 -3.800 -39.631 1.00 65.06 167 SER A C 1
ATOM 1282 O O . SER A 1 167 ? 6.862 -3.482 -39.845 1.00 65.06 167 SER A O 1
ATOM 1284 N N . PHE A 1 168 ? 8.927 -2.932 -39.141 1.00 63.81 168 PHE A N 1
ATOM 1285 C CA . PHE A 1 168 ? 8.624 -1.526 -38.865 1.00 63.81 168 PHE A CA 1
ATOM 1286 C C . PHE A 1 168 ? 8.674 -0.676 -40.132 1.00 63.81 168 PHE A C 1
ATOM 1288 O O . PHE A 1 168 ? 7.811 0.183 -40.311 1.00 63.81 168 PHE A O 1
ATOM 1295 N N . ASP A 1 169 ? 9.621 -0.951 -41.034 1.00 59.22 169 ASP A N 1
ATOM 1296 C CA . ASP A 1 169 ? 9.789 -0.198 -42.279 1.00 59.22 169 ASP A CA 1
ATOM 1297 C C . ASP A 1 169 ? 8.494 -0.210 -43.112 1.00 59.22 169 ASP A C 1
ATOM 1299 O O . ASP A 1 169 ? 8.040 0.847 -43.552 1.00 59.22 169 ASP A O 1
ATOM 1303 N N . ARG A 1 170 ? 7.792 -1.353 -43.165 1.00 56.97 170 ARG A N 1
ATOM 1304 C CA . ARG A 1 170 ? 6.486 -1.504 -43.836 1.00 56.97 170 ARG A CA 1
ATOM 1305 C C . ARG A 1 170 ? 5.374 -0.612 -43.265 1.00 56.97 170 ARG A C 1
ATOM 1307 O O . ARG A 1 170 ? 4.495 -0.181 -44.009 1.00 56.97 170 ARG A O 1
ATOM 1314 N N . VAL A 1 171 ? 5.392 -0.336 -41.958 1.00 53.53 171 VAL A N 1
ATOM 1315 C CA . VAL A 1 171 ? 4.436 0.570 -41.292 1.00 53.53 171 VAL A CA 1
ATOM 1316 C C . VAL A 1 171 ? 4.775 2.027 -41.622 1.00 53.53 171 VAL A C 1
ATOM 1318 O O . VAL A 1 171 ? 3.886 2.819 -41.936 1.00 53.53 171 VAL A O 1
ATOM 1321 N N . THR A 1 172 ? 6.062 2.379 -41.639 1.00 49.56 172 THR A N 1
ATOM 1322 C CA . THR A 1 172 ? 6.544 3.709 -42.055 1.00 49.56 172 THR A CA 1
ATOM 1323 C C . THR A 1 172 ? 6.256 4.005 -43.527 1.00 49.56 172 THR A C 1
ATOM 1325 O O . THR A 1 172 ? 5.796 5.098 -43.844 1.00 49.56 172 THR A O 1
ATOM 1328 N N . GLU A 1 173 ? 6.450 3.034 -44.424 1.00 48.66 173 GLU A N 1
ATOM 1329 C CA . GLU A 1 173 ? 6.157 3.164 -45.857 1.00 48.66 173 GLU A CA 1
ATOM 1330 C C . GLU A 1 173 ? 4.654 3.274 -46.143 1.00 48.66 173 GLU A C 1
ATOM 1332 O O . GLU A 1 173 ? 4.253 4.080 -46.979 1.00 48.66 173 GLU A O 1
ATOM 1337 N N . GLN A 1 174 ? 3.800 2.546 -45.413 1.00 45.72 174 GLN A N 1
ATOM 1338 C CA . GLN A 1 174 ? 2.340 2.712 -45.505 1.00 45.72 174 GLN A CA 1
ATOM 1339 C C . GLN A 1 174 ? 1.870 4.091 -45.029 1.00 45.72 174 GLN A C 1
ATOM 1341 O O . GLN A 1 174 ? 0.886 4.617 -45.546 1.00 45.72 174 GLN A O 1
ATOM 1346 N N . THR A 1 175 ? 2.586 4.696 -44.080 1.00 43.06 175 THR A N 1
ATOM 1347 C CA . THR A 1 175 ? 2.292 6.048 -43.585 1.00 43.06 175 THR A CA 1
ATOM 1348 C C . THR A 1 175 ? 2.835 7.129 -44.536 1.00 43.06 175 THR A C 1
ATOM 1350 O O . THR A 1 175 ? 2.224 8.183 -44.686 1.00 43.06 175 THR A O 1
ATOM 1353 N N . ALA A 1 176 ? 3.947 6.861 -45.231 1.00 38.97 176 ALA A N 1
ATOM 1354 C CA . ALA A 1 176 ? 4.550 7.767 -46.213 1.00 38.97 176 ALA A CA 1
ATOM 1355 C C . ALA A 1 176 ? 3.878 7.708 -47.602 1.00 38.97 176 ALA A C 1
ATOM 1357 O O . ALA A 1 176 ? 3.803 8.721 -48.294 1.00 38.97 176 ALA A O 1
ATOM 1358 N N . GLY A 1 177 ? 3.340 6.552 -48.005 1.00 35.47 177 GLY A N 1
ATOM 1359 C CA . GLY A 1 177 ? 2.688 6.341 -49.305 1.00 35.47 177 GLY A CA 1
ATOM 1360 C C . GLY A 1 177 ? 1.343 7.057 -49.491 1.00 35.47 177 GLY A C 1
ATOM 1361 O O . GLY A 1 177 ? 0.801 7.048 -50.591 1.00 35.47 177 GLY A O 1
ATOM 1362 N N . GLY A 1 178 ? 0.801 7.686 -48.442 1.00 36.91 178 GLY A N 1
ATOM 1363 C CA . GLY A 1 178 ? -0.384 8.548 -48.522 1.00 36.91 178 GLY A CA 1
ATOM 1364 C C . GLY A 1 178 ? -0.089 10.006 -48.899 1.00 36.91 178 GLY A C 1
ATOM 1365 O O . GLY A 1 178 ? -1.026 10.785 -49.041 1.00 36.91 178 GLY A O 1
ATOM 1366 N N . ILE A 1 179 ? 1.185 10.390 -49.046 1.00 40.28 179 ILE A N 1
ATOM 1367 C CA . ILE A 1 179 ? 1.619 11.777 -49.273 1.00 40.28 179 ILE A CA 1
ATOM 1368 C C . ILE A 1 179 ? 2.359 11.864 -50.613 1.00 40.28 179 ILE A C 1
ATOM 1370 O O . ILE A 1 179 ? 3.555 12.128 -50.685 1.00 40.28 179 ILE A O 1
ATOM 1374 N N . THR A 1 180 ? 1.643 11.615 -51.705 1.00 35.88 180 THR A N 1
ATOM 1375 C CA . THR A 1 180 ? 2.082 12.015 -53.048 1.00 35.88 180 THR A CA 1
ATOM 1376 C C . THR A 1 180 ? 0.925 12.699 -53.755 1.00 35.88 180 THR A C 1
ATOM 1378 O O . THR A 1 180 ? 0.351 12.147 -54.684 1.00 35.88 180 THR A O 1
ATOM 1381 N N . ASP A 1 181 ? 0.524 13.857 -53.245 1.00 36.75 181 ASP A N 1
ATOM 1382 C CA . ASP A 1 181 ? 0.070 14.974 -54.068 1.00 36.75 181 ASP A CA 1
ATOM 1383 C C . ASP A 1 181 ? -0.110 16.210 -53.182 1.00 36.75 181 ASP A C 1
ATOM 1385 O O . ASP A 1 181 ? -0.620 16.122 -52.067 1.00 36.75 181 ASP A O 1
ATOM 1389 N N . ILE A 1 182 ? 0.266 17.360 -53.747 1.00 34.28 182 ILE A N 1
ATOM 1390 C CA . ILE A 1 182 ? 0.212 18.729 -53.207 1.00 34.28 182 ILE A CA 1
ATOM 1391 C C . ILE A 1 182 ? 1.531 19.192 -52.564 1.00 34.28 182 ILE A C 1
ATOM 1393 O O . ILE A 1 182 ? 1.714 19.253 -51.349 1.00 34.28 182 ILE A O 1
ATOM 1397 N N . ASP A 1 183 ? 2.443 19.577 -53.459 1.00 35.09 183 ASP A N 1
ATOM 1398 C CA . ASP A 1 183 ? 3.461 20.597 -53.217 1.00 35.09 183 ASP A CA 1
ATOM 1399 C C . ASP A 1 183 ? 2.810 21.952 -52.848 1.00 35.09 183 ASP A C 1
ATOM 1401 O O . ASP A 1 183 ? 1.737 22.292 -53.346 1.00 35.09 183 ASP A O 1
ATOM 1405 N N . GLU A 1 184 ? 3.541 22.734 -52.040 1.00 38.25 184 GLU A N 1
ATOM 1406 C CA . GLU A 1 184 ? 3.440 24.198 -51.814 1.00 38.25 184 GLU A CA 1
ATOM 1407 C C . GLU A 1 184 ? 2.895 24.788 -50.491 1.00 38.25 184 GLU A C 1
ATOM 1409 O O . GLU A 1 184 ? 2.832 26.009 -50.382 1.00 38.25 184 GLU A O 1
ATOM 1414 N N . GLU A 1 185 ? 2.689 24.036 -49.403 1.00 30.50 185 GLU A N 1
ATOM 1415 C CA . GLU A 1 185 ? 2.577 24.656 -48.057 1.00 30.50 185 GLU A CA 1
ATOM 1416 C C . GLU A 1 185 ? 3.504 24.005 -47.025 1.00 30.50 185 GLU A C 1
ATOM 1418 O O . GLU A 1 185 ? 3.150 23.221 -46.146 1.00 30.50 185 GLU A O 1
ATOM 1423 N N . ARG A 1 186 ? 4.773 24.388 -47.148 1.00 35.44 186 ARG A N 1
ATOM 1424 C CA . ARG A 1 186 ? 5.870 24.072 -46.239 1.00 35.44 186 ARG A CA 1
ATOM 1425 C C . ARG A 1 186 ? 5.687 24.833 -44.920 1.00 35.44 186 ARG A C 1
ATOM 1427 O O . ARG A 1 186 ? 6.302 25.878 -44.765 1.00 35.44 186 ARG A O 1
ATOM 1434 N N . ASN A 1 187 ? 4.806 24.351 -44.034 1.00 35.31 187 ASN A N 1
ATOM 1435 C CA . ASN A 1 187 ? 4.769 24.560 -42.570 1.00 35.31 187 ASN A CA 1
ATOM 1436 C C . ASN A 1 187 ? 3.403 24.090 -42.019 1.00 35.31 187 ASN A C 1
ATOM 1438 O O . ASN A 1 187 ? 2.492 24.912 -42.027 1.00 35.31 187 ASN A O 1
ATOM 1442 N N . ARG A 1 188 ? 3.269 22.833 -41.533 1.00 35.62 188 ARG A N 1
ATOM 1443 C CA . ARG A 1 188 ? 2.252 22.320 -40.550 1.00 35.62 188 ARG A CA 1
ATOM 1444 C C . ARG A 1 188 ? 1.781 20.861 -40.762 1.00 35.62 188 ARG A C 1
ATOM 1446 O O . ARG A 1 188 ? 0.592 20.584 -40.701 1.00 35.62 188 ARG A O 1
ATOM 1453 N N . VAL A 1 189 ? 2.678 19.894 -40.937 1.00 34.91 189 VAL A N 1
ATOM 1454 C CA . VAL A 1 189 ? 2.289 18.473 -40.786 1.00 34.91 189 VAL A CA 1
ATOM 1455 C C . VAL A 1 189 ? 3.318 17.813 -39.871 1.00 34.91 189 VAL A C 1
ATOM 1457 O O . VAL A 1 189 ? 4.405 17.443 -40.298 1.00 34.91 189 VAL A O 1
ATOM 1460 N N . GLU A 1 190 ? 3.189 18.023 -38.559 1.00 39.28 190 GLU A N 1
ATOM 1461 C CA . GLU A 1 190 ? 2.543 17.071 -37.637 1.00 39.28 190 GLU A CA 1
ATOM 1462 C C . GLU A 1 190 ? 3.056 15.641 -37.833 1.00 39.28 190 GLU A C 1
ATOM 1464 O O . GLU A 1 190 ? 2.394 14.746 -38.348 1.00 39.28 190 GLU A O 1
ATOM 1469 N N . GLN A 1 191 ? 4.295 15.442 -37.383 1.00 38.47 191 GLN A N 1
ATOM 1470 C CA . GLN A 1 191 ? 4.807 14.129 -37.026 1.00 38.47 191 GLN A CA 1
ATOM 1471 C C . GLN A 1 191 ? 3.935 13.583 -35.892 1.00 38.47 191 GLN A C 1
ATOM 1473 O O . GLN A 1 191 ? 4.005 14.063 -34.761 1.00 38.47 191 GLN A O 1
ATOM 1478 N N . SER A 1 192 ? 3.114 12.578 -36.187 1.00 42.12 192 SER A N 1
ATOM 1479 C CA . SER A 1 192 ? 2.350 11.827 -35.197 1.00 42.12 192 SER A CA 1
ATOM 1480 C C . SER A 1 192 ? 3.304 11.119 -34.230 1.00 42.12 192 SER A C 1
ATOM 1482 O O . SER A 1 192 ? 3.736 9.986 -34.451 1.00 42.12 192 SER A O 1
ATOM 1484 N N . ARG A 1 193 ? 3.669 11.791 -33.143 1.00 45.56 193 ARG A N 1
ATOM 1485 C CA . ARG A 1 193 ? 4.385 11.200 -32.018 1.00 45.56 193 ARG A CA 1
ATOM 1486 C C . ARG A 1 193 ? 3.602 11.520 -30.761 1.00 45.56 193 ARG A C 1
ATOM 1488 O O . ARG A 1 193 ? 3.775 12.572 -30.160 1.00 45.56 193 ARG A O 1
ATOM 1495 N N . ILE A 1 194 ? 2.787 10.552 -30.356 1.00 46.34 194 ILE A N 1
ATOM 1496 C CA . ILE A 1 194 ? 2.098 10.487 -29.057 1.00 46.34 194 ILE A CA 1
ATOM 1497 C C . ILE A 1 194 ? 3.046 10.845 -27.893 1.00 46.34 194 ILE A C 1
ATOM 1499 O O . ILE 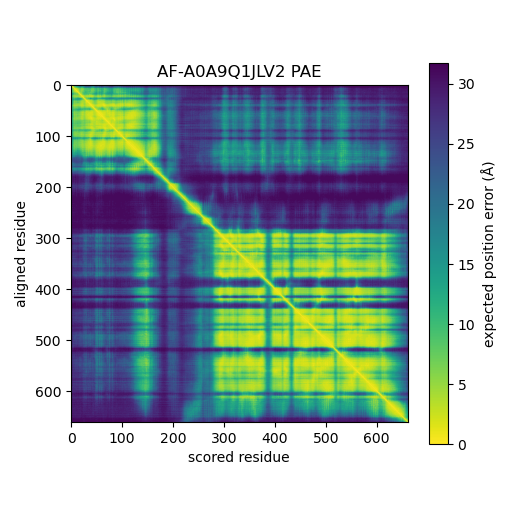A 1 194 ? 2.629 11.425 -26.900 1.00 46.34 194 ILE A O 1
ATOM 1503 N N . VAL A 1 195 ? 4.342 10.544 -28.033 1.00 43.25 195 VAL A N 1
ATOM 1504 C CA . VAL A 1 195 ? 5.386 10.893 -27.058 1.00 43.25 195 VAL A CA 1
ATOM 1505 C C . VAL A 1 195 ? 5.602 12.407 -26.951 1.00 43.25 195 VAL A C 1
ATOM 1507 O O . VAL A 1 195 ? 5.647 1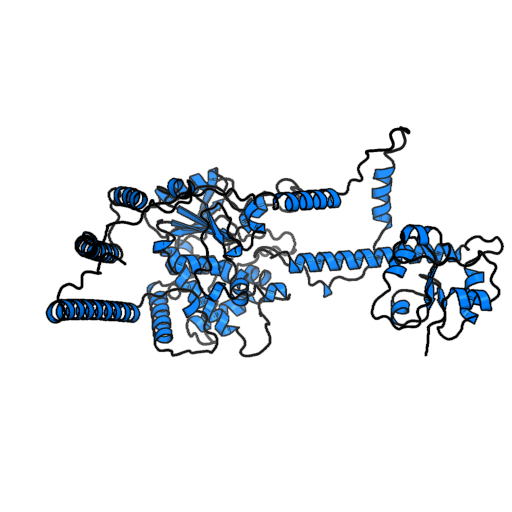2.919 -25.841 1.00 43.25 195 VAL A O 1
ATOM 1510 N N . TYR A 1 196 ? 5.654 13.140 -28.069 1.00 46.75 196 TYR A N 1
ATOM 1511 C CA . TYR A 1 196 ? 5.823 14.598 -28.032 1.00 46.75 196 TYR A CA 1
ATOM 1512 C C . TYR A 1 196 ? 4.570 15.310 -27.519 1.00 46.75 196 TYR A C 1
ATOM 1514 O O . TYR A 1 196 ? 4.704 16.296 -26.805 1.00 46.75 196 TYR A O 1
ATOM 1522 N N . SER A 1 197 ? 3.363 14.806 -27.812 1.00 42.50 197 SER A N 1
ATOM 1523 C CA . SER A 1 197 ? 2.145 15.373 -27.213 1.00 42.50 197 SER A CA 1
ATOM 1524 C C . SER A 1 197 ? 2.119 15.156 -25.699 1.00 42.50 197 SER A C 1
ATOM 1526 O O . SER A 1 197 ? 1.811 16.081 -24.959 1.00 42.50 197 SER A O 1
ATOM 1528 N N . LEU A 1 198 ? 2.530 13.972 -25.227 1.00 48.97 198 LEU A N 1
ATOM 1529 C CA . LEU A 1 198 ? 2.674 13.679 -23.797 1.00 48.97 198 LEU A CA 1
ATOM 1530 C C . LEU A 1 198 ? 3.724 14.571 -23.118 1.00 48.97 198 LEU A C 1
ATOM 1532 O O . LEU A 1 198 ? 3.461 15.087 -22.037 1.00 48.97 198 LEU A O 1
ATOM 1536 N N . GLU A 1 199 ? 4.890 14.775 -23.734 1.00 50.56 199 GLU A N 1
ATOM 1537 C CA . GLU A 1 199 ? 5.962 15.636 -23.206 1.00 50.56 199 GLU A CA 1
ATOM 1538 C C . GLU A 1 199 ? 5.578 17.122 -23.188 1.00 50.56 199 GLU A C 1
ATOM 1540 O O . GLU A 1 199 ? 5.916 17.851 -22.247 1.00 50.56 199 GLU A O 1
ATOM 1545 N N . GLU A 1 200 ? 4.846 17.583 -24.202 1.00 47.72 200 GLU A N 1
ATOM 1546 C CA . GLU A 1 200 ? 4.359 18.957 -24.270 1.00 47.72 200 GLU A CA 1
ATOM 1547 C C . GLU A 1 200 ? 3.230 19.197 -23.254 1.00 47.72 200 GLU A C 1
ATOM 1549 O O . GLU A 1 200 ? 3.214 20.233 -22.585 1.00 47.72 200 GLU A O 1
ATOM 1554 N N . ASP A 1 201 ? 2.342 18.220 -23.052 1.00 50.34 201 ASP A N 1
ATOM 1555 C CA . ASP A 1 201 ? 1.301 18.270 -22.021 1.00 50.34 201 ASP A CA 1
ATOM 1556 C C . ASP A 1 201 ? 1.896 18.228 -20.603 1.00 50.34 201 ASP A C 1
ATOM 1558 O O . ASP A 1 201 ? 1.457 18.973 -19.722 1.00 50.34 201 ASP A O 1
ATOM 1562 N N . PHE A 1 202 ? 2.966 17.455 -20.388 1.00 42.94 202 PHE A N 1
ATOM 1563 C CA . PHE A 1 202 ? 3.708 17.442 -19.121 1.00 42.94 202 PHE A CA 1
ATOM 1564 C C . PHE A 1 202 ? 4.420 18.777 -18.852 1.00 42.94 202 PHE A C 1
ATOM 1566 O O . PHE A 1 202 ? 4.436 19.275 -17.724 1.00 42.94 202 PHE A O 1
ATOM 1573 N N . SER A 1 203 ? 4.969 19.401 -19.897 1.00 42.62 203 SER A N 1
ATOM 1574 C CA . SER A 1 203 ? 5.639 20.704 -19.805 1.00 42.62 203 SER A CA 1
ATOM 1575 C C . SER A 1 203 ? 4.652 21.845 -19.534 1.00 42.62 203 SER A C 1
ATOM 1577 O O . SER A 1 203 ? 4.950 22.747 -18.747 1.00 42.62 203 SER A O 1
ATOM 1579 N N . LYS A 1 204 ? 3.444 21.789 -20.114 1.00 45.75 204 LYS A N 1
ATOM 1580 C CA . LYS A 1 204 ? 2.342 22.723 -19.816 1.00 45.75 204 LYS A CA 1
ATOM 1581 C C . LYS A 1 204 ? 1.884 22.615 -18.356 1.00 45.75 204 LYS A C 1
ATOM 1583 O O . LYS A 1 204 ? 1.579 23.636 -17.743 1.00 45.75 204 LYS A O 1
ATOM 1588 N N . PHE A 1 205 ? 1.907 21.414 -17.776 1.00 42.88 205 PHE A N 1
ATOM 1589 C CA . PHE A 1 205 ? 1.556 21.182 -16.371 1.00 42.88 205 PHE A CA 1
ATOM 1590 C C . PHE A 1 205 ? 2.577 21.791 -15.388 1.00 42.88 205 PHE A C 1
ATOM 1592 O O . PHE A 1 205 ? 2.193 22.373 -14.375 1.00 42.88 205 PHE A O 1
ATOM 1599 N N . LEU A 1 206 ? 3.876 21.734 -15.707 1.00 42.16 206 LEU A N 1
ATOM 1600 C CA . LEU A 1 206 ? 4.949 22.313 -14.879 1.00 42.16 206 LEU A CA 1
ATOM 1601 C C . LEU A 1 206 ? 4.968 23.852 -14.889 1.00 42.16 206 LEU A C 1
ATOM 1603 O O . LEU A 1 206 ? 5.356 24.470 -13.899 1.00 42.16 206 LEU A O 1
ATOM 1607 N N . MET A 1 207 ? 4.515 24.483 -15.976 1.00 36.50 207 MET A N 1
ATOM 1608 C CA . MET A 1 207 ? 4.449 25.947 -16.092 1.00 36.50 207 MET A CA 1
ATOM 1609 C C . MET A 1 207 ? 3.269 26.565 -15.323 1.00 36.50 207 MET A C 1
ATOM 1611 O O . MET A 1 207 ? 3.337 27.733 -14.939 1.00 36.50 207 MET A O 1
ATOM 1615 N N . LEU A 1 208 ? 2.210 25.794 -15.046 1.00 39.44 208 LEU A N 1
ATOM 1616 C CA . LEU A 1 208 ? 1.028 26.269 -14.315 1.00 39.44 208 LEU A CA 1
ATOM 1617 C C . LEU A 1 208 ? 1.263 26.381 -12.793 1.00 39.44 208 LEU A C 1
ATOM 1619 O O . LEU A 1 208 ? 0.555 27.118 -12.115 1.00 39.44 208 LEU A O 1
ATOM 1623 N N . GLY A 1 209 ? 2.279 25.694 -12.253 1.00 33.38 209 GLY A N 1
ATOM 1624 C CA . GLY A 1 209 ? 2.613 25.697 -10.821 1.00 33.38 209 GLY A CA 1
ATOM 1625 C C . GLY A 1 209 ? 3.444 26.892 -10.332 1.00 33.38 209 GLY A C 1
ATOM 1626 O O . GLY A 1 209 ? 3.590 27.070 -9.127 1.00 33.38 209 GLY A O 1
ATOM 1627 N N . ASN A 1 210 ? 3.976 27.722 -11.236 1.00 31.02 210 ASN A N 1
ATOM 1628 C CA . ASN A 1 210 ? 4.884 28.830 -10.896 1.00 31.02 210 ASN A CA 1
ATOM 1629 C C . ASN A 1 210 ? 4.225 30.224 -10.904 1.00 31.02 210 ASN A C 1
ATOM 1631 O O . ASN A 1 210 ? 4.926 31.231 -10.823 1.00 31.02 210 ASN A O 1
ATOM 1635 N N . LEU A 1 211 ? 2.893 30.310 -10.987 1.00 32.94 211 LEU A N 1
ATOM 1636 C CA . LEU A 1 211 ? 2.163 31.580 -11.097 1.00 32.94 211 LEU A CA 1
ATOM 1637 C C . LEU A 1 211 ? 1.122 31.783 -9.986 1.00 32.94 211 LEU A C 1
ATOM 1639 O O . LEU A 1 211 ? -0.021 32.096 -10.279 1.00 32.94 211 LEU A O 1
ATOM 1643 N N . THR A 1 212 ? 1.512 31.673 -8.712 1.00 30.75 212 THR A N 1
ATOM 1644 C CA . THR A 1 212 ? 0.771 32.308 -7.600 1.00 30.75 212 THR A CA 1
ATOM 1645 C C . THR A 1 212 ? 1.699 32.635 -6.426 1.00 30.75 212 THR A C 1
ATOM 1647 O O . THR A 1 212 ? 1.660 31.977 -5.389 1.00 30.75 212 THR A O 1
ATOM 1650 N N . VAL A 1 213 ? 2.541 33.659 -6.569 1.00 29.53 213 VAL A N 1
ATOM 1651 C CA . VAL A 1 213 ? 3.065 34.423 -5.426 1.00 29.53 213 VAL A CA 1
ATOM 1652 C C . VAL A 1 213 ? 3.135 35.879 -5.865 1.00 29.53 213 VAL A C 1
ATOM 1654 O O . VAL A 1 213 ? 4.071 36.265 -6.559 1.00 29.53 213 VAL A O 1
ATOM 1657 N N . ASP A 1 214 ? 2.144 36.678 -5.476 1.00 25.59 214 ASP A N 1
ATOM 1658 C CA . ASP A 1 214 ? 2.295 38.131 -5.455 1.00 25.59 214 ASP A CA 1
ATOM 1659 C C . ASP A 1 214 ? 1.827 38.656 -4.095 1.00 25.59 214 ASP A C 1
ATOM 1661 O O . ASP A 1 214 ? 0.732 38.348 -3.617 1.00 25.59 214 ASP A O 1
ATOM 1665 N N . VAL A 1 215 ? 2.743 39.348 -3.424 1.00 28.78 215 VAL A N 1
ATOM 1666 C CA . VAL A 1 215 ? 2.680 39.750 -2.018 1.00 28.78 215 VAL A CA 1
ATOM 1667 C C . VAL A 1 215 ? 2.088 41.153 -1.954 1.00 28.78 215 VAL A C 1
ATOM 1669 O O . VAL A 1 215 ? 2.741 42.130 -2.312 1.00 28.78 215 VAL A O 1
ATOM 1672 N N . GLY A 1 216 ? 0.845 41.257 -1.481 1.00 26.94 216 GLY A N 1
ATOM 1673 C CA . GLY A 1 216 ? 0.174 42.527 -1.207 1.00 26.94 216 GLY A CA 1
ATOM 1674 C C . GLY A 1 216 ? 0.308 42.938 0.260 1.00 26.94 216 GLY A C 1
ATOM 1675 O O . GLY A 1 216 ? -0.317 42.340 1.131 1.00 26.94 216 GLY A O 1
ATOM 1676 N N . ASN A 1 217 ? 1.102 43.980 0.517 1.00 26.91 217 ASN A N 1
ATOM 1677 C CA . ASN A 1 217 ? 1.168 44.707 1.788 1.00 26.91 217 ASN A CA 1
ATOM 1678 C C . ASN A 1 217 ? -0.184 45.346 2.157 1.00 26.91 217 ASN A C 1
ATOM 1680 O O . ASN A 1 217 ? -0.801 46.011 1.325 1.00 26.91 217 ASN A O 1
ATOM 1684 N N . SER A 1 218 ? -0.558 45.272 3.436 1.00 26.92 218 SER A N 1
ATOM 1685 C CA . SER A 1 218 ? -1.543 46.165 4.058 1.00 26.92 218 SER A CA 1
ATOM 1686 C C . SER A 1 218 ? -1.310 46.232 5.571 1.00 26.92 218 SER A C 1
ATOM 1688 O O . SER A 1 218 ? -1.582 45.272 6.287 1.00 26.92 218 SER A O 1
ATOM 1690 N N . ASP A 1 219 ? -0.830 47.383 6.042 1.00 29.67 219 ASP A N 1
ATOM 1691 C CA . ASP A 1 219 ? -0.763 47.776 7.452 1.00 29.67 219 ASP A CA 1
ATOM 1692 C C . ASP A 1 219 ? -2.170 47.927 8.051 1.00 29.67 219 ASP A C 1
ATOM 1694 O O . ASP A 1 219 ? -2.969 48.702 7.527 1.00 29.67 219 ASP A O 1
ATOM 1698 N N . VAL A 1 220 ? -2.448 47.290 9.195 1.00 27.39 220 VAL A N 1
ATOM 1699 C CA . VAL A 1 220 ? -3.502 47.729 10.129 1.00 27.39 220 VAL A CA 1
ATOM 1700 C C . VAL A 1 220 ? -3.033 47.483 11.564 1.00 27.39 220 VAL A C 1
ATOM 1702 O O . VAL A 1 220 ? -2.724 46.361 11.956 1.00 27.39 220 VAL A O 1
ATOM 1705 N N . ALA A 1 221 ? -2.960 48.566 12.334 1.00 35.62 221 ALA A N 1
ATOM 1706 C CA . ALA A 1 221 ? -2.652 48.584 13.755 1.00 35.62 221 ALA A CA 1
ATOM 1707 C C . ALA A 1 221 ? -3.933 48.438 14.593 1.00 35.62 221 ALA A C 1
ATOM 1709 O O . ALA A 1 221 ? -4.884 49.180 14.368 1.00 35.62 221 ALA A O 1
ATOM 1710 N N . GLU A 1 222 ? -3.916 47.581 15.616 1.00 29.19 222 GLU A N 1
ATOM 1711 C CA . GLU A 1 222 ? -4.867 47.590 16.741 1.00 29.19 222 GLU A CA 1
ATOM 1712 C C . GLU A 1 222 ? -4.078 47.310 18.032 1.00 29.19 222 GLU A C 1
ATOM 1714 O O . GLU A 1 222 ? -3.336 46.339 18.127 1.00 29.19 222 GLU A O 1
ATOM 1719 N N . HIS A 1 223 ? -3.941 48.299 18.917 1.00 28.16 223 HIS A N 1
ATOM 1720 C CA . HIS A 1 223 ? -4.832 48.581 20.052 1.00 28.16 223 HIS A CA 1
ATOM 1721 C C . HIS A 1 223 ? -4.861 47.463 21.102 1.00 28.16 223 HIS A C 1
ATOM 1723 O O . HIS A 1 223 ? -5.784 46.664 21.192 1.00 28.16 223 HIS A O 1
ATOM 1729 N N . ASP A 1 224 ? -3.839 47.486 21.953 1.00 29.77 224 ASP A N 1
ATOM 1730 C CA . ASP A 1 224 ? -3.701 46.640 23.130 1.00 29.77 224 ASP A CA 1
ATOM 1731 C C . ASP A 1 224 ? -4.126 47.445 24.363 1.00 29.77 224 ASP A C 1
ATOM 1733 O O . ASP A 1 224 ? -3.382 48.336 24.762 1.00 29.77 224 ASP A O 1
ATOM 1737 N N . LEU A 1 225 ? -5.324 47.212 24.923 1.00 30.47 225 LEU A N 1
ATOM 1738 C CA . LEU A 1 225 ? -5.694 47.658 26.276 1.00 30.47 225 LEU A CA 1
ATOM 1739 C C . LEU A 1 225 ? -6.947 46.936 26.847 1.00 30.47 225 LEU A C 1
ATOM 1741 O O . LEU A 1 225 ? -8.055 47.066 26.337 1.00 30.47 225 LEU A O 1
ATOM 1745 N N . VAL A 1 226 ? -6.738 46.329 28.027 1.00 38.69 226 VAL A N 1
ATOM 1746 C CA . VAL A 1 226 ? -7.688 45.968 29.112 1.00 38.69 226 VAL A CA 1
ATOM 1747 C C . VAL A 1 226 ? -8.555 44.704 28.955 1.00 38.69 226 VAL A C 1
ATOM 1749 O O . VAL A 1 226 ? -9.768 44.797 28.811 1.00 38.69 226 VAL A O 1
ATOM 1752 N N . ILE A 1 227 ? -7.975 43.515 29.181 1.00 37.38 227 ILE A N 1
ATOM 1753 C CA . ILE A 1 227 ? -8.720 42.328 29.659 1.00 37.38 227 ILE A CA 1
ATOM 1754 C C . ILE A 1 227 ? -7.831 41.510 30.614 1.00 37.38 227 ILE A C 1
ATOM 1756 O O . ILE A 1 227 ? -7.287 40.480 30.236 1.00 37.38 227 ILE A O 1
ATOM 1760 N N . GLU A 1 228 ? -7.649 41.943 31.864 1.00 38.44 228 GLU A N 1
ATOM 1761 C CA . GLU A 1 228 ? -7.005 41.070 32.871 1.00 38.44 228 GLU A CA 1
ATOM 1762 C C . GLU A 1 228 ? -7.872 40.771 34.101 1.00 38.44 228 GLU A C 1
ATOM 1764 O O . GLU A 1 228 ? -7.665 39.731 34.720 1.00 38.44 228 GLU A O 1
ATOM 1769 N N . ASP A 1 229 ? -8.925 41.547 34.388 1.00 41.09 229 ASP A N 1
ATOM 1770 C CA . ASP A 1 229 ? -9.724 41.344 35.612 1.00 41.09 229 ASP A CA 1
ATOM 1771 C C . ASP A 1 229 ? -11.060 40.589 35.422 1.00 41.09 229 ASP A C 1
ATOM 1773 O O . ASP A 1 229 ? -11.683 40.208 36.412 1.00 41.09 229 ASP A O 1
ATOM 1777 N N . LEU A 1 230 ? -11.480 40.272 34.187 1.00 43.34 230 LEU A N 1
ATOM 1778 C CA . LEU A 1 230 ? -12.639 39.388 33.921 1.00 43.34 230 LEU A CA 1
ATOM 1779 C C . LEU A 1 230 ? -12.241 37.903 33.742 1.00 43.34 230 LEU A C 1
ATOM 1781 O O . LEU A 1 230 ? -13.053 36.997 33.927 1.00 43.34 230 LEU A O 1
ATOM 1785 N N . SER A 1 231 ? -10.956 37.646 33.468 1.00 43.91 231 SER A N 1
ATOM 1786 C CA . SER A 1 231 ? -10.429 36.349 33.014 1.00 43.91 231 SER A CA 1
ATOM 1787 C C . SER A 1 231 ? -10.415 35.250 34.083 1.00 43.91 231 SER A C 1
ATOM 1789 O O . SER A 1 231 ? -10.480 34.066 33.760 1.00 43.91 231 SER A O 1
ATOM 1791 N N . VAL A 1 232 ? -10.354 35.608 35.369 1.00 47.31 232 VAL A N 1
ATOM 1792 C CA . VAL A 1 232 ? -10.200 34.627 36.460 1.00 47.31 232 VAL A CA 1
ATOM 1793 C C . VAL A 1 232 ? -11.538 33.992 36.853 1.00 47.31 232 VAL A C 1
ATOM 1795 O O . VAL A 1 232 ? -11.581 32.805 37.182 1.00 47.31 232 VAL A O 1
ATOM 1798 N N . ALA A 1 233 ? -12.637 34.751 36.789 1.00 42.78 233 ALA A N 1
ATOM 1799 C CA . ALA A 1 233 ? -13.980 34.232 37.054 1.00 42.78 233 ALA A CA 1
ATOM 1800 C C . ALA A 1 233 ? -14.494 33.382 35.877 1.00 42.78 233 ALA A C 1
ATOM 1802 O O . ALA A 1 233 ? -15.032 32.294 36.093 1.00 42.78 233 ALA A O 1
ATOM 1803 N N . GLU A 1 234 ? -14.224 33.814 34.640 1.00 47.16 234 GLU A N 1
ATOM 1804 C CA . GLU A 1 234 ? -14.505 33.038 33.427 1.00 47.16 234 GLU A CA 1
ATOM 1805 C C . GLU A 1 234 ? -13.631 31.777 33.327 1.00 47.16 234 GLU A C 1
ATOM 1807 O O . GLU A 1 234 ? -14.115 30.741 32.879 1.00 47.16 234 GLU A O 1
ATOM 1812 N N . GLN A 1 235 ? -12.382 31.786 33.816 1.00 46.41 235 GLN A N 1
ATOM 1813 C CA . GLN A 1 235 ? -11.539 30.579 33.882 1.00 46.41 235 GLN A CA 1
ATOM 1814 C C . GLN A 1 235 ? -12.039 29.536 34.887 1.00 46.41 235 GLN A C 1
ATOM 1816 O O . GLN A 1 235 ? -11.864 28.342 34.655 1.00 46.41 235 GLN A O 1
ATOM 1821 N N . MET A 1 236 ? -12.663 29.947 35.997 1.00 44.72 236 MET A N 1
ATOM 1822 C CA . MET A 1 236 ? -13.254 28.994 36.948 1.00 44.72 236 MET A CA 1
ATOM 1823 C C . MET A 1 236 ? -14.555 28.397 36.403 1.00 44.72 236 MET A C 1
ATOM 1825 O O . MET A 1 236 ? -14.706 27.179 36.438 1.00 44.72 236 MET A O 1
ATOM 1829 N N . GLN A 1 237 ? -15.441 29.212 35.819 1.00 44.84 237 GLN A N 1
ATOM 1830 C CA . GLN A 1 237 ? -16.683 28.716 35.207 1.00 44.84 237 GLN A CA 1
ATOM 1831 C C . GLN A 1 237 ? -16.425 27.877 33.945 1.00 44.84 237 GLN A C 1
ATOM 1833 O O . GLN A 1 237 ? -17.013 26.808 33.796 1.00 44.84 237 GLN A O 1
ATOM 1838 N N . SER A 1 238 ? -15.483 28.279 33.085 1.00 47.41 238 SER A N 1
ATOM 1839 C CA . SER A 1 238 ? -15.063 27.467 31.933 1.00 47.41 238 SER A CA 1
ATOM 1840 C C . SER A 1 238 ? -14.340 26.189 32.355 1.00 47.41 238 SER A C 1
ATOM 1842 O O . SER A 1 238 ? -14.517 25.173 31.699 1.00 47.41 238 SER A O 1
ATOM 1844 N N . SER A 1 239 ? -13.592 26.180 33.467 1.00 48.62 239 SER A N 1
ATOM 1845 C CA . SER A 1 239 ? -12.968 24.964 34.010 1.00 48.62 239 SER A CA 1
ATOM 1846 C C . SER A 1 239 ? -13.982 23.986 34.607 1.00 48.62 239 SER A C 1
ATOM 1848 O O . SER A 1 239 ? -13.749 22.781 34.534 1.00 48.62 239 SER A O 1
ATOM 1850 N N . GLU A 1 240 ? -15.051 24.461 35.247 1.00 47.94 240 GLU A N 1
ATOM 1851 C CA . GLU A 1 240 ? -16.111 23.598 35.788 1.00 47.94 240 GLU A CA 1
ATOM 1852 C C . GLU A 1 240 ? -17.014 23.066 34.669 1.00 47.94 240 GLU A C 1
ATOM 1854 O O . GLU A 1 240 ? -17.349 21.883 34.668 1.00 47.94 240 GLU A O 1
ATOM 1859 N N . GLU A 1 241 ? -17.319 23.884 33.655 1.00 46.06 241 GLU A N 1
ATOM 1860 C CA . GLU A 1 241 ? -17.977 23.419 32.431 1.00 46.06 241 GLU A CA 1
ATOM 1861 C C . GLU A 1 241 ? -17.102 22.459 31.616 1.00 46.06 241 GLU A C 1
ATOM 1863 O O . GLU A 1 241 ? -17.627 21.504 31.053 1.00 46.06 241 GLU A O 1
ATOM 1868 N N . TYR A 1 242 ? -15.786 22.677 31.556 1.00 50.69 242 TYR A N 1
ATOM 1869 C CA . TYR A 1 242 ? -14.837 21.793 30.873 1.00 50.69 242 TYR A CA 1
ATOM 1870 C C . TYR A 1 242 ? -14.717 20.449 31.595 1.00 50.69 242 TYR A C 1
ATOM 1872 O O . TYR A 1 242 ? -14.837 19.409 30.961 1.00 50.69 242 TYR A O 1
ATOM 1880 N N . GLN A 1 243 ? -14.602 20.451 32.929 1.00 43.91 243 GLN A N 1
ATOM 1881 C CA . GLN A 1 243 ? -14.620 19.216 33.722 1.00 43.91 243 GLN A CA 1
ATOM 1882 C C . GLN A 1 243 ? -15.943 18.467 33.590 1.00 43.91 243 GLN A C 1
ATOM 1884 O O . GLN A 1 243 ? -15.928 17.247 33.487 1.00 43.91 243 GLN A O 1
ATOM 1889 N N . ARG A 1 244 ? -17.073 19.183 33.552 1.00 49.75 244 ARG A N 1
ATOM 1890 C CA . ARG A 1 244 ? -18.387 18.576 33.342 1.00 49.75 244 ARG A CA 1
ATOM 1891 C C . ARG A 1 244 ? -18.531 17.992 31.931 1.00 49.75 244 ARG A C 1
ATOM 1893 O O . ARG A 1 244 ? -19.040 16.886 31.798 1.00 49.75 244 ARG A O 1
ATOM 1900 N N . ARG A 1 245 ? -18.041 18.685 30.894 1.00 50.59 245 ARG A N 1
ATOM 1901 C CA . ARG A 1 245 ? -18.013 18.175 29.510 1.00 50.59 245 ARG A CA 1
ATOM 1902 C C . ARG A 1 245 ? -17.089 16.968 29.355 1.00 50.59 245 ARG A C 1
ATOM 1904 O O . ARG A 1 245 ? -17.469 16.039 28.664 1.00 50.59 245 ARG A O 1
ATOM 1911 N N . GLU A 1 246 ? -15.937 16.939 30.020 1.00 49.50 246 GLU A N 1
ATOM 1912 C CA . GLU A 1 246 ? -15.030 15.782 29.991 1.00 49.50 246 GLU A CA 1
ATOM 1913 C C . GLU A 1 246 ? -15.589 14.583 30.770 1.00 49.50 246 GLU A C 1
ATOM 1915 O O . GLU A 1 246 ? -15.406 13.447 30.344 1.00 49.50 246 GLU A O 1
ATOM 1920 N N . THR A 1 247 ? -16.300 14.795 31.887 1.00 44.19 247 THR A N 1
ATOM 1921 C CA . THR A 1 247 ? -16.995 13.697 32.585 1.00 44.19 247 THR A CA 1
ATOM 1922 C C . THR A 1 247 ? -18.190 13.173 31.794 1.00 44.19 247 THR A C 1
ATOM 1924 O O . THR A 1 247 ? -18.416 11.970 31.793 1.00 44.19 247 THR A O 1
ATOM 1927 N N . GLU A 1 248 ? -18.915 14.050 31.090 1.00 48.50 248 GLU A N 1
ATOM 1928 C CA . GLU A 1 248 ? -19.996 13.660 30.176 1.00 48.50 248 GLU A CA 1
ATOM 1929 C C . GLU A 1 248 ? -19.432 12.931 28.930 1.00 48.50 248 GLU A C 1
ATOM 1931 O O . GLU A 1 248 ? -20.014 11.938 28.517 1.00 48.50 248 GLU A O 1
ATOM 1936 N N . GLU A 1 249 ? -18.257 13.317 28.400 1.00 47.88 249 GLU A N 1
ATOM 1937 C CA . GLU A 1 249 ? -17.559 12.604 27.305 1.00 47.88 249 GLU A CA 1
ATOM 1938 C C . GLU A 1 249 ? -16.968 11.250 27.736 1.00 47.88 249 GLU A C 1
ATOM 1940 O O . GLU A 1 249 ? -16.856 10.347 26.914 1.00 47.88 249 GLU A O 1
ATOM 1945 N N . ILE A 1 250 ? -16.603 11.071 29.009 1.00 47.91 250 ILE A N 1
ATOM 1946 C CA . ILE A 1 250 ? -16.190 9.765 29.557 1.00 47.91 250 ILE A CA 1
ATOM 1947 C C . ILE A 1 250 ? -17.415 8.872 29.827 1.00 47.91 250 ILE A C 1
ATOM 1949 O O . ILE A 1 250 ? -17.340 7.663 29.618 1.00 47.91 250 ILE A O 1
ATOM 1953 N N . GLU A 1 251 ? -18.553 9.444 30.241 1.00 42.88 251 GLU A N 1
ATOM 1954 C CA . GLU A 1 251 ? -19.821 8.714 30.417 1.00 42.88 251 GLU A CA 1
ATOM 1955 C C . GLU A 1 251 ? -20.532 8.373 29.094 1.00 42.88 251 GLU A C 1
ATOM 1957 O O . GLU A 1 251 ? -21.277 7.395 29.063 1.00 42.88 251 GLU A O 1
ATOM 1962 N N . GLU A 1 252 ? -20.321 9.141 28.017 1.00 43.59 252 GLU A N 1
ATOM 1963 C CA . GLU A 1 252 ? -20.764 8.812 26.646 1.00 43.59 252 GLU A CA 1
ATOM 1964 C C . GLU A 1 252 ? -19.891 7.716 26.000 1.00 43.59 252 GLU A C 1
ATOM 1966 O O . GLU A 1 252 ? -20.366 7.002 25.123 1.00 43.59 252 GLU A O 1
ATOM 1971 N N . ARG A 1 253 ? -18.643 7.523 26.463 1.00 49.16 253 ARG A N 1
ATOM 1972 C CA . ARG A 1 253 ? -17.742 6.430 26.026 1.00 49.16 253 ARG A CA 1
ATOM 1973 C C . ARG A 1 253 ? -18.000 5.089 26.723 1.00 49.16 253 ARG A C 1
ATOM 1975 O O . ARG A 1 253 ? -17.375 4.089 26.378 1.00 49.16 253 ARG A O 1
ATOM 1982 N N . MET A 1 254 ? -18.913 5.047 27.692 1.00 35.91 254 MET A N 1
ATOM 1983 C CA . MET A 1 254 ? -19.522 3.800 28.151 1.00 35.91 254 MET A CA 1
ATOM 1984 C C . MET A 1 254 ? -20.771 3.536 27.310 1.00 35.91 254 MET A C 1
ATOM 1986 O O . MET A 1 254 ? -21.608 4.427 27.191 1.00 35.91 254 MET A O 1
ATOM 1990 N N . GLU A 1 255 ? -20.894 2.322 26.759 1.00 40.12 255 GLU A N 1
ATOM 1991 C CA . GLU A 1 255 ? -22.038 1.863 25.953 1.00 40.12 255 GLU A CA 1
ATOM 1992 C C . GLU A 1 255 ? -23.376 2.443 26.444 1.00 40.12 255 GLU A C 1
ATOM 1994 O O . GLU A 1 255 ? -23.890 2.078 27.507 1.00 40.12 255 GLU A O 1
ATOM 1999 N N . LYS A 1 256 ? -23.957 3.338 25.639 1.00 36.28 256 LYS A N 1
ATOM 2000 C CA . LYS A 1 256 ? -25.354 3.758 25.740 1.00 36.28 256 LYS A CA 1
ATOM 2001 C C . LYS A 1 256 ? -26.009 3.709 24.364 1.00 36.28 256 LYS A C 1
ATOM 2003 O O . LYS A 1 256 ? -25.428 4.109 23.362 1.00 36.28 256 LYS A O 1
ATOM 2008 N N . ASP A 1 257 ? -27.235 3.195 24.373 1.00 38.38 257 ASP A N 1
ATOM 2009 C CA . ASP A 1 257 ? -28.134 3.028 23.229 1.00 38.38 257 ASP A CA 1
ATOM 2010 C C . ASP A 1 257 ? -28.415 4.381 22.529 1.00 38.38 257 ASP A C 1
ATOM 2012 O O . ASP A 1 257 ? -28.634 5.387 23.217 1.00 38.38 257 ASP A O 1
ATOM 2016 N N . PRO A 1 258 ? -28.446 4.440 21.184 1.00 42.50 258 PRO A N 1
ATOM 2017 C CA . PRO A 1 258 ? -28.497 5.697 20.446 1.00 42.50 258 PRO A CA 1
ATOM 2018 C C . PRO A 1 258 ? -29.907 6.308 20.420 1.00 42.50 258 PRO A C 1
ATOM 2020 O O . PRO A 1 258 ? -30.859 5.745 19.876 1.00 42.50 258 PRO A O 1
ATOM 2023 N N . GLY A 1 259 ? -30.029 7.521 20.964 1.00 40.78 259 GLY A N 1
ATOM 2024 C CA . GLY A 1 259 ? -31.192 8.399 20.817 1.00 40.78 259 GLY A CA 1
ATOM 2025 C C . GLY A 1 259 ? -30.976 9.436 19.707 1.00 40.78 259 GLY A C 1
ATOM 2026 O O . GLY A 1 259 ? -30.168 10.346 19.840 1.00 40.78 259 GLY A O 1
ATOM 2027 N N . VAL A 1 260 ? -31.753 9.322 18.628 1.00 54.69 260 VAL A N 1
ATOM 2028 C CA . VAL A 1 260 ? -31.501 9.856 17.267 1.00 54.69 260 VAL A CA 1
ATOM 2029 C C . VAL A 1 260 ? -31.608 11.389 17.068 1.00 54.69 260 VAL A C 1
ATOM 2031 O O . VAL A 1 260 ? -31.384 11.862 15.961 1.00 54.69 260 VAL A O 1
ATOM 2034 N N . TRP A 1 261 ? -31.884 12.221 18.082 1.00 39.78 261 TRP A N 1
ATOM 2035 C CA . TRP A 1 261 ? -32.167 13.656 17.829 1.00 39.78 261 TRP A CA 1
ATOM 2036 C C . TRP A 1 261 ? -31.384 14.683 18.662 1.00 39.78 261 TRP A C 1
ATOM 2038 O O . TRP A 1 261 ? -31.091 15.764 18.148 1.00 39.78 261 TRP A O 1
ATOM 2048 N N . ASP A 1 262 ? -30.963 14.363 19.888 1.00 44.66 262 ASP A N 1
ATOM 2049 C CA . ASP A 1 262 ? -30.214 15.316 20.730 1.00 44.66 262 ASP A CA 1
ATOM 2050 C C . ASP A 1 262 ? -28.737 15.452 20.317 1.00 44.66 262 ASP A C 1
ATOM 2052 O O . ASP A 1 262 ? -28.124 16.511 20.487 1.00 44.66 262 ASP A O 1
ATOM 2056 N N . GLU A 1 263 ? -28.166 14.411 19.710 1.00 53.72 263 GLU A N 1
ATOM 2057 C CA . GLU A 1 263 ? -26.758 14.364 19.306 1.00 53.72 263 GLU A CA 1
ATOM 2058 C C . GLU A 1 263 ? -26.484 15.188 18.038 1.00 53.72 263 GLU A C 1
ATOM 2060 O O . GLU A 1 263 ? -25.491 15.913 17.954 1.00 53.72 263 GLU A O 1
ATOM 2065 N N . ILE A 1 264 ? -27.427 15.189 17.088 1.00 47.69 264 ILE A N 1
ATOM 2066 C CA . ILE A 1 264 ? -27.379 16.036 15.886 1.00 47.69 264 ILE A CA 1
ATOM 2067 C C . ILE A 1 264 ? -27.469 17.518 16.285 1.00 47.69 264 ILE A C 1
ATOM 2069 O O . ILE A 1 264 ? -26.706 18.348 15.788 1.00 47.69 264 ILE A O 1
ATOM 2073 N N . TYR A 1 265 ? -28.337 17.847 17.247 1.00 41.88 265 TYR A N 1
ATOM 2074 C CA . TYR A 1 265 ? -28.508 19.215 17.742 1.00 41.88 265 TYR A CA 1
ATOM 2075 C C . TYR A 1 265 ? -27.296 19.700 18.559 1.00 41.88 265 TYR A C 1
ATOM 2077 O O . TYR A 1 265 ? -26.902 20.865 18.464 1.00 41.88 265 TYR A O 1
ATOM 2085 N N . ARG A 1 266 ? -26.653 18.812 19.335 1.00 50.50 266 ARG A N 1
ATOM 2086 C CA . ARG A 1 266 ? -25.391 19.101 20.043 1.00 50.50 266 ARG A CA 1
ATOM 2087 C C . ARG A 1 266 ? -24.214 19.282 19.083 1.00 50.50 266 ARG A C 1
ATOM 2089 O O . ARG A 1 266 ? -23.438 20.219 19.274 1.00 50.50 266 ARG A O 1
ATOM 2096 N N . ASN A 1 267 ? -24.098 18.448 18.050 1.00 51.12 267 ASN A N 1
ATOM 2097 C CA . ASN A 1 267 ? -23.010 18.523 17.073 1.00 51.12 267 ASN A CA 1
ATOM 2098 C C . ASN A 1 267 ? -23.098 19.780 16.197 1.00 51.12 267 ASN A C 1
ATOM 2100 O O . ASN A 1 26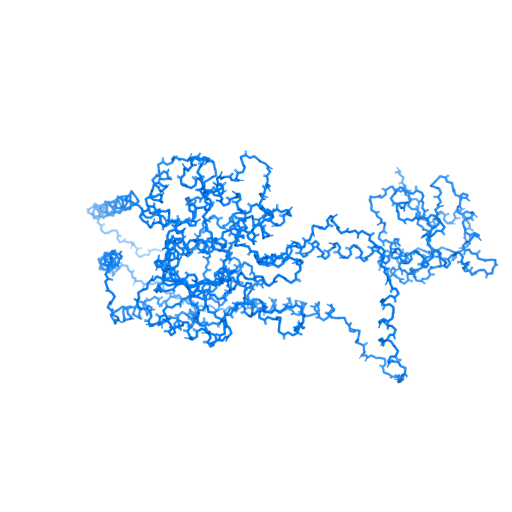7 ? -22.088 20.467 16.050 1.00 51.12 267 ASN A O 1
ATOM 2104 N N . ALA A 1 268 ? -24.297 20.163 15.743 1.00 43.94 268 ALA A N 1
ATOM 2105 C CA . ALA A 1 268 ? -24.514 21.416 15.009 1.00 43.94 268 ALA A CA 1
ATOM 2106 C C . ALA A 1 268 ? -24.138 22.665 15.835 1.00 43.94 268 ALA A C 1
ATOM 2108 O O . ALA A 1 268 ? -23.632 23.654 15.308 1.00 43.94 268 ALA A O 1
ATOM 2109 N N . ARG A 1 269 ? -24.326 22.613 17.161 1.00 45.66 269 ARG A N 1
ATOM 2110 C CA . ARG A 1 269 ? -23.984 23.716 18.074 1.00 45.66 269 ARG A CA 1
ATOM 2111 C C . ARG A 1 269 ? -22.511 23.715 18.505 1.00 45.66 269 ARG A C 1
ATOM 2113 O O . ARG A 1 269 ? -21.969 24.776 18.815 1.00 45.66 269 ARG A O 1
ATOM 2120 N N . LYS A 1 270 ? -21.853 22.544 18.533 1.00 46.59 270 LYS A N 1
ATOM 2121 C CA . LYS A 1 270 ? -20.394 22.408 18.729 1.00 46.59 270 LYS A CA 1
ATOM 2122 C C . LYS A 1 270 ? -19.630 22.929 17.501 1.00 46.59 270 LYS A C 1
ATOM 2124 O O . LYS A 1 270 ? -18.651 23.647 17.690 1.00 46.59 270 LYS A O 1
ATOM 2129 N N . SER A 1 271 ? -20.096 22.664 16.276 1.00 45.09 271 SER A N 1
ATOM 2130 C CA . SER A 1 271 ? -19.478 23.193 15.045 1.00 45.09 271 SER A CA 1
ATOM 2131 C C . SER A 1 271 ? -19.623 24.711 14.908 1.00 45.09 271 SER A C 1
ATOM 2133 O O . SER A 1 271 ? -18.727 25.375 14.397 1.00 45.09 271 SER A O 1
ATOM 2135 N N . GLU A 1 272 ? -20.708 25.289 15.427 1.00 42.03 272 GLU A N 1
ATOM 2136 C CA . GLU A 1 272 ? -20.919 26.742 15.428 1.00 42.03 272 GLU A CA 1
ATOM 2137 C C . GLU A 1 272 ? -19.983 27.478 16.414 1.00 42.03 272 GLU A C 1
ATOM 2139 O O . GLU A 1 272 ? -19.574 28.606 16.153 1.00 42.03 272 GLU A O 1
ATOM 2144 N N . LYS A 1 273 ? -19.578 26.827 17.520 1.00 43.19 273 LYS A N 1
ATOM 2145 C CA . LYS A 1 273 ? -18.682 27.404 18.546 1.00 43.19 273 LYS A CA 1
ATOM 2146 C C . LYS A 1 273 ? -17.181 27.255 18.267 1.00 43.19 273 LYS A C 1
ATOM 2148 O O . LYS A 1 273 ? -16.401 27.942 18.917 1.00 43.19 273 LYS A O 1
ATOM 2153 N N . LEU A 1 274 ? -16.768 26.400 17.329 1.00 40.97 274 LEU A N 1
ATOM 2154 C CA . LEU A 1 274 ? -15.362 26.252 16.906 1.00 40.97 274 LEU A CA 1
ATOM 2155 C C . LEU A 1 274 ? -14.958 27.240 15.790 1.00 40.97 274 LEU A C 1
ATOM 2157 O O . LEU A 1 274 ? -13.860 27.151 15.244 1.00 40.97 274 LEU A O 1
ATOM 2161 N N . ARG A 1 275 ? -15.822 28.207 15.451 1.00 40.47 275 ARG A N 1
ATOM 2162 C CA . ARG A 1 275 ? -15.555 29.223 14.426 1.00 40.47 275 ARG A CA 1
ATOM 2163 C C . ARG A 1 275 ? -14.773 30.418 14.969 1.00 40.47 275 ARG A C 1
ATOM 2165 O O . ARG A 1 275 ? -15.370 31.427 15.336 1.00 40.47 275 ARG A O 1
ATOM 2172 N N . SER A 1 276 ? -13.447 30.312 14.906 1.00 32.28 276 SER A N 1
ATOM 2173 C CA . SER A 1 276 ? -12.553 31.444 14.606 1.00 32.28 276 SER A CA 1
ATOM 2174 C C . SER A 1 276 ? -11.103 30.986 14.373 1.00 32.28 276 SER A C 1
ATOM 2176 O O . SER A 1 276 ? -10.187 31.382 15.085 1.00 32.28 276 SER A O 1
ATOM 2178 N N . GLU A 1 277 ? -10.875 30.178 13.331 1.00 35.25 277 GLU A N 1
ATOM 2179 C CA . GLU A 1 277 ? -9.594 30.192 12.605 1.00 35.25 277 GLU A CA 1
ATOM 2180 C C . GLU A 1 277 ? -9.843 30.835 11.225 1.00 35.25 277 GLU A C 1
ATOM 2182 O O . GLU A 1 277 ? -10.832 30.485 10.578 1.00 35.25 277 GLU A O 1
ATOM 2187 N N . PRO A 1 278 ? -9.016 31.799 10.774 1.00 36.00 278 PRO A N 1
ATOM 2188 C CA . PRO A 1 278 ? -9.321 32.691 9.652 1.00 36.00 278 PRO A CA 1
ATOM 2189 C C . PRO A 1 278 ? -8.991 32.097 8.272 1.00 36.00 278 PRO A C 1
ATOM 2191 O O . PRO A 1 278 ? -8.736 32.847 7.338 1.00 36.00 278 PRO A O 1
ATOM 2194 N N . ASN A 1 279 ? -9.007 30.770 8.131 1.00 37.00 279 ASN A N 1
ATOM 2195 C CA . ASN A 1 279 ? -9.026 30.128 6.820 1.00 37.00 279 ASN A CA 1
ATOM 2196 C C . ASN A 1 279 ? -10.371 29.432 6.659 1.00 37.00 279 ASN A C 1
ATOM 2198 O O . ASN A 1 279 ? -10.754 28.615 7.494 1.00 37.00 279 ASN A O 1
ATOM 2202 N N . GLU A 1 280 ? -11.074 29.797 5.593 1.00 40.16 280 GLU A N 1
ATOM 2203 C CA . GLU A 1 280 ? -12.326 29.222 5.108 1.00 40.16 280 GLU A CA 1
ATOM 2204 C C . GLU A 1 280 ? -12.291 27.682 5.179 1.00 40.16 280 GLU A C 1
ATOM 2206 O O . GLU A 1 280 ? -11.789 27.003 4.287 1.00 40.16 280 GLU A O 1
ATOM 2211 N N . ARG A 1 281 ? -12.779 27.114 6.289 1.00 49.12 281 ARG A N 1
ATOM 2212 C CA . ARG A 1 281 ? -12.884 25.664 6.488 1.00 49.12 281 ARG A CA 1
ATOM 2213 C C . ARG A 1 281 ? -14.159 25.160 5.805 1.00 49.12 281 ARG A C 1
ATOM 2215 O O . ARG A 1 281 ? -15.247 25.232 6.370 1.00 49.12 281 ARG A O 1
ATOM 2222 N N . ASP A 1 282 ? -13.943 24.768 4.554 1.00 49.25 282 ASP A N 1
ATOM 2223 C CA . ASP A 1 282 ? -14.427 23.598 3.807 1.00 49.25 282 ASP A CA 1
ATOM 2224 C C . ASP A 1 282 ? -15.930 23.232 3.855 1.00 49.25 282 ASP A C 1
ATOM 2226 O O . ASP A 1 282 ? -16.445 22.686 4.834 1.00 49.25 282 ASP A O 1
ATOM 2230 N N . GLU A 1 283 ? -16.626 23.444 2.730 1.00 52.59 283 GLU A N 1
ATOM 2231 C CA . GLU A 1 283 ? -18.006 22.990 2.481 1.00 52.59 283 GLU A CA 1
ATOM 2232 C C . GLU A 1 283 ? -18.145 21.458 2.630 1.00 52.59 283 GLU A C 1
ATOM 2234 O O . GLU A 1 283 ? -19.187 20.966 3.071 1.00 52.59 283 GLU A O 1
ATOM 2239 N N . GLY A 1 284 ? -17.069 20.699 2.380 1.00 56.50 284 GLY A N 1
ATOM 2240 C CA . GLY A 1 284 ? -17.078 19.235 2.413 1.00 56.50 284 GLY A CA 1
ATOM 2241 C C . GLY A 1 284 ? -17.255 18.603 3.802 1.00 56.50 284 GLY A C 1
ATOM 2242 O O . GLY A 1 284 ? -17.738 17.472 3.889 1.00 56.50 284 GLY A O 1
ATOM 2243 N N . GLU A 1 285 ? -16.881 19.275 4.901 1.00 58.38 285 GLU A N 1
ATOM 2244 C CA . GLU A 1 285 ? -17.175 18.778 6.261 1.00 58.38 285 GLU A CA 1
ATOM 2245 C C . GLU A 1 285 ? -18.668 18.912 6.590 1.00 58.38 285 GLU A C 1
ATOM 2247 O O . GLU A 1 285 ? -19.245 18.019 7.215 1.00 58.38 285 GLU A O 1
ATOM 2252 N N . LEU A 1 286 ? -19.307 19.995 6.131 1.00 58.00 286 LEU A N 1
ATOM 2253 C CA . LEU A 1 286 ? -20.735 20.251 6.331 1.00 58.00 286 LEU A CA 1
ATOM 2254 C C . LEU A 1 286 ? -21.599 19.278 5.522 1.00 58.00 286 LEU A C 1
ATOM 2256 O O . LEU A 1 286 ? -22.572 18.750 6.057 1.00 58.00 286 LEU A O 1
ATOM 2260 N N . GLU A 1 287 ? -21.211 18.968 4.282 1.00 59.16 287 GLU A N 1
ATOM 2261 C CA . GLU A 1 287 ? -21.888 17.975 3.430 1.00 59.16 287 GLU A CA 1
ATOM 2262 C C . GLU A 1 287 ? -21.851 16.549 4.006 1.00 59.16 287 GLU A C 1
ATOM 2264 O O . GLU A 1 287 ? -22.699 15.715 3.688 1.00 59.16 287 GLU A O 1
ATOM 2269 N N . ARG A 1 288 ? -20.891 16.256 4.892 1.00 63.47 288 ARG A N 1
ATOM 2270 C CA . ARG A 1 288 ? -20.763 14.959 5.575 1.00 63.47 288 ARG A CA 1
ATOM 2271 C C . ARG A 1 288 ? -21.590 14.848 6.852 1.00 63.47 288 ARG A C 1
ATOM 2273 O O . ARG A 1 288 ? -21.740 13.744 7.398 1.00 63.47 288 ARG A O 1
ATOM 2280 N N . ILE A 1 289 ? -22.152 15.945 7.354 1.00 60.00 289 ILE A N 1
ATOM 2281 C CA . ILE A 1 289 ? -23.061 15.922 8.504 1.00 60.00 289 ILE A CA 1
ATOM 2282 C C . ILE A 1 289 ? -24.391 15.308 8.040 1.00 60.00 289 ILE A C 1
ATOM 2284 O O . ILE A 1 289 ? -25.150 15.926 7.308 1.00 60.00 289 ILE A O 1
ATOM 2288 N N . GLY A 1 290 ? -24.665 14.069 8.461 1.00 63.59 290 GLY A N 1
ATOM 2289 C CA . GLY A 1 290 ? -25.866 13.311 8.077 1.00 63.59 290 GLY A CA 1
ATOM 2290 C C . GLY A 1 290 ? -25.595 11.978 7.369 1.00 63.59 290 GLY A C 1
ATOM 2291 O O . GLY A 1 290 ? -26.448 11.100 7.426 1.00 63.59 290 GLY A O 1
ATOM 2292 N N . SER A 1 291 ? -24.405 11.774 6.786 1.00 74.44 291 SER A N 1
ATOM 2293 C CA . SER A 1 291 ? -24.031 10.461 6.228 1.00 74.44 291 SER A CA 1
ATOM 2294 C C . SER A 1 291 ? -23.752 9.434 7.335 1.00 74.44 291 SER A C 1
ATOM 2296 O O . SER A 1 291 ? -23.210 9.797 8.387 1.00 74.44 291 SER A O 1
ATOM 2298 N N . LEU A 1 292 ? -24.103 8.165 7.095 1.00 83.56 292 LEU A N 1
ATOM 2299 C CA . LEU A 1 292 ? -23.830 7.020 7.978 1.00 83.56 292 LEU A CA 1
ATOM 2300 C C . LEU A 1 292 ? -22.481 6.343 7.689 1.00 83.56 292 LEU A C 1
ATOM 2302 O O . LEU A 1 292 ? -22.013 5.566 8.519 1.00 83.56 292 LEU A O 1
ATOM 2306 N N . ILE A 1 293 ? -21.866 6.643 6.544 1.00 88.31 293 ILE A N 1
ATOM 2307 C CA . ILE A 1 293 ? -20.683 5.961 6.013 1.00 88.31 293 ILE A CA 1
ATOM 2308 C C . ILE A 1 293 ? -19.625 6.972 5.554 1.00 88.31 293 ILE A C 1
ATOM 2310 O O . ILE A 1 293 ? -19.941 8.048 5.051 1.00 88.31 293 ILE A O 1
ATOM 2314 N N . CYS A 1 294 ? -18.353 6.617 5.731 1.00 90.12 294 CYS A N 1
ATOM 2315 C CA . CYS A 1 294 ? -17.215 7.324 5.148 1.00 90.12 294 CYS A CA 1
ATOM 2316 C C . CYS A 1 294 ? -16.220 6.300 4.591 1.00 90.12 294 CYS A C 1
ATOM 2318 O O . CYS A 1 294 ? -15.777 5.418 5.332 1.00 90.12 294 CYS A O 1
ATOM 2320 N N . ILE A 1 295 ? -15.877 6.418 3.307 1.00 92.31 295 ILE A N 1
ATOM 2321 C CA . ILE A 1 295 ? -14.904 5.561 2.625 1.00 92.31 295 ILE A CA 1
ATOM 2322 C C . ILE A 1 295 ? -13.575 6.312 2.518 1.00 92.31 295 ILE A C 1
ATOM 2324 O O . ILE A 1 295 ? -13.484 7.354 1.869 1.00 92.31 295 ILE A O 1
ATOM 2328 N N . TYR A 1 296 ? -12.532 5.779 3.148 1.00 92.75 296 TYR A N 1
ATOM 2329 C CA . TYR A 1 296 ? -11.190 6.344 3.098 1.00 92.75 296 TYR A CA 1
ATOM 2330 C C . TYR A 1 296 ? -10.434 5.856 1.864 1.00 92.75 296 TYR A C 1
ATOM 2332 O O . TYR A 1 296 ? -10.195 4.659 1.700 1.00 92.75 296 TYR A O 1
ATOM 2340 N N . GLU A 1 297 ? -10.003 6.793 1.025 1.00 90.94 297 GLU A N 1
ATOM 2341 C CA . GLU A 1 297 ? -9.112 6.508 -0.094 1.00 90.94 297 GLU A CA 1
ATOM 2342 C C . GLU A 1 297 ? -7.661 6.685 0.345 1.00 90.94 297 GLU A C 1
ATOM 2344 O O . GLU A 1 297 ? -7.164 7.809 0.444 1.00 90.94 297 GLU A O 1
ATOM 2349 N N . VAL A 1 298 ? -6.977 5.577 0.635 1.00 90.19 298 VAL A N 1
ATOM 2350 C CA . VAL A 1 298 ? -5.569 5.623 1.051 1.00 90.19 298 VAL A CA 1
ATOM 2351 C C . VAL A 1 298 ? -4.716 5.957 -0.158 1.00 90.19 298 VAL A C 1
ATOM 2353 O O . VAL A 1 298 ? -4.879 5.327 -1.199 1.00 90.19 298 VAL A O 1
ATOM 2356 N N . TYR A 1 299 ? -3.802 6.919 -0.039 1.00 87.06 299 TYR A N 1
ATOM 2357 C CA . TYR A 1 299 ? -2.908 7.286 -1.131 1.00 87.06 299 TYR A CA 1
ATOM 2358 C C . TYR A 1 299 ? -1.524 7.733 -0.658 1.00 87.06 299 TYR A C 1
ATOM 2360 O O . TYR A 1 299 ? -1.313 8.146 0.485 1.00 87.06 299 TYR A O 1
ATOM 2368 N N . ASN A 1 300 ? -0.554 7.647 -1.570 1.00 81.31 300 ASN A N 1
ATOM 2369 C CA . ASN A 1 300 ? 0.821 8.066 -1.328 1.00 81.31 300 ASN A CA 1
ATOM 2370 C C . ASN A 1 300 ? 1.314 8.958 -2.473 1.00 81.31 300 ASN A C 1
ATOM 2372 O O . ASN A 1 300 ? 1.379 8.522 -3.621 1.00 81.31 300 ASN A O 1
ATOM 2376 N N . GLY A 1 301 ? 1.691 10.195 -2.151 1.00 78.81 301 GLY A N 1
ATOM 2377 C CA . GLY A 1 301 ? 2.229 11.150 -3.120 1.00 78.81 301 GLY A CA 1
ATOM 2378 C C . GLY A 1 301 ? 1.168 11.970 -3.864 1.00 78.81 301 GLY A C 1
ATOM 2379 O O . GLY A 1 301 ? -0.007 11.613 -3.932 1.00 78.81 301 GLY A O 1
ATOM 2380 N N . ALA A 1 302 ? 1.609 13.087 -4.447 1.00 78.12 302 ALA A N 1
ATOM 2381 C CA . ALA A 1 302 ? 0.739 14.006 -5.185 1.00 78.12 302 ALA A CA 1
ATOM 2382 C C . ALA A 1 302 ? 0.231 13.437 -6.523 1.00 78.12 302 ALA A C 1
ATOM 2384 O O . ALA A 1 302 ? -0.807 13.858 -7.025 1.00 78.12 302 ALA A O 1
ATOM 2385 N N . GLY A 1 303 ? 0.920 12.435 -7.081 1.00 73.62 303 GLY A N 1
ATOM 2386 C CA . GLY A 1 303 ? 0.510 11.775 -8.326 1.00 73.62 303 GLY A CA 1
ATOM 2387 C C . GLY A 1 303 ? -0.826 11.029 -8.230 1.00 73.62 303 GLY A C 1
ATOM 2388 O O . GLY A 1 303 ? -1.435 10.750 -9.257 1.00 73.62 303 GLY A O 1
ATOM 2389 N N . ALA A 1 304 ? -1.305 10.736 -7.017 1.00 79.19 304 ALA A N 1
ATOM 2390 C CA . ALA A 1 304 ? -2.589 10.074 -6.808 1.00 79.19 304 ALA A CA 1
ATOM 2391 C C . ALA A 1 304 ? -3.793 11.032 -6.887 1.00 79.19 304 ALA A C 1
ATOM 2393 O O . ALA A 1 304 ? -4.911 10.577 -7.111 1.00 79.19 304 ALA A O 1
ATOM 2394 N N . TRP A 1 305 ? -3.586 12.346 -6.725 1.00 81.31 305 TRP A N 1
ATOM 2395 C CA . TRP A 1 305 ? -4.673 13.325 -6.583 1.00 81.31 305 TRP A CA 1
ATOM 2396 C C . TRP A 1 305 ? -5.713 13.311 -7.710 1.00 81.31 305 TRP A C 1
ATOM 2398 O O . TRP A 1 305 ? -6.897 13.377 -7.383 1.00 81.31 305 TRP A O 1
ATOM 2408 N N . PRO A 1 306 ? -5.339 13.189 -9.004 1.00 79.31 306 PRO A N 1
ATOM 2409 C CA . PRO A 1 306 ? -6.318 13.186 -10.093 1.00 79.31 306 PRO A CA 1
ATOM 2410 C C . PRO A 1 306 ? -7.268 11.983 -10.071 1.00 79.31 306 PRO A C 1
ATOM 2412 O O . PRO A 1 306 ? -8.296 12.002 -10.742 1.00 79.31 306 PRO A O 1
ATOM 2415 N N . PHE A 1 307 ? -6.914 10.925 -9.337 1.00 78.56 307 PHE A N 1
ATOM 2416 C CA . PHE A 1 307 ? -7.683 9.686 -9.272 1.00 78.56 307 PHE A CA 1
ATOM 2417 C C . PHE A 1 307 ? -8.611 9.616 -8.060 1.00 78.56 307 PHE A C 1
ATOM 2419 O O . PHE A 1 307 ? -9.482 8.752 -8.030 1.00 78.56 307 PHE A O 1
ATOM 2426 N N . LEU A 1 308 ? -8.434 10.498 -7.076 1.00 82.31 308 LEU A N 1
ATOM 2427 C CA . LEU A 1 308 ? -9.252 10.520 -5.869 1.00 82.31 308 LEU A CA 1
ATOM 2428 C C . LEU A 1 308 ? -10.648 11.071 -6.164 1.00 82.31 308 LEU A C 1
ATOM 2430 O O . LEU A 1 308 ? -10.829 11.996 -6.965 1.00 82.31 308 LEU A O 1
ATOM 2434 N N . HIS A 1 309 ? -11.641 10.511 -5.486 1.00 82.06 309 HIS A N 1
ATOM 2435 C CA . HIS A 1 309 ? -13.010 10.975 -5.581 1.00 82.06 309 HIS A CA 1
ATOM 2436 C C . HIS A 1 309 ? -13.161 12.354 -4.933 1.00 82.06 309 HIS A C 1
ATOM 2438 O O . HIS A 1 309 ? -12.452 12.739 -3.997 1.00 82.06 309 HIS A O 1
ATOM 2444 N N . HIS A 1 310 ? -14.112 13.105 -5.481 1.00 73.56 310 HIS A N 1
ATOM 2445 C CA . HIS A 1 310 ? -14.629 14.333 -4.898 1.00 73.56 310 HIS A CA 1
ATOM 2446 C C . HIS A 1 310 ? -16.090 14.054 -4.543 1.00 73.56 310 HIS A C 1
ATOM 2448 O O . HIS A 1 310 ? -16.849 13.605 -5.402 1.00 73.56 310 HIS A O 1
ATOM 2454 N N . GLY A 1 311 ? -16.468 14.254 -3.283 1.00 71.75 311 GLY A N 1
ATOM 2455 C CA . GLY A 1 311 ? -17.823 14.007 -2.795 1.00 71.75 311 GLY A CA 1
ATOM 2456 C C . GLY A 1 311 ? -17.860 13.754 -1.291 1.00 71.75 311 GLY A C 1
ATOM 2457 O O . GLY A 1 311 ? -16.821 13.618 -0.652 1.00 71.75 311 GLY A O 1
ATOM 2458 N N . SER A 1 312 ? -19.064 13.667 -0.728 1.00 74.94 312 SER A N 1
ATOM 2459 C CA . SER A 1 312 ? -19.273 13.481 0.713 1.00 74.94 312 SER A CA 1
ATOM 2460 C C . SER A 1 312 ? -19.021 12.046 1.199 1.00 74.94 312 SER A C 1
ATOM 2462 O O . SER A 1 312 ? -18.707 11.849 2.371 1.00 74.94 312 SER A O 1
ATOM 2464 N N . LEU A 1 313 ? -19.124 11.041 0.322 1.00 84.50 313 LEU A N 1
ATOM 2465 C CA . LEU A 1 313 ? -18.910 9.630 0.674 1.00 84.50 313 LEU A CA 1
ATOM 2466 C C . LEU A 1 313 ? -17.424 9.274 0.849 1.00 84.50 313 LEU A C 1
ATOM 2468 O O . LEU A 1 313 ? -17.091 8.394 1.646 1.00 84.50 313 LEU A O 1
ATOM 2472 N N . TYR A 1 314 ? -16.539 9.956 0.120 1.00 87.56 314 TYR A N 1
ATOM 2473 C CA . TYR A 1 314 ? -15.114 9.641 0.046 1.00 87.56 314 TYR A CA 1
ATOM 2474 C C . TYR A 1 314 ? -14.268 10.674 0.783 1.00 87.56 314 TYR A C 1
ATOM 2476 O O . TYR A 1 314 ? -14.510 11.876 0.694 1.00 87.56 314 TYR A O 1
ATOM 2484 N N . ARG A 1 315 ? -13.227 10.210 1.476 1.00 88.19 315 ARG A N 1
ATOM 2485 C CA . ARG A 1 315 ? -12.244 11.073 2.138 1.00 88.19 315 ARG A CA 1
ATOM 2486 C C . ARG A 1 315 ? -10.835 10.579 1.845 1.00 88.19 315 ARG A C 1
ATOM 2488 O O . ARG A 1 315 ? -10.542 9.405 2.050 1.00 88.19 315 ARG A O 1
ATOM 2495 N N . GLY A 1 316 ? -9.945 11.459 1.393 1.00 89.06 316 GLY A N 1
ATOM 2496 C CA . GLY A 1 316 ? -8.553 11.078 1.161 1.00 89.06 316 GLY A CA 1
ATOM 2497 C C . GLY A 1 316 ? -7.826 10.785 2.475 1.00 89.06 316 GLY A C 1
ATOM 2498 O O . GLY A 1 316 ? -8.035 11.472 3.476 1.00 89.06 316 GLY A O 1
ATOM 2499 N N . LEU A 1 317 ? -6.955 9.778 2.472 1.00 90.06 317 LEU A N 1
ATOM 2500 C CA . LEU A 1 317 ? -6.064 9.437 3.579 1.00 90.06 317 LEU A CA 1
ATOM 2501 C C . LEU A 1 317 ? -4.617 9.393 3.076 1.00 90.06 317 LEU A C 1
ATOM 2503 O O . LEU A 1 317 ? -4.190 8.434 2.432 1.00 90.06 317 LEU A O 1
ATOM 2507 N N . SER A 1 318 ? -3.859 10.450 3.367 1.00 88.75 318 SER A N 1
ATOM 2508 C CA . SER A 1 318 ? -2.482 10.596 2.892 1.00 88.75 318 SER A CA 1
ATOM 2509 C C . SER A 1 318 ? -1.496 9.872 3.802 1.00 88.75 318 SER A C 1
ATOM 2511 O O . SER A 1 318 ? -1.407 10.182 4.988 1.00 88.75 318 SER A O 1
ATOM 2513 N N . LEU A 1 319 ? -0.661 8.996 3.235 1.00 86.06 319 LEU A N 1
ATOM 2514 C CA . LEU A 1 319 ? 0.470 8.374 3.942 1.00 86.06 319 LEU A CA 1
ATOM 2515 C C . LEU A 1 319 ? 1.664 9.328 4.156 1.00 86.06 319 LEU A C 1
ATOM 2517 O O . LEU A 1 319 ? 2.656 8.958 4.785 1.00 86.06 319 LEU A O 1
ATOM 2521 N N . SER A 1 320 ? 1.608 10.551 3.618 1.00 80.38 320 SER A N 1
ATOM 2522 C CA . SER A 1 320 ? 2.651 11.565 3.792 1.00 80.38 320 SER A CA 1
ATOM 2523 C C . SER A 1 320 ? 2.067 12.967 3.958 1.00 80.38 320 SER A C 1
ATOM 2525 O O . SER A 1 320 ? 1.296 13.434 3.119 1.00 80.38 320 SER A O 1
ATOM 2527 N N . THR A 1 321 ? 2.528 13.697 4.977 1.00 73.94 321 THR A N 1
ATOM 2528 C CA . THR A 1 321 ? 2.173 15.110 5.218 1.00 73.94 321 THR A CA 1
ATOM 2529 C C . THR A 1 321 ? 2.378 15.993 3.990 1.00 73.94 321 THR A C 1
ATOM 2531 O O . THR A 1 321 ? 1.533 16.821 3.661 1.00 73.94 321 THR A O 1
ATOM 2534 N N . LYS A 1 322 ? 3.495 15.797 3.279 1.00 74.06 322 LYS A N 1
ATOM 2535 C CA . LYS A 1 322 ? 3.884 16.600 2.107 1.00 74.06 322 LYS A CA 1
ATOM 2536 C C . LYS A 1 322 ? 3.030 16.319 0.870 1.00 74.06 322 LYS A C 1
ATOM 2538 O O . LYS A 1 322 ? 3.062 17.096 -0.074 1.00 74.06 322 LYS A O 1
ATOM 2543 N N . ALA A 1 323 ? 2.307 15.202 0.865 1.00 73.06 323 ALA A N 1
ATOM 2544 C CA . ALA A 1 323 ? 1.485 14.758 -0.250 1.00 73.06 323 ALA A CA 1
ATOM 2545 C C . ALA A 1 323 ? -0.005 15.086 -0.067 1.00 73.06 323 ALA A C 1
ATOM 2547 O O . ALA A 1 323 ? -0.817 14.674 -0.894 1.00 73.06 323 ALA A O 1
ATOM 2548 N N . ARG A 1 324 ? -0.397 15.793 1.001 1.00 79.62 324 ARG A N 1
ATOM 2549 C CA . ARG A 1 324 ? -1.804 16.143 1.233 1.00 79.62 324 ARG A CA 1
ATOM 2550 C C . ARG A 1 324 ? -2.308 17.117 0.163 1.00 79.62 324 ARG A C 1
ATOM 2552 O O . ARG A 1 324 ? -1.601 18.071 -0.162 1.00 79.62 324 ARG A O 1
ATOM 2559 N N . ARG A 1 325 ? -3.524 16.906 -0.357 1.00 77.88 325 ARG A N 1
ATOM 2560 C CA . ARG A 1 325 ? -4.169 17.894 -1.236 1.00 77.88 325 ARG A CA 1
ATOM 2561 C C . ARG A 1 325 ? -4.353 19.204 -0.462 1.00 77.88 325 ARG A C 1
ATOM 2563 O O . ARG A 1 325 ? -4.813 19.196 0.676 1.00 77.88 325 ARG A O 1
ATOM 2570 N N . LEU A 1 326 ? -3.953 20.326 -1.062 1.00 65.38 326 LEU A N 1
ATOM 2571 C CA . LEU A 1 326 ? -3.914 21.634 -0.388 1.00 65.38 326 LEU A CA 1
ATOM 2572 C C . LEU A 1 326 ? -5.306 22.184 -0.032 1.00 65.38 326 LEU A C 1
ATOM 2574 O O . LEU A 1 326 ? -5.421 22.944 0.923 1.00 65.38 326 LEU A O 1
ATOM 2578 N N . SER A 1 327 ? -6.341 21.792 -0.775 1.00 61.38 327 SER A N 1
ATOM 2579 C CA . SER A 1 327 ? -7.708 22.323 -0.686 1.00 61.38 327 SER A CA 1
ATOM 2580 C C . SER A 1 327 ? -8.762 21.248 -0.382 1.00 61.38 327 SER A C 1
ATOM 2582 O O . SER A 1 327 ? -9.907 21.395 -0.789 1.00 61.38 327 SER A O 1
ATOM 2584 N N . SER A 1 328 ? -8.365 20.133 0.241 1.00 66.81 328 SER A N 1
ATOM 2585 C CA . SER A 1 328 ? -9.245 18.998 0.563 1.00 66.81 328 SER A CA 1
ATOM 2586 C C . SER A 1 328 ? -9.152 18.664 2.050 1.00 66.81 328 SER A C 1
ATOM 2588 O O . SER A 1 328 ? -8.047 18.671 2.601 1.00 66.81 328 SER A O 1
ATOM 2590 N N . ASP A 1 329 ? -10.265 18.276 2.677 1.00 73.75 329 ASP A N 1
ATOM 2591 C CA . ASP A 1 329 ? -10.307 17.661 4.014 1.00 73.75 329 ASP A CA 1
ATOM 2592 C C . ASP A 1 329 ? -9.783 16.205 4.020 1.00 73.75 329 ASP A C 1
ATOM 2594 O O . ASP A 1 329 ? -10.434 15.247 4.460 1.00 73.75 329 ASP A O 1
ATOM 2598 N N . ASP A 1 330 ? -8.570 16.025 3.504 1.00 82.69 330 ASP A N 1
ATOM 2599 C CA . ASP A 1 330 ? -7.856 14.758 3.570 1.00 82.69 330 ASP A CA 1
ATOM 2600 C C . ASP A 1 330 ? -7.244 14.562 4.964 1.00 82.69 330 ASP A C 1
ATOM 2602 O O . ASP A 1 330 ? -6.629 15.465 5.545 1.00 82.69 330 ASP A O 1
ATOM 2606 N N . VAL A 1 331 ? -7.357 13.342 5.487 1.00 84.31 331 VAL A N 1
ATOM 2607 C CA . VAL A 1 331 ? -6.742 12.944 6.756 1.00 84.31 331 VAL A CA 1
ATOM 2608 C C . VAL A 1 331 ? -5.257 12.673 6.544 1.00 84.31 331 VAL A C 1
ATOM 2610 O O . VAL A 1 331 ? -4.849 12.038 5.572 1.00 84.31 331 VAL A O 1
ATOM 2613 N N . ASP A 1 332 ? -4.439 13.134 7.484 1.00 84.56 332 ASP A N 1
ATOM 2614 C CA . ASP A 1 332 ? -3.017 12.813 7.529 1.00 84.56 332 ASP A CA 1
ATOM 2615 C C . ASP A 1 332 ? -2.775 11.548 8.362 1.00 84.56 332 ASP A C 1
ATOM 2617 O O . ASP A 1 332 ? -3.045 11.532 9.566 1.00 84.56 332 ASP A O 1
ATOM 2621 N N . ALA A 1 333 ? -2.250 10.498 7.726 1.00 81.62 333 ALA A N 1
ATOM 2622 C CA . ALA A 1 333 ? -1.887 9.256 8.400 1.00 81.62 333 ALA A CA 1
ATOM 2623 C C . ALA A 1 333 ? -0.598 9.394 9.227 1.00 81.62 333 ALA A C 1
ATOM 2625 O O . ALA A 1 333 ? -0.403 8.651 10.186 1.00 81.62 333 ALA A O 1
ATOM 2626 N N . ASN A 1 334 ? 0.263 10.380 8.932 1.00 71.19 334 ASN A N 1
ATOM 2627 C CA . ASN A 1 334 ? 1.546 10.605 9.619 1.00 71.19 334 ASN A CA 1
ATOM 2628 C C . ASN A 1 334 ? 1.403 11.063 11.089 1.00 71.19 334 ASN A C 1
ATOM 2630 O O . ASN A 1 334 ? 2.378 11.439 11.737 1.00 71.19 334 ASN A O 1
ATOM 2634 N N . ARG A 1 335 ? 0.179 11.037 11.627 1.00 72.44 335 ARG A N 1
ATOM 2635 C CA . ARG A 1 335 ? -0.113 11.137 13.062 1.00 72.44 335 ARG A CA 1
ATOM 2636 C C . ARG A 1 335 ? 0.420 9.923 13.827 1.00 72.44 335 ARG A C 1
ATOM 2638 O O . ARG A 1 335 ? 0.719 10.058 15.006 1.00 72.44 335 ARG A O 1
ATOM 2645 N N . LEU A 1 336 ? 0.584 8.781 13.151 1.00 77.75 336 LEU A N 1
ATOM 2646 C CA . LEU A 1 336 ? 1.351 7.642 13.652 1.00 77.75 336 LEU A CA 1
ATOM 2647 C C . LEU A 1 336 ? 2.855 7.877 13.433 1.00 77.75 336 LEU A C 1
ATOM 2649 O O . LEU A 1 336 ? 3.302 7.883 12.280 1.00 77.75 336 LEU A O 1
ATOM 2653 N N . PRO A 1 337 ? 3.667 8.017 14.500 1.00 73.19 337 PRO A N 1
ATOM 2654 C CA . PRO A 1 337 ? 5.075 8.399 14.375 1.00 73.19 337 PRO A CA 1
ATOM 2655 C C . PRO A 1 337 ? 5.923 7.458 13.509 1.00 73.19 337 PRO A C 1
ATOM 2657 O O . PRO A 1 337 ? 6.880 7.905 12.874 1.00 73.19 337 PRO A O 1
ATOM 2660 N N . PHE A 1 338 ? 5.589 6.164 13.443 1.00 77.69 338 PHE A N 1
ATOM 2661 C CA . PHE A 1 338 ? 6.374 5.198 12.668 1.00 77.69 338 PHE A CA 1
ATOM 2662 C C . PHE A 1 338 ? 6.202 5.341 11.152 1.00 77.69 338 PHE A C 1
ATOM 2664 O O . PHE A 1 338 ? 7.108 4.962 10.413 1.00 77.69 338 PHE A O 1
ATOM 2671 N N . LEU A 1 339 ? 5.096 5.926 10.674 1.00 78.56 339 LEU A N 1
ATOM 2672 C CA . LEU A 1 339 ? 4.883 6.174 9.242 1.00 78.56 339 LEU A CA 1
ATOM 2673 C C . LEU A 1 339 ? 5.802 7.273 8.690 1.00 78.56 339 LEU A C 1
ATOM 2675 O O . LEU A 1 339 ? 5.984 7.378 7.475 1.00 78.56 339 LEU A O 1
ATOM 2679 N N . ASN A 1 340 ? 6.451 8.042 9.569 1.00 77.69 340 ASN A N 1
ATOM 2680 C CA . ASN A 1 340 ? 7.516 8.963 9.186 1.00 77.69 340 ASN A CA 1
ATOM 2681 C C . ASN A 1 340 ? 8.779 8.213 8.716 1.00 77.69 340 ASN A C 1
ATOM 2683 O O . ASN A 1 340 ? 9.572 8.740 7.936 1.00 77.69 340 ASN A O 1
ATOM 2687 N N . ASN A 1 341 ? 8.966 6.963 9.156 1.00 79.06 341 ASN A N 1
ATOM 2688 C CA . ASN A 1 341 ? 10.027 6.103 8.655 1.00 79.06 341 ASN A CA 1
ATOM 2689 C C . ASN A 1 341 ? 9.605 5.496 7.310 1.00 79.06 341 ASN A C 1
ATOM 2691 O O . ASN A 1 341 ? 8.676 4.689 7.244 1.00 79.06 341 ASN A O 1
ATOM 2695 N N . SER A 1 342 ? 10.330 5.841 6.241 1.00 76.62 342 SER A N 1
ATOM 2696 C CA . SER A 1 342 ? 10.058 5.313 4.900 1.00 76.62 342 SER A CA 1
ATOM 2697 C C . SER A 1 342 ? 10.079 3.787 4.859 1.00 76.62 342 SER A C 1
ATOM 2699 O O . SER A 1 342 ? 9.273 3.207 4.148 1.00 76.62 342 SER A O 1
ATOM 2701 N N . ARG A 1 343 ? 10.924 3.131 5.670 1.00 77.75 343 ARG A N 1
ATOM 2702 C CA . ARG A 1 343 ? 10.989 1.666 5.741 1.00 77.75 343 ARG A CA 1
ATOM 2703 C C . ARG A 1 343 ? 9.642 1.065 6.130 1.00 77.75 343 ARG A C 1
ATOM 2705 O O . ARG A 1 343 ? 9.159 0.198 5.419 1.00 77.75 343 ARG A O 1
ATOM 2712 N N . TYR A 1 344 ? 9.033 1.511 7.228 1.00 78.31 344 TYR A N 1
ATOM 2713 C CA . TYR A 1 344 ? 7.762 0.944 7.694 1.00 78.31 344 TYR A CA 1
ATOM 2714 C C . TYR A 1 344 ? 6.571 1.402 6.858 1.00 78.31 344 TYR A C 1
ATOM 2716 O O . TYR A 1 344 ? 5.637 0.630 6.652 1.00 78.31 344 TYR A O 1
ATOM 2724 N N . ARG A 1 345 ? 6.618 2.633 6.334 1.00 82.50 345 ARG A N 1
ATOM 2725 C CA . ARG A 1 345 ? 5.605 3.125 5.398 1.00 82.50 345 ARG A CA 1
ATOM 2726 C C . ARG A 1 345 ? 5.556 2.282 4.124 1.00 82.50 345 ARG A C 1
ATOM 2728 O O . ARG A 1 345 ? 4.468 1.942 3.674 1.00 82.50 345 ARG A O 1
ATOM 2735 N N . ASP A 1 346 ? 6.713 1.936 3.568 1.00 79.31 346 ASP A N 1
ATOM 2736 C CA . ASP A 1 346 ? 6.791 1.123 2.356 1.00 79.31 346 ASP A CA 1
ATOM 2737 C C . ASP A 1 346 ? 6.477 -0.349 2.679 1.00 79.31 346 ASP A C 1
ATOM 2739 O O . ASP A 1 346 ? 5.741 -0.986 1.936 1.00 79.31 346 ASP A O 1
ATOM 2743 N N . LEU A 1 347 ? 6.920 -0.859 3.836 1.00 80.69 347 LEU A N 1
ATOM 2744 C CA . LEU A 1 347 ? 6.688 -2.241 4.273 1.00 80.69 347 LEU A CA 1
ATOM 2745 C C . LEU A 1 347 ? 5.202 -2.576 4.482 1.00 80.69 347 LEU A C 1
ATOM 2747 O O . LEU A 1 347 ? 4.763 -3.661 4.101 1.00 80.69 347 LEU A O 1
ATOM 2751 N N . LEU A 1 348 ? 4.445 -1.657 5.095 1.00 84.50 348 LEU A N 1
ATOM 2752 C CA . LEU A 1 348 ? 3.025 -1.831 5.432 1.00 84.50 348 LEU A CA 1
ATOM 2753 C C . LEU A 1 348 ? 2.074 -1.248 4.371 1.00 84.50 348 LEU A C 1
ATOM 2755 O O . LEU A 1 348 ? 0.888 -1.579 4.364 1.00 84.50 348 LEU A O 1
ATOM 2759 N N . CYS A 1 349 ? 2.567 -0.391 3.471 1.00 86.38 349 CYS A N 1
ATOM 2760 C CA . CYS A 1 349 ? 1.778 0.314 2.458 1.00 86.38 349 CYS A CA 1
ATOM 2761 C C . CYS A 1 349 ? 0.488 0.949 3.022 1.00 86.38 349 CYS A C 1
ATOM 2763 O O . CYS A 1 349 ? 0.510 1.704 3.994 1.00 86.38 349 CYS A O 1
ATOM 2765 N N . GLU A 1 350 ? -0.654 0.654 2.392 1.00 88.19 350 GLU A N 1
ATOM 2766 C CA . GLU A 1 350 ? -1.961 1.223 2.701 1.00 88.19 350 GLU A CA 1
ATOM 2767 C C . GLU A 1 350 ? -2.508 0.726 4.047 1.00 88.19 350 GLU A C 1
ATOM 2769 O O . GLU A 1 350 ? -3.262 1.457 4.688 1.00 88.19 350 GLU A O 1
ATOM 2774 N N . MET A 1 351 ? -2.037 -0.427 4.550 1.00 89.50 351 MET A N 1
ATOM 2775 C CA . MET A 1 351 ? -2.376 -0.919 5.892 1.00 89.50 351 MET A CA 1
ATOM 2776 C C . MET A 1 351 ? -1.919 0.053 6.988 1.00 89.50 351 MET A C 1
ATOM 2778 O O . MET A 1 351 ? -2.614 0.237 7.985 1.00 89.50 351 MET A O 1
ATOM 2782 N N . GLY A 1 352 ? -0.803 0.758 6.774 1.00 89.06 352 GLY A N 1
ATOM 2783 C CA . GLY A 1 352 ? -0.377 1.837 7.668 1.00 89.06 352 GLY A CA 1
ATOM 2784 C C . GLY A 1 352 ? -1.426 2.949 7.795 1.00 89.06 352 GLY A C 1
ATOM 2785 O O . GLY A 1 352 ? -1.626 3.503 8.875 1.00 89.06 352 GLY A O 1
ATOM 2786 N N . GLY A 1 353 ? -2.160 3.229 6.715 1.00 89.38 353 GLY A N 1
ATOM 2787 C CA . GLY A 1 353 ? -3.297 4.148 6.725 1.00 89.38 353 GLY A CA 1
ATOM 2788 C C . GLY A 1 353 ? -4.419 3.661 7.643 1.00 89.38 353 GLY A C 1
ATOM 2789 O O . GLY A 1 353 ? -4.900 4.432 8.475 1.00 89.38 353 GLY A O 1
ATOM 2790 N N . LEU A 1 354 ? -4.792 2.381 7.555 1.00 91.31 354 LEU A N 1
ATOM 2791 C CA . LEU A 1 354 ? -5.847 1.789 8.388 1.00 91.31 354 LEU A CA 1
ATOM 2792 C C . LEU A 1 354 ? -5.487 1.886 9.874 1.00 91.31 354 LEU A C 1
ATOM 2794 O O . LEU A 1 354 ? -6.305 2.335 10.679 1.00 91.31 354 LEU A O 1
ATOM 2798 N N . PHE A 1 355 ? -4.236 1.569 10.218 1.00 90.44 355 PHE A N 1
ATOM 2799 C CA . PHE A 1 355 ? -3.715 1.761 11.571 1.00 90.44 355 PHE A CA 1
ATOM 2800 C C . PHE A 1 355 ? -3.829 3.221 12.037 1.00 90.44 355 PHE A C 1
ATOM 2802 O O . PHE A 1 355 ? -4.188 3.472 13.187 1.00 90.44 355 PHE A O 1
ATOM 2809 N N . SER A 1 356 ? -3.604 4.202 11.153 1.00 87.88 356 SER A N 1
ATOM 2810 C CA . SER A 1 356 ? -3.685 5.623 11.532 1.00 87.88 356 SER A CA 1
ATOM 2811 C C . SER A 1 356 ? -5.094 6.084 11.880 1.00 87.88 356 SER A C 1
ATOM 2813 O O . SER A 1 356 ? -5.264 6.928 12.759 1.00 87.88 356 SER A O 1
ATOM 2815 N N . ILE A 1 357 ? -6.105 5.511 11.219 1.00 87.12 357 ILE A N 1
ATOM 2816 C CA . ILE A 1 357 ? -7.503 5.788 11.542 1.00 87.12 357 ILE A CA 1
ATOM 2817 C C . ILE A 1 357 ? -7.852 5.152 12.885 1.00 87.12 357 ILE A C 1
ATOM 2819 O O . ILE A 1 357 ? -8.459 5.809 13.726 1.00 87.12 357 ILE A O 1
ATOM 2823 N N . ALA A 1 358 ? -7.426 3.908 13.108 1.00 85.06 358 ALA A N 1
ATOM 2824 C CA . ALA A 1 358 ? -7.718 3.186 14.340 1.00 85.06 358 ALA A CA 1
ATOM 2825 C C . ALA A 1 358 ? -7.075 3.813 15.583 1.00 85.06 358 ALA A C 1
ATOM 2827 O O . ALA A 1 358 ? -7.696 3.814 16.641 1.00 85.06 358 ALA A O 1
ATOM 2828 N N . TYR A 1 359 ? -5.879 4.397 15.445 1.00 78.75 359 TYR A N 1
ATOM 2829 C CA . TYR A 1 359 ? -5.158 5.072 16.529 1.00 78.75 359 TYR A CA 1
ATOM 2830 C C . TYR A 1 359 ? -6.020 6.104 17.270 1.00 78.75 359 TYR A C 1
ATOM 2832 O O . TYR A 1 359 ? -5.958 6.190 18.489 1.00 78.75 359 TYR A O 1
ATOM 2840 N N . LYS A 1 360 ? -6.848 6.868 16.545 1.00 72.06 360 LYS A N 1
ATOM 2841 C CA . LYS A 1 360 ? -7.737 7.899 17.105 1.00 72.06 360 LYS A CA 1
ATOM 2842 C C . LYS A 1 360 ? -9.089 7.898 16.404 1.00 72.06 360 LYS A C 1
ATOM 2844 O O . LYS A 1 360 ? -9.533 8.927 15.882 1.00 72.06 360 LYS A O 1
ATOM 2849 N N . VAL A 1 361 ? -9.733 6.731 16.384 1.00 77.25 361 VAL A N 1
ATOM 2850 C CA . VAL A 1 361 ? -10.996 6.537 15.659 1.00 77.25 361 VAL A CA 1
ATOM 2851 C C . VAL A 1 361 ? -12.055 7.551 16.102 1.00 77.25 361 VAL A C 1
ATOM 2853 O O . VAL A 1 361 ? -12.624 8.218 15.250 1.00 77.25 361 VAL A O 1
ATOM 2856 N N . ASP A 1 362 ? -12.204 7.806 17.404 1.00 70.38 362 ASP A N 1
ATOM 2857 C CA . ASP A 1 362 ? -13.217 8.730 17.941 1.00 70.38 362 ASP A CA 1
ATOM 2858 C C . ASP A 1 362 ? -12.995 10.198 17.529 1.00 70.38 362 ASP A C 1
ATOM 2860 O O . ASP A 1 362 ? -13.942 10.987 17.415 1.00 70.38 362 ASP A O 1
ATOM 2864 N N . GLU A 1 363 ? -11.740 10.595 17.291 1.00 74.62 363 GLU A N 1
ATOM 2865 C CA . GLU A 1 363 ? -11.409 11.947 16.828 1.00 74.62 363 GLU A CA 1
ATOM 2866 C C . GLU A 1 363 ? -11.614 12.094 15.315 1.00 74.62 363 GLU A C 1
ATOM 2868 O O . GLU A 1 363 ? -12.040 13.154 14.850 1.00 74.62 363 GLU A O 1
ATOM 2873 N N . ILE A 1 364 ? -11.286 11.052 14.544 1.00 77.31 364 ILE A N 1
ATOM 2874 C CA . ILE A 1 364 ? -11.186 11.105 13.078 1.00 77.31 364 ILE A CA 1
ATOM 2875 C C . ILE A 1 364 ? -12.473 10.634 12.392 1.00 77.31 364 ILE A C 1
ATOM 2877 O O . ILE A 1 364 ? -12.873 11.191 11.363 1.00 77.31 364 ILE A O 1
ATOM 2881 N N . HIS A 1 365 ? -13.107 9.603 12.944 1.00 82.81 365 HIS A N 1
ATOM 2882 C CA . HIS A 1 365 ? -14.210 8.860 12.360 1.00 82.81 365 HIS A CA 1
ATOM 2883 C C . HIS A 1 365 ? -15.352 8.680 13.368 1.00 82.81 365 HIS A C 1
ATOM 2885 O O . HIS A 1 365 ? -15.349 7.788 14.205 1.00 82.81 365 HIS A O 1
ATOM 2891 N N . LYS A 1 366 ? -16.387 9.512 13.237 1.00 81.38 366 LYS A N 1
ATOM 2892 C CA . LYS A 1 366 ? -17.565 9.500 14.124 1.00 81.38 366 LYS A CA 1
ATOM 2893 C C . LYS A 1 366 ? -18.778 8.797 13.514 1.00 81.38 366 LYS A C 1
ATOM 2895 O O . LYS A 1 366 ? -19.906 9.050 13.927 1.00 81.38 366 LYS A O 1
ATOM 2900 N N . LYS A 1 367 ? -18.579 8.021 12.446 1.00 84.50 367 LYS A N 1
ATOM 2901 C CA . LYS A 1 367 ? -19.671 7.369 11.717 1.00 84.50 367 LYS A CA 1
ATOM 2902 C C . LYS A 1 367 ? -19.819 5.911 12.170 1.00 84.50 367 LYS A C 1
ATOM 2904 O O . LYS A 1 367 ? -18.837 5.305 12.598 1.00 84.50 367 LYS A O 1
ATOM 2909 N N . PRO A 1 368 ? -21.036 5.344 12.096 1.00 85.31 368 PRO A N 1
ATOM 2910 C CA . PRO A 1 368 ? -21.260 3.941 12.440 1.00 85.31 368 PRO A CA 1
ATOM 2911 C C . PRO A 1 368 ? -20.648 2.965 11.427 1.00 85.31 368 PRO A C 1
ATOM 2913 O O . PRO A 1 368 ? -20.396 1.816 11.786 1.00 85.31 368 PRO A O 1
ATOM 2916 N N . TRP A 1 369 ? -20.415 3.406 10.186 1.00 88.88 369 TRP A N 1
ATOM 2917 C CA . TRP A 1 369 ? -19.817 2.599 9.126 1.00 88.88 369 TRP A CA 1
ATOM 2918 C C . TRP A 1 369 ? -18.562 3.246 8.553 1.00 88.88 369 TRP A C 1
ATOM 2920 O O . TRP A 1 369 ? -18.524 4.445 8.258 1.00 88.88 369 TRP A O 1
ATOM 2930 N N . ILE A 1 370 ? -17.567 2.400 8.309 1.00 90.88 370 ILE A N 1
ATOM 2931 C CA . ILE A 1 370 ? -16.274 2.762 7.752 1.00 90.88 370 ILE A CA 1
ATOM 2932 C C . ILE A 1 370 ? -15.971 1.901 6.529 1.00 90.88 370 ILE A C 1
ATOM 2934 O O . ILE A 1 370 ? -16.235 0.699 6.505 1.00 90.88 370 ILE A O 1
ATOM 2938 N N . GLY A 1 371 ? -15.411 2.526 5.500 1.00 93.19 371 GLY A N 1
ATOM 2939 C CA . GLY A 1 371 ? -14.908 1.838 4.323 1.00 93.19 371 GLY A CA 1
ATOM 2940 C C . GLY A 1 371 ? -13.494 2.247 3.987 1.00 93.19 371 GLY A C 1
ATOM 2941 O O . GLY A 1 371 ? -13.031 3.314 4.392 1.00 93.19 371 GLY A O 1
ATOM 2942 N N . PHE A 1 372 ? -12.832 1.410 3.205 1.00 93.44 372 PHE A N 1
ATOM 2943 C CA . PHE A 1 372 ? -11.543 1.722 2.616 1.00 93.44 372 PHE A CA 1
ATOM 2944 C C . PHE A 1 372 ? -11.575 1.427 1.122 1.00 93.44 372 PHE A C 1
ATOM 2946 O O . PHE A 1 372 ? -12.403 0.663 0.628 1.00 93.44 372 PHE A O 1
ATOM 2953 N N . GLN A 1 373 ? -10.696 2.096 0.389 1.00 89.50 373 GLN A N 1
ATOM 2954 C CA . GLN A 1 373 ? -10.433 1.827 -1.013 1.00 89.50 373 GLN A CA 1
ATOM 2955 C C . GLN A 1 373 ? -9.014 2.292 -1.335 1.00 89.50 373 GLN A C 1
ATOM 2957 O O . GLN A 1 373 ? -8.606 3.387 -0.949 1.00 89.50 373 GLN A O 1
ATOM 2962 N N . SER A 1 374 ? -8.249 1.497 -2.076 1.00 87.00 374 SER A N 1
ATOM 2963 C CA . SER A 1 374 ? -6.999 1.996 -2.648 1.00 87.00 374 SER A CA 1
ATOM 2964 C C . SER A 1 374 ? -7.294 3.072 -3.693 1.00 87.00 374 SER A C 1
ATOM 2966 O O . SER A 1 374 ? -8.130 2.868 -4.578 1.00 87.00 374 SER A O 1
ATOM 2968 N N . TRP A 1 375 ? -6.529 4.166 -3.709 1.00 80.81 375 TRP A N 1
ATOM 2969 C CA . TRP A 1 375 ? -6.553 5.136 -4.818 1.00 80.81 375 TRP A CA 1
ATOM 2970 C C . TRP A 1 375 ? -6.345 4.480 -6.198 1.00 80.81 375 TRP A C 1
ATOM 2972 O O . TRP A 1 375 ? -6.799 4.986 -7.228 1.00 80.81 375 TRP A O 1
ATOM 2982 N N . ARG A 1 376 ? -5.687 3.314 -6.231 1.00 76.06 376 ARG A N 1
ATOM 2983 C CA . ARG A 1 376 ? -5.433 2.528 -7.446 1.00 76.06 376 ARG A CA 1
ATOM 2984 C C . ARG A 1 376 ? -6.706 1.919 -8.029 1.00 76.06 376 ARG A C 1
ATOM 2986 O O . ARG A 1 376 ? -6.782 1.749 -9.245 1.00 76.06 376 ARG A O 1
ATOM 2993 N N . ALA A 1 377 ? -7.702 1.616 -7.194 1.00 71.69 377 ALA A N 1
ATOM 2994 C CA . ALA A 1 377 ? -9.011 1.160 -7.657 1.00 71.69 377 ALA A CA 1
ATOM 2995 C C . ALA A 1 377 ? -9.697 2.251 -8.497 1.00 71.69 377 ALA A C 1
ATOM 2997 O O . ALA A 1 377 ? -10.264 1.966 -9.554 1.00 71.69 377 ALA A O 1
ATOM 2998 N N . SER A 1 378 ? -9.552 3.509 -8.075 1.00 58.72 378 SER A N 1
ATOM 2999 C CA . SER A 1 378 ? -10.089 4.692 -8.752 1.00 58.72 378 SER A CA 1
ATOM 3000 C C . SER A 1 378 ? -9.292 5.050 -10.014 1.00 58.72 378 SER A C 1
ATOM 3002 O O . SER A 1 378 ? -9.883 5.384 -11.039 1.00 58.72 378 SER A O 1
ATOM 3004 N N . GLY A 1 379 ? -7.962 4.882 -10.011 1.00 52.50 379 GLY A N 1
ATOM 3005 C CA . GLY A 1 379 ? -7.103 5.142 -11.180 1.00 52.50 379 GLY A CA 1
ATOM 3006 C C . GLY A 1 379 ? -7.422 4.302 -12.424 1.00 52.50 379 GLY A C 1
ATOM 3007 O O . GLY A 1 379 ? -7.156 4.715 -13.555 1.00 52.50 379 GLY A O 1
ATOM 3008 N N . ARG A 1 380 ? -8.083 3.153 -12.248 1.00 54.41 380 ARG A N 1
ATOM 3009 C CA . ARG A 1 380 ? -8.552 2.299 -13.349 1.00 54.41 380 ARG A CA 1
ATOM 3010 C C . ARG A 1 380 ? -9.788 2.837 -14.084 1.00 54.41 380 ARG A C 1
ATOM 3012 O O . ARG A 1 380 ? -10.118 2.295 -15.136 1.00 54.41 380 ARG A O 1
ATOM 3019 N N . ARG A 1 381 ? -10.417 3.936 -13.629 1.00 42.53 381 ARG A N 1
ATOM 3020 C CA . ARG A 1 381 ? -11.473 4.649 -14.389 1.00 42.53 381 ARG A CA 1
ATOM 3021 C C . ARG A 1 381 ? -11.013 5.090 -15.782 1.00 42.53 381 ARG A C 1
ATOM 3023 O O . ARG A 1 381 ? -11.833 5.172 -16.689 1.00 42.53 381 ARG A O 1
ATOM 3030 N N . ALA A 1 382 ? -9.723 5.388 -15.951 1.00 35.12 382 ALA A N 1
ATOM 3031 C CA . ALA A 1 382 ? -9.201 6.031 -17.156 1.00 35.12 382 ALA A CA 1
ATOM 3032 C C . ALA A 1 382 ? -8.955 5.076 -18.343 1.00 35.12 382 ALA A C 1
ATOM 3034 O O . ALA A 1 382 ? -8.709 5.539 -19.455 1.00 35.12 382 ALA A O 1
ATOM 3035 N N . ARG A 1 383 ? -9.049 3.748 -18.163 1.00 37.22 383 ARG A N 1
ATOM 3036 C CA . ARG A 1 383 ? -8.904 2.772 -19.261 1.00 37.22 383 ARG A CA 1
ATOM 3037 C C . ARG A 1 383 ? -10.272 2.375 -19.829 1.00 37.22 383 ARG A C 1
ATOM 3039 O O . ARG A 1 383 ? -10.605 1.202 -19.891 1.00 37.22 383 ARG A O 1
ATOM 3046 N N . PHE A 1 384 ? -11.063 3.360 -20.250 1.00 30.41 384 PHE A N 1
ATOM 3047 C CA . PHE A 1 384 ? -12.316 3.126 -20.985 1.00 30.41 384 PHE A CA 1
ATOM 3048 C C . PHE A 1 384 ? -12.168 3.317 -22.509 1.00 30.41 384 PHE A C 1
ATOM 3050 O O . PHE A 1 384 ? -13.157 3.330 -23.228 1.00 30.41 384 PHE A O 1
ATOM 3057 N N . LEU A 1 385 ? -10.947 3.462 -23.046 1.00 30.28 385 LEU A N 1
ATOM 3058 C CA . LEU A 1 385 ? -10.763 3.728 -24.485 1.00 30.28 385 LEU A CA 1
ATOM 3059 C C . LEU A 1 385 ? -9.760 2.838 -25.224 1.00 30.28 385 LEU A C 1
ATOM 3061 O O . LEU A 1 385 ? -9.496 3.095 -26.395 1.00 30.28 385 LEU A O 1
ATOM 3065 N N . ILE A 1 386 ? -9.224 1.773 -24.621 1.00 29.94 386 ILE A N 1
ATOM 3066 C CA . ILE A 1 386 ? -8.318 0.877 -25.358 1.00 29.94 386 ILE A CA 1
ATOM 3067 C C . ILE A 1 386 ? -8.723 -0.583 -25.146 1.00 29.94 386 ILE A C 1
ATOM 3069 O O . ILE A 1 386 ? -8.402 -1.200 -24.136 1.00 29.94 386 ILE A O 1
ATOM 3073 N N . THR A 1 387 ? -9.428 -1.084 -26.165 1.00 29.14 387 THR A N 1
ATOM 3074 C CA . THR A 1 387 ? -9.643 -2.487 -26.559 1.00 29.14 387 THR A CA 1
ATOM 3075 C C . THR A 1 387 ? -10.367 -3.409 -25.573 1.00 29.14 387 THR A C 1
ATOM 3077 O O . THR A 1 387 ? -9.782 -3.967 -24.650 1.00 29.14 387 THR A O 1
ATOM 3080 N N . GLU A 1 388 ? -11.636 -3.667 -25.897 1.00 32.19 388 GLU A N 1
ATOM 3081 C CA . GLU A 1 388 ? -12.567 -4.648 -25.313 1.00 32.19 388 GLU A CA 1
ATOM 3082 C C . GLU A 1 388 ? -12.126 -6.128 -25.391 1.00 32.19 388 GLU A C 1
ATOM 3084 O O . GLU A 1 388 ? -12.869 -6.992 -24.940 1.00 32.19 388 GLU A O 1
ATOM 3089 N N . SER A 1 389 ? -10.959 -6.474 -25.951 1.00 33.50 389 SER A N 1
ATOM 3090 C CA . SER A 1 389 ? -10.666 -7.867 -26.339 1.00 33.50 389 SER A CA 1
ATOM 3091 C C . SER A 1 389 ? -9.538 -8.581 -25.593 1.00 33.50 389 SER A C 1
ATOM 3093 O O . SER A 1 389 ? -9.294 -9.746 -25.900 1.00 33.50 389 SER A O 1
ATOM 3095 N N . LEU A 1 390 ? -8.863 -7.956 -24.618 1.00 34.00 390 LEU A N 1
ATOM 3096 C CA . LEU A 1 390 ? -7.791 -8.635 -23.858 1.00 34.00 390 LEU A CA 1
ATOM 3097 C C . LEU A 1 390 ? -8.029 -8.763 -22.348 1.00 34.00 390 LEU A C 1
ATOM 3099 O O . LEU A 1 390 ? -7.317 -9.515 -21.689 1.00 34.00 390 LEU A O 1
ATOM 3103 N N . CYS A 1 391 ? -9.053 -8.102 -21.811 1.00 34.47 391 CYS A N 1
ATOM 3104 C CA . CYS A 1 391 ? -9.492 -8.279 -20.430 1.00 34.47 391 CYS A CA 1
ATOM 3105 C C . CYS A 1 391 ? -10.978 -8.632 -20.441 1.00 34.47 391 CYS A C 1
ATOM 3107 O O . CYS A 1 391 ? -11.822 -7.754 -20.263 1.00 34.47 391 CYS A O 1
ATOM 3109 N N . ASN A 1 392 ? -11.312 -9.906 -20.655 1.00 31.36 392 ASN A N 1
ATOM 3110 C CA . ASN A 1 392 ? -12.647 -10.389 -20.315 1.00 31.36 392 ASN A CA 1
ATOM 3111 C C . ASN A 1 392 ? -12.863 -10.136 -18.813 1.00 31.36 392 ASN A C 1
ATOM 3113 O O . ASN A 1 392 ? -12.331 -10.857 -17.981 1.00 31.36 392 ASN A O 1
ATOM 3117 N N . GLY A 1 393 ? -13.595 -9.075 -18.466 1.00 38.31 393 GLY A N 1
ATOM 3118 C CA . GLY A 1 393 ? -14.211 -8.944 -17.147 1.00 38.31 393 GLY A CA 1
ATOM 3119 C C . GLY A 1 393 ? -13.509 -8.106 -16.075 1.00 38.31 393 GLY A C 1
ATOM 3120 O O . GLY A 1 393 ? -14.007 -8.112 -14.951 1.00 38.31 393 GLY A O 1
ATOM 3121 N N . ILE A 1 394 ? -12.452 -7.326 -16.354 1.00 42.16 394 ILE A N 1
ATOM 3122 C CA . ILE A 1 394 ? -11.962 -6.352 -15.349 1.00 42.16 394 ILE A CA 1
ATOM 3123 C C . ILE A 1 394 ? -12.912 -5.149 -15.322 1.00 42.16 394 ILE A C 1
ATOM 3125 O O . ILE A 1 394 ? -12.701 -4.123 -15.971 1.00 42.16 394 ILE A O 1
ATOM 3129 N N . LYS A 1 395 ? -14.009 -5.334 -14.584 1.00 48.47 395 LYS A N 1
ATOM 3130 C CA . LYS A 1 395 ? -15.009 -4.324 -14.253 1.00 48.47 395 LYS A CA 1
ATOM 3131 C C . LYS A 1 395 ? -14.366 -3.205 -13.434 1.00 48.47 395 LYS A C 1
ATOM 3133 O O . LYS A 1 395 ? -13.435 -3.418 -12.661 1.00 48.47 395 LYS A O 1
ATOM 3138 N N . GLN A 1 396 ? -14.893 -2.003 -13.626 1.00 52.34 396 GLN A N 1
ATOM 3139 C CA . GLN A 1 396 ? -14.635 -0.813 -12.822 1.00 52.34 396 GLN A CA 1
ATOM 3140 C C . GLN A 1 396 ? -14.560 -1.177 -11.329 1.00 52.34 396 GLN A C 1
ATOM 3142 O O . GLN A 1 396 ? -15.488 -1.787 -10.813 1.00 52.34 396 GLN A O 1
ATOM 3147 N N . VAL A 1 397 ? -13.448 -0.854 -10.660 1.00 61.81 397 VAL A N 1
ATOM 3148 C CA . VAL A 1 397 ? -13.221 -1.235 -9.250 1.00 61.81 397 VAL A CA 1
ATOM 3149 C C . VAL A 1 397 ? -13.752 -0.169 -8.286 1.00 61.81 397 VAL A C 1
ATOM 3151 O O . VAL A 1 397 ? -13.989 -0.452 -7.122 1.00 61.81 397 VAL A O 1
ATOM 3154 N N . SER A 1 398 ? -13.983 1.057 -8.757 1.00 75.06 398 SER A N 1
ATOM 3155 C CA . SER A 1 398 ? -14.672 2.083 -7.975 1.00 75.06 398 SER A CA 1
ATOM 3156 C C . SER A 1 398 ? -16.184 1.960 -8.145 1.00 75.06 398 SER A C 1
ATOM 3158 O O . SER A 1 398 ? -16.664 1.670 -9.246 1.00 75.06 398 SER A O 1
ATOM 3160 N N . LEU A 1 399 ? -16.937 2.256 -7.089 1.00 84.06 399 LEU A N 1
ATOM 3161 C CA . LEU A 1 399 ? -18.393 2.278 -7.155 1.00 84.06 399 LEU A CA 1
ATOM 3162 C C . LEU A 1 399 ? -18.878 3.333 -8.168 1.00 84.06 399 LEU A C 1
ATOM 3164 O O . LEU A 1 399 ? -18.281 4.394 -8.364 1.00 84.06 399 LEU A O 1
ATOM 3168 N N . SER A 1 400 ? -19.949 2.998 -8.879 1.00 84.81 400 SER A N 1
ATOM 3169 C CA . SER A 1 400 ? -20.745 3.970 -9.626 1.00 84.81 400 SER A CA 1
ATOM 3170 C C . SER A 1 400 ? -21.693 4.700 -8.674 1.00 84.81 400 SER A C 1
ATOM 3172 O O . SER A 1 400 ? -22.110 4.125 -7.675 1.00 84.81 400 SER A O 1
ATOM 3174 N N . ILE A 1 401 ? -22.153 5.900 -9.039 1.00 85.56 401 ILE A N 1
ATOM 3175 C CA . ILE A 1 401 ? -23.159 6.661 -8.264 1.00 85.56 401 ILE A CA 1
ATOM 3176 C C . ILE A 1 401 ? -24.394 5.798 -7.933 1.00 85.56 401 ILE A C 1
ATOM 3178 O O . ILE A 1 401 ? -25.001 5.912 -6.871 1.00 85.56 401 ILE A O 1
ATOM 3182 N N . LYS A 1 402 ? -24.774 4.893 -8.847 1.00 87.62 402 LYS A N 1
ATOM 3183 C CA . LYS A 1 402 ? -25.872 3.951 -8.623 1.00 87.62 402 LYS A CA 1
ATOM 3184 C C . LYS A 1 402 ? -25.539 2.950 -7.512 1.00 87.62 402 LYS A C 1
ATOM 3186 O O . LYS A 1 402 ? -26.384 2.715 -6.655 1.00 87.62 402 LYS A O 1
ATOM 3191 N N . ALA A 1 403 ? -24.349 2.352 -7.548 1.00 88.12 403 ALA A N 1
ATOM 3192 C CA . ALA A 1 403 ? -23.903 1.397 -6.540 1.00 88.12 403 ALA A CA 1
ATOM 3193 C C . ALA A 1 403 ? -23.654 2.068 -5.177 1.00 88.12 403 ALA A C 1
ATOM 3195 O O . ALA A 1 403 ? -24.008 1.485 -4.160 1.00 88.12 403 ALA A O 1
ATOM 3196 N N . GLU A 1 404 ? -23.143 3.303 -5.158 1.00 89.69 404 GLU A N 1
ATOM 3197 C CA . GLU A 1 404 ? -22.996 4.126 -3.948 1.00 89.69 404 GLU A CA 1
ATOM 3198 C C . GLU A 1 404 ? -24.345 4.323 -3.248 1.00 89.69 404 GLU A C 1
ATOM 3200 O O . GLU A 1 404 ? -24.489 3.988 -2.075 1.00 89.69 404 GLU A O 1
ATOM 3205 N N . ARG A 1 405 ? -25.373 4.763 -3.986 1.00 88.44 405 ARG A N 1
ATOM 3206 C CA . ARG A 1 405 ? -26.719 4.948 -3.424 1.00 88.44 405 ARG A CA 1
ATOM 3207 C C . ARG A 1 405 ? -27.306 3.641 -2.889 1.00 88.44 405 ARG A C 1
ATOM 3209 O O . ARG A 1 405 ? -27.926 3.621 -1.833 1.00 88.44 405 ARG A O 1
ATOM 3216 N N . ILE A 1 406 ? -27.118 2.549 -3.626 1.00 89.06 406 ILE A N 1
ATOM 3217 C CA . ILE A 1 406 ? -27.612 1.229 -3.228 1.00 89.06 406 ILE A CA 1
ATOM 3218 C C . ILE A 1 406 ? -26.908 0.735 -1.948 1.00 89.06 406 ILE A C 1
ATOM 3220 O O . ILE A 1 406 ? -27.560 0.161 -1.077 1.00 89.06 406 ILE A O 1
ATOM 3224 N N . LEU A 1 407 ? -25.603 0.991 -1.804 1.00 89.88 407 LEU A N 1
ATOM 3225 C CA . LEU A 1 407 ? -24.849 0.713 -0.580 1.00 89.88 407 LEU A CA 1
ATOM 3226 C C . LEU A 1 407 ? -25.386 1.527 0.608 1.00 89.88 407 LEU A C 1
ATOM 3228 O O . LEU A 1 407 ? -25.618 0.963 1.676 1.00 89.88 407 LEU A O 1
ATOM 3232 N N . GLU A 1 408 ? -25.627 2.828 0.429 1.00 88.75 408 GLU A N 1
ATOM 3233 C CA . GLU A 1 408 ? -26.195 3.682 1.480 1.00 88.75 408 GLU A CA 1
ATOM 3234 C C . GLU A 1 408 ? -27.598 3.224 1.909 1.00 88.75 408 GLU A C 1
ATOM 3236 O O . GLU A 1 408 ? -27.887 3.160 3.106 1.00 88.75 408 GLU A O 1
ATOM 3241 N N . GLU A 1 409 ? -28.457 2.857 0.952 1.00 88.06 409 GLU A N 1
ATOM 3242 C CA . GLU A 1 409 ? -29.789 2.297 1.215 1.00 88.06 409 GLU A CA 1
ATOM 3243 C C . GLU A 1 409 ? -29.694 0.973 1.999 1.00 88.06 409 GLU A C 1
ATOM 3245 O O . GLU A 1 409 ? -30.412 0.781 2.983 1.00 88.06 409 GLU A O 1
ATOM 3250 N N . ALA A 1 410 ? -28.778 0.073 1.623 1.00 86.88 410 ALA A N 1
ATOM 3251 C CA . ALA A 1 410 ? -28.575 -1.198 2.322 1.00 86.88 410 ALA A CA 1
ATOM 3252 C C . ALA A 1 410 ? -28.126 -0.997 3.779 1.00 86.88 410 ALA A C 1
ATOM 3254 O O . ALA A 1 410 ? -28.677 -1.616 4.692 1.00 86.88 410 ALA A O 1
ATOM 3255 N N . ILE A 1 411 ? -27.196 -0.066 4.009 1.00 86.56 411 ILE A N 1
ATOM 3256 C CA . ILE A 1 411 ? -26.701 0.290 5.344 1.00 86.56 411 ILE A CA 1
ATOM 3257 C C . ILE A 1 411 ? -27.812 0.862 6.236 1.00 86.56 411 ILE A C 1
ATOM 3259 O O . ILE A 1 411 ? -27.850 0.577 7.432 1.00 86.56 411 ILE A O 1
ATOM 3263 N N . GLN A 1 412 ? -28.741 1.644 5.678 1.00 82.81 412 GLN A N 1
ATOM 3264 C CA . GLN A 1 412 ? -29.878 2.179 6.437 1.00 82.81 412 GLN A CA 1
ATOM 3265 C C . GLN A 1 412 ? -30.859 1.086 6.885 1.00 82.81 412 GLN A C 1
ATOM 3267 O O . GLN A 1 412 ? -31.462 1.196 7.955 1.00 82.81 412 GLN A O 1
ATOM 3272 N N . HIS A 1 413 ? -31.040 0.042 6.073 1.00 74.19 413 HIS A N 1
ATOM 3273 C CA . HIS A 1 413 ? -31.976 -1.046 6.356 1.00 74.19 413 HIS A CA 1
ATOM 3274 C C . HIS A 1 413 ? -31.398 -2.132 7.279 1.00 74.19 413 HIS A C 1
ATOM 3276 O O . HIS A 1 413 ? -32.162 -2.796 7.987 1.00 74.19 413 HIS A O 1
ATOM 3282 N N . GLU A 1 414 ? -30.076 -2.298 7.331 1.00 66.56 414 GLU A N 1
ATOM 3283 C CA . GLU A 1 414 ? -29.405 -3.259 8.209 1.00 66.56 414 GLU A CA 1
ATOM 3284 C C . GLU A 1 414 ? -28.977 -2.620 9.542 1.00 66.56 414 GLU A C 1
ATOM 3286 O O . GLU A 1 414 ? -27.850 -2.173 9.732 1.00 66.56 414 GLU A O 1
ATOM 3291 N N . SER A 1 415 ? -29.888 -2.608 10.520 1.00 52.34 415 SER A N 1
ATOM 3292 C CA . SER A 1 415 ? -29.683 -1.920 11.805 1.00 52.34 415 SER A CA 1
ATOM 3293 C C . SER A 1 415 ? -28.790 -2.650 12.826 1.00 52.34 415 SER A C 1
ATOM 3295 O O . SER A 1 415 ? -28.565 -2.106 13.907 1.00 52.34 415 SER A O 1
ATOM 3297 N N . LYS A 1 416 ? -28.269 -3.858 12.526 1.00 52.53 416 LYS A N 1
ATOM 3298 C CA . LYS A 1 416 ? -27.388 -4.648 13.422 1.00 52.53 416 LYS A CA 1
ATOM 3299 C C . LYS A 1 416 ? -26.341 -5.504 12.670 1.00 52.53 416 LYS A C 1
ATOM 3301 O O . LYS A 1 416 ? -26.497 -6.710 12.528 1.00 52.53 416 LYS A O 1
ATOM 3306 N N . GLY A 1 417 ? -25.273 -4.864 12.189 1.00 58.69 417 GLY A N 1
ATOM 3307 C CA . GLY A 1 417 ? -23.956 -4.933 12.849 1.00 58.69 417 GLY A CA 1
ATOM 3308 C C . GLY A 1 417 ? -22.880 -5.956 12.445 1.00 58.69 417 GLY A C 1
ATOM 3309 O O . GLY A 1 417 ? -21.745 -5.733 12.852 1.00 58.69 417 GLY A O 1
ATOM 3310 N N . ASP A 1 418 ? -23.157 -7.000 11.653 1.00 71.88 418 ASP A N 1
ATOM 3311 C CA . ASP A 1 418 ? -22.149 -8.055 11.363 1.00 71.88 418 ASP A CA 1
ATOM 3312 C C . ASP A 1 418 ? -21.882 -8.293 9.862 1.00 71.88 418 ASP A C 1
ATOM 3314 O O . ASP A 1 418 ? -21.307 -9.319 9.479 1.00 71.88 418 ASP A O 1
ATOM 3318 N N . VAL A 1 419 ? -22.323 -7.368 9.003 1.00 84.12 419 VAL A N 1
ATOM 3319 C CA . VAL A 1 419 ? -22.226 -7.492 7.541 1.00 84.12 419 VAL A CA 1
ATOM 3320 C C . VAL A 1 419 ? -21.043 -6.697 6.996 1.00 84.12 419 VAL A C 1
ATOM 3322 O O . VAL A 1 419 ? -20.853 -5.534 7.339 1.00 84.12 419 VAL A O 1
ATOM 3325 N N . ILE A 1 420 ? -20.260 -7.331 6.127 1.00 87.94 420 ILE A N 1
ATOM 3326 C CA . ILE A 1 420 ? -19.126 -6.742 5.417 1.00 87.94 420 ILE A CA 1
ATOM 3327 C C . ILE A 1 420 ? -19.446 -6.741 3.929 1.00 87.94 420 ILE A C 1
ATOM 3329 O O . ILE A 1 420 ? -19.767 -7.784 3.356 1.00 87.94 420 ILE A O 1
ATOM 3333 N N . TYR A 1 421 ? -19.329 -5.573 3.311 1.00 88.62 421 TYR A N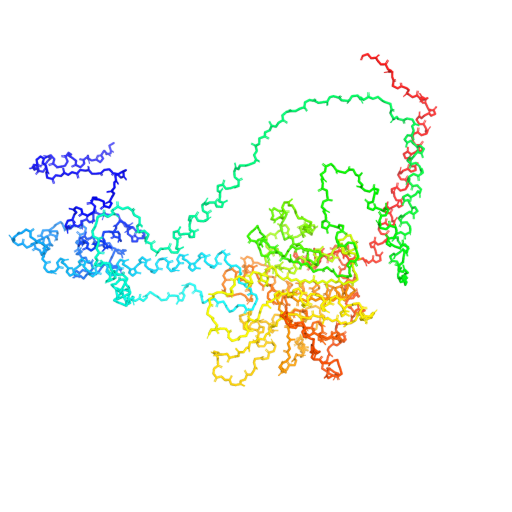 1
ATOM 3334 C CA . TYR A 1 421 ? -19.558 -5.371 1.890 1.00 88.62 421 TYR A CA 1
ATOM 3335 C C . TYR A 1 421 ? -18.231 -5.316 1.135 1.00 88.62 421 TYR A C 1
ATOM 3337 O O . TYR A 1 421 ? -17.339 -4.568 1.525 1.00 88.62 421 TYR A O 1
ATOM 3345 N N . PHE A 1 422 ? -18.119 -6.067 0.042 1.00 87.88 422 PHE A N 1
ATOM 3346 C CA . PHE A 1 422 ? -16.959 -6.113 -0.852 1.00 87.88 422 PHE A CA 1
ATOM 3347 C C . PHE A 1 422 ? -17.364 -5.675 -2.251 1.00 87.88 422 PHE A C 1
ATOM 3349 O O . PHE A 1 422 ? -18.423 -6.078 -2.712 1.00 87.88 422 PHE A O 1
ATOM 3356 N N . TRP A 1 423 ? -16.537 -4.907 -2.957 1.00 85.44 423 TRP A N 1
ATOM 3357 C CA . TRP A 1 423 ? -16.865 -4.501 -4.336 1.00 85.44 423 TRP A CA 1
ATOM 3358 C C . TRP A 1 423 ? -15.736 -4.703 -5.345 1.00 85.44 423 TRP A C 1
ATOM 3360 O O . TRP A 1 423 ? -15.999 -4.870 -6.536 1.00 85.44 423 TRP A O 1
ATOM 3370 N N . ALA A 1 424 ? -14.485 -4.795 -4.899 1.00 72.69 424 ALA A N 1
ATOM 3371 C CA . ALA A 1 424 ? -13.431 -5.342 -5.746 1.00 72.69 424 ALA A CA 1
ATOM 3372 C C . ALA A 1 424 ? -13.400 -6.860 -5.613 1.00 72.69 424 ALA A C 1
ATOM 3374 O O . ALA A 1 424 ? -13.454 -7.379 -4.499 1.00 72.69 424 ALA A O 1
ATOM 3375 N N . CYS A 1 425 ? -13.263 -7.550 -6.742 1.00 67.00 425 CYS A N 1
ATOM 3376 C CA . CYS A 1 425 ? -13.106 -8.990 -6.757 1.00 67.00 425 CYS A CA 1
ATOM 3377 C C . CYS A 1 425 ? -11.642 -9.387 -6.962 1.00 67.00 425 CYS A C 1
ATOM 3379 O O . CYS A 1 425 ? -11.017 -8.993 -7.945 1.00 67.00 425 CYS A O 1
ATOM 3381 N N . LEU A 1 426 ? -11.136 -10.233 -6.073 1.00 65.75 426 LEU A N 1
ATOM 3382 C CA . LEU A 1 426 ? -9.935 -11.033 -6.263 1.00 65.75 426 LEU A CA 1
ATOM 3383 C C . LEU A 1 426 ? -10.315 -12.342 -6.997 1.00 65.75 426 LEU A C 1
ATOM 3385 O O . LEU A 1 426 ? -10.230 -13.424 -6.423 1.00 65.75 426 LEU A O 1
ATOM 3389 N N . SER A 1 427 ? -10.818 -12.243 -8.235 1.00 51.50 427 SER A N 1
ATOM 3390 C CA . SER A 1 427 ? -11.111 -13.396 -9.107 1.00 51.50 427 SER A CA 1
ATOM 3391 C C . SER A 1 427 ? -10.262 -13.309 -10.362 1.00 51.50 427 SER A C 1
ATOM 3393 O O . SER A 1 427 ? -10.160 -12.251 -10.984 1.00 51.50 427 SER A O 1
ATOM 3395 N N . MET A 1 428 ? -9.659 -14.434 -10.729 1.00 49.25 428 MET A N 1
ATOM 3396 C CA . MET A 1 428 ? -8.956 -14.600 -11.990 1.00 49.25 428 MET A CA 1
ATOM 3397 C C . MET A 1 428 ? -9.732 -15.605 -12.830 1.00 49.25 428 MET A C 1
ATOM 3399 O O . MET A 1 428 ? -9.745 -16.796 -12.517 1.00 49.25 428 MET A O 1
ATOM 3403 N N . ASP A 1 429 ? -10.300 -15.143 -13.942 1.00 41.38 429 ASP A N 1
ATOM 3404 C CA . ASP A 1 429 ? -10.553 -16.035 -15.066 1.00 41.38 429 ASP A CA 1
ATOM 3405 C C . ASP A 1 429 ? -9.183 -16.533 -15.546 1.00 41.38 429 ASP A C 1
ATOM 3407 O O . ASP A 1 429 ? -8.331 -15.761 -15.998 1.00 41.38 429 ASP A O 1
ATOM 3411 N N . SER A 1 430 ? -8.939 -17.832 -15.385 1.00 37.31 430 SER A N 1
ATOM 3412 C CA . SER A 1 430 ? -7.717 -18.532 -15.780 1.00 37.31 430 SER A CA 1
ATOM 3413 C C . SER A 1 430 ? -7.579 -18.556 -17.305 1.00 37.31 430 SER A C 1
ATOM 3415 O O . SER A 1 430 ? -7.773 -19.578 -17.957 1.00 37.31 430 SER A O 1
ATOM 3417 N N . GLY A 1 431 ? -7.265 -17.413 -17.908 1.00 41.38 431 GLY A N 1
ATOM 3418 C CA . GLY A 1 431 ? -7.118 -17.306 -19.354 1.00 41.38 431 GLY A CA 1
ATOM 3419 C C . GLY A 1 431 ? -5.774 -17.810 -19.882 1.00 41.38 431 GLY A C 1
ATOM 3420 O O . GLY A 1 431 ? -5.641 -17.948 -21.092 1.00 41.38 431 GLY A O 1
ATOM 3421 N N . HIS A 1 432 ? -4.757 -18.015 -19.034 1.00 39.91 432 HIS A N 1
ATOM 3422 C CA . HIS A 1 432 ? -3.364 -18.206 -19.487 1.00 39.91 432 HIS A CA 1
ATOM 3423 C C . HIS A 1 432 ? -2.600 -19.368 -18.823 1.00 39.91 432 HIS A C 1
ATOM 3425 O O . HIS A 1 432 ? -1.390 -19.483 -18.997 1.00 39.91 432 HIS A O 1
ATOM 3431 N N . ILE A 1 433 ? -3.279 -20.283 -18.125 1.00 36.66 433 ILE A N 1
ATOM 3432 C CA . ILE A 1 433 ? -2.683 -21.563 -17.709 1.00 36.66 433 ILE A CA 1
ATOM 3433 C C . ILE A 1 433 ? -3.658 -22.660 -18.133 1.00 36.66 433 ILE A C 1
ATOM 3435 O O . ILE A 1 433 ? -4.778 -22.716 -17.644 1.00 36.66 433 ILE A O 1
ATOM 3439 N N . GLY A 1 434 ? -3.254 -23.476 -19.110 1.00 35.69 434 GLY A N 1
ATOM 3440 C CA . GLY A 1 434 ? -4.077 -24.483 -19.794 1.00 35.69 434 GLY A CA 1
ATOM 3441 C C . GLY A 1 434 ? -4.479 -25.699 -18.953 1.00 35.69 434 GLY A C 1
ATOM 3442 O O . GLY A 1 434 ? -4.426 -26.825 -19.442 1.00 35.69 434 GLY A O 1
ATOM 3443 N N . THR A 1 435 ? -4.889 -25.496 -17.708 1.00 36.34 435 THR A N 1
ATOM 3444 C CA . THR A 1 435 ? -5.454 -26.524 -16.833 1.00 36.34 435 THR A CA 1
ATOM 3445 C C . THR A 1 435 ? -6.747 -25.983 -16.242 1.00 36.34 435 THR A C 1
ATOM 3447 O O . THR A 1 435 ? -6.739 -24.926 -15.623 1.00 36.34 435 THR A O 1
ATOM 3450 N N . ASN A 1 436 ? -7.849 -26.712 -16.431 1.00 40.97 436 ASN A N 1
ATOM 3451 C CA . ASN A 1 436 ? -9.202 -26.414 -15.934 1.00 40.97 436 ASN A CA 1
ATOM 3452 C C . ASN A 1 436 ? -9.330 -26.426 -14.389 1.00 40.97 436 ASN A C 1
ATOM 3454 O O . ASN A 1 436 ? -10.424 -26.643 -13.875 1.00 40.97 436 ASN A O 1
ATOM 3458 N N . ASP A 1 437 ? -8.238 -26.226 -13.654 1.00 48.12 437 ASP A N 1
ATOM 3459 C CA . ASP A 1 437 ? -8.228 -26.196 -12.196 1.00 48.12 437 ASP A CA 1
ATOM 3460 C C . ASP A 1 437 ? -8.308 -24.736 -11.744 1.00 48.12 437 ASP A C 1
ATOM 3462 O O . ASP A 1 437 ? -7.368 -23.954 -11.904 1.00 48.12 437 ASP A O 1
ATOM 3466 N N . SER A 1 438 ? -9.462 -24.357 -11.196 1.00 57.62 438 SER A N 1
ATOM 3467 C CA . SER A 1 438 ? -9.654 -23.084 -10.504 1.00 57.62 438 SER A CA 1
ATOM 3468 C C . SER A 1 438 ? -8.590 -22.911 -9.416 1.00 57.62 438 SER A C 1
ATOM 3470 O O . SER A 1 438 ? -8.423 -23.783 -8.562 1.00 57.62 438 SER A O 1
ATOM 3472 N N . LEU A 1 439 ? -7.868 -21.787 -9.425 1.00 67.25 439 LEU A N 1
ATOM 3473 C CA . LEU A 1 439 ? -6.865 -21.485 -8.401 1.00 67.25 439 LEU A CA 1
ATOM 3474 C C . LEU A 1 439 ? -7.546 -21.294 -7.036 1.00 67.25 439 LEU A C 1
ATOM 3476 O O . LEU A 1 439 ? -8.403 -20.426 -6.890 1.00 67.25 439 LEU A O 1
ATOM 3480 N N . SER A 1 440 ? -7.141 -22.065 -6.023 1.00 78.44 440 SER A N 1
ATOM 3481 C CA . SER A 1 440 ? -7.619 -21.872 -4.645 1.00 78.44 440 SER A CA 1
ATOM 3482 C C . SER A 1 440 ? -7.108 -20.558 -4.039 1.00 78.44 440 SER A C 1
ATOM 3484 O O . SER A 1 440 ? -6.060 -20.050 -4.446 1.00 78.44 440 SER A O 1
ATOM 3486 N N . PHE A 1 441 ? -7.800 -20.029 -3.019 1.00 85.06 441 PHE A N 1
ATOM 3487 C CA . PHE A 1 441 ? -7.460 -18.759 -2.349 1.00 85.06 441 PHE A CA 1
ATOM 3488 C C . PHE A 1 441 ? -5.969 -18.647 -1.985 1.00 85.06 441 PHE A C 1
ATOM 3490 O O . PHE A 1 441 ? -5.296 -17.670 -2.316 1.00 85.06 441 PHE A O 1
ATOM 3497 N N . TRP A 1 442 ? -5.418 -19.683 -1.348 1.00 87.38 442 TRP A N 1
ATOM 3498 C CA . TRP A 1 442 ? -4.014 -19.699 -0.941 1.00 87.38 442 TRP A CA 1
ATOM 3499 C C . TRP A 1 442 ? -3.042 -19.844 -2.115 1.00 87.38 442 TRP A C 1
ATOM 3501 O O . TRP A 1 442 ? -1.955 -19.271 -2.080 1.00 87.38 442 TRP A O 1
ATOM 3511 N N . SER A 1 443 ? -3.434 -20.564 -3.169 1.00 83.81 443 SER A N 1
ATOM 3512 C CA . SER A 1 443 ? -2.633 -20.671 -4.395 1.00 83.81 443 SER A CA 1
ATOM 3513 C C . SER A 1 443 ? -2.561 -19.336 -5.126 1.00 83.81 443 SER A C 1
ATOM 3515 O O . SER A 1 443 ? -1.500 -18.951 -5.604 1.00 83.81 443 SER A O 1
ATOM 3517 N N . MET A 1 444 ? -3.659 -18.585 -5.137 1.00 78.19 444 MET A N 1
ATOM 3518 C CA . MET A 1 444 ? -3.683 -17.221 -5.649 1.00 78.19 444 MET A CA 1
ATOM 3519 C C . MET A 1 444 ? -2.805 -16.283 -4.810 1.00 78.19 444 MET A C 1
ATOM 3521 O O . MET A 1 444 ? -2.028 -15.509 -5.366 1.00 78.19 444 MET A O 1
ATOM 3525 N N . CYS A 1 445 ? -2.849 -16.395 -3.480 1.00 83.31 445 CYS A N 1
ATOM 3526 C CA . CYS A 1 445 ? -1.956 -15.611 -2.633 1.00 83.31 445 CYS A CA 1
ATOM 3527 C C . CYS A 1 445 ? -0.472 -15.910 -2.908 1.00 83.31 445 CYS A C 1
ATOM 3529 O O . CYS A 1 445 ? 0.347 -14.992 -2.953 1.00 83.31 445 CYS A O 1
ATOM 3531 N N . ASP A 1 446 ? -0.119 -17.177 -3.134 1.00 83.94 446 ASP A N 1
ATOM 3532 C CA . ASP A 1 446 ? 1.239 -17.565 -3.515 1.00 83.94 446 ASP A CA 1
ATOM 3533 C C . ASP A 1 446 ? 1.655 -16.962 -4.859 1.00 83.94 446 ASP A C 1
ATOM 3535 O O . ASP A 1 446 ? 2.767 -16.452 -4.965 1.00 83.94 446 ASP A O 1
ATOM 3539 N N . VAL A 1 447 ? 0.770 -16.945 -5.861 1.00 77.94 447 VAL A N 1
ATOM 3540 C CA . VAL A 1 447 ? 1.042 -16.300 -7.159 1.00 77.94 447 VAL A CA 1
ATOM 3541 C C . VAL A 1 447 ? 1.390 -14.817 -6.979 1.00 77.94 447 VAL A C 1
ATOM 3543 O O . VAL A 1 447 ? 2.316 -14.323 -7.620 1.00 77.94 447 VAL A O 1
ATOM 3546 N N . PHE A 1 448 ? 0.715 -14.116 -6.064 1.00 73.12 448 PHE A N 1
ATOM 3547 C CA . PHE A 1 448 ? 0.979 -12.699 -5.800 1.00 73.12 448 PHE A CA 1
ATOM 3548 C C . PHE A 1 448 ? 2.178 -12.430 -4.872 1.00 73.12 448 PHE A C 1
ATOM 3550 O O . PHE A 1 448 ? 2.701 -11.319 -4.885 1.00 73.12 448 PHE A O 1
ATOM 3557 N N . ASN A 1 449 ? 2.649 -13.407 -4.095 1.00 75.88 449 ASN A N 1
ATOM 3558 C CA . ASN A 1 449 ? 3.733 -13.229 -3.110 1.00 75.88 449 ASN A CA 1
ATOM 3559 C C . ASN A 1 449 ? 4.911 -14.188 -3.345 1.00 75.88 449 ASN A C 1
ATOM 3561 O O . ASN A 1 449 ? 5.506 -14.732 -2.410 1.00 75.88 449 ASN A O 1
ATOM 3565 N N . GLY A 1 450 ? 5.190 -14.477 -4.613 1.00 70.88 450 GLY A N 1
ATOM 3566 C CA . GLY A 1 450 ? 6.350 -15.257 -5.021 1.00 70.88 450 GLY A CA 1
ATOM 3567 C C . GLY A 1 450 ? 6.450 -16.674 -4.462 1.00 70.88 450 GLY A C 1
ATOM 3568 O O . GLY A 1 450 ? 7.541 -17.177 -4.199 1.00 70.88 450 GLY A O 1
ATOM 3569 N N . GLY A 1 451 ? 5.307 -17.331 -4.284 1.00 78.62 451 GLY A N 1
ATOM 3570 C CA . GLY A 1 451 ? 5.212 -18.725 -3.859 1.00 78.62 451 GLY A CA 1
ATOM 3571 C C . GLY A 1 451 ? 5.306 -18.951 -2.350 1.00 78.62 451 GLY A C 1
ATOM 3572 O O . GLY A 1 451 ? 5.259 -20.101 -1.923 1.00 78.62 451 GLY A O 1
ATOM 3573 N N . LYS A 1 452 ? 5.470 -17.893 -1.543 1.00 83.94 452 LYS A N 1
ATOM 3574 C CA . LYS A 1 452 ? 5.726 -18.002 -0.095 1.00 83.94 452 LYS A CA 1
ATOM 3575 C C . LYS A 1 452 ? 4.618 -17.426 0.788 1.00 83.94 452 LYS A C 1
ATOM 3577 O O . LYS A 1 452 ? 4.828 -17.267 1.992 1.00 83.94 452 LYS A O 1
ATOM 3582 N N . CYS A 1 453 ? 3.443 -17.124 0.235 1.00 87.44 453 CYS A N 1
ATOM 3583 C CA . CYS A 1 453 ? 2.345 -16.573 1.028 1.00 87.44 453 CYS A CA 1
ATOM 3584 C C . CYS A 1 453 ? 1.891 -17.557 2.106 1.00 87.44 453 CYS A C 1
ATOM 3586 O O . CYS A 1 453 ? 1.822 -17.186 3.276 1.00 87.44 453 CYS A O 1
ATOM 3588 N N . ARG A 1 454 ? 1.626 -18.818 1.734 1.00 90.62 454 ARG A N 1
ATOM 3589 C CA . ARG A 1 454 ? 1.168 -19.840 2.691 1.00 90.62 454 ARG A CA 1
ATOM 3590 C C . ARG A 1 454 ? 2.133 -20.014 3.853 1.00 90.62 454 ARG A C 1
ATOM 3592 O O . ARG A 1 454 ? 1.703 -20.038 5.001 1.00 90.62 454 ARG A O 1
ATOM 3599 N N . THR A 1 455 ? 3.426 -20.104 3.552 1.00 89.25 455 THR A N 1
ATOM 3600 C CA . THR A 1 455 ? 4.468 -20.284 4.566 1.00 89.25 455 THR A CA 1
ATOM 3601 C C . THR A 1 455 ? 4.568 -19.073 5.484 1.00 89.25 455 THR A C 1
ATOM 3603 O O . THR A 1 455 ? 4.538 -19.240 6.697 1.00 89.25 455 THR A O 1
ATOM 3606 N N . ALA A 1 456 ? 4.594 -17.856 4.929 1.00 89.94 456 ALA A N 1
ATOM 3607 C CA . ALA A 1 456 ? 4.702 -16.643 5.736 1.00 89.94 456 ALA A CA 1
ATOM 3608 C C . ALA A 1 456 ? 3.464 -16.415 6.609 1.00 89.94 456 ALA A C 1
ATOM 3610 O O . ALA A 1 456 ? 3.587 -16.067 7.781 1.00 89.94 456 ALA A O 1
ATOM 3611 N N . PHE A 1 457 ? 2.265 -16.671 6.073 1.00 93.00 457 PHE A N 1
ATOM 3612 C CA . PHE A 1 457 ? 1.041 -16.596 6.863 1.00 93.00 457 PHE A CA 1
ATOM 3613 C C . PHE A 1 457 ? 1.069 -17.606 8.007 1.00 93.00 457 PHE A C 1
ATOM 3615 O O . PHE A 1 457 ? 0.785 -17.260 9.150 1.00 93.00 457 PHE A O 1
ATOM 3622 N N . GLN A 1 458 ? 1.413 -18.859 7.705 1.00 92.62 458 GLN A N 1
ATOM 3623 C CA . GLN A 1 458 ? 1.439 -19.937 8.682 1.00 92.62 458 GLN A CA 1
ATOM 3624 C C . GLN A 1 458 ? 2.452 -19.661 9.799 1.00 92.62 458 GLN A C 1
ATOM 3626 O O . GLN A 1 458 ? 2.140 -19.888 10.966 1.00 92.62 458 GLN A O 1
ATOM 3631 N N . ASP A 1 459 ? 3.637 -19.150 9.468 1.00 90.69 459 ASP A N 1
ATOM 3632 C CA . ASP A 1 459 ? 4.675 -18.826 10.447 1.00 90.69 459 ASP A CA 1
ATOM 3633 C C . ASP A 1 459 ? 4.282 -17.627 11.319 1.00 90.69 459 ASP A C 1
ATOM 3635 O O . ASP A 1 459 ? 4.384 -17.712 12.545 1.00 90.69 459 ASP A O 1
ATOM 3639 N N . ALA A 1 460 ? 3.732 -16.564 10.722 1.00 92.19 460 ALA A N 1
ATOM 3640 C CA . ALA A 1 460 ? 3.198 -15.420 11.459 1.00 92.19 460 ALA A CA 1
ATOM 3641 C C . ALA A 1 460 ? 2.038 -15.822 12.383 1.00 92.19 460 ALA A C 1
ATOM 3643 O O . ALA A 1 460 ? 2.005 -15.436 13.548 1.00 92.19 460 ALA A O 1
ATOM 3644 N N . PHE A 1 461 ? 1.110 -16.657 11.906 1.00 94.06 461 PHE A N 1
ATOM 3645 C CA . PHE A 1 461 ? -0.027 -17.131 12.696 1.00 94.06 461 PHE A CA 1
ATOM 3646 C C . PHE A 1 461 ? 0.415 -18.047 13.847 1.00 94.06 461 PHE A C 1
ATOM 3648 O O . PHE A 1 461 ? -0.118 -17.961 14.953 1.00 94.06 461 PHE A O 1
ATOM 3655 N N . ARG A 1 462 ? 1.421 -18.908 13.631 1.00 92.50 462 ARG A N 1
ATOM 3656 C CA . ARG A 1 462 ? 2.023 -19.699 14.720 1.00 92.50 462 ARG A CA 1
ATOM 3657 C C . ARG A 1 462 ? 2.657 -18.813 15.768 1.00 92.50 462 ARG A C 1
ATOM 3659 O O . ARG A 1 462 ? 2.466 -19.074 16.953 1.00 92.50 462 ARG A O 1
ATOM 3666 N N . HIS A 1 463 ? 3.421 -17.819 15.326 1.00 90.38 463 HIS A N 1
ATOM 3667 C CA . HIS A 1 463 ? 4.117 -16.897 16.209 1.00 90.38 463 HIS A CA 1
ATOM 3668 C C . HIS A 1 463 ? 3.119 -16.090 17.048 1.00 90.38 463 HIS A C 1
ATOM 3670 O O . HIS A 1 463 ? 3.219 -16.115 18.272 1.00 90.38 463 HIS A O 1
ATOM 3676 N N . MET A 1 464 ? 2.076 -15.549 16.410 1.00 92.12 464 MET A N 1
ATOM 3677 C CA . MET A 1 464 ? 0.984 -14.805 17.047 1.00 92.12 464 MET A CA 1
ATOM 3678 C C . MET A 1 464 ? 0.315 -15.569 18.196 1.00 92.12 464 MET A C 1
ATOM 3680 O O . MET A 1 464 ? 0.089 -15.005 19.261 1.00 92.12 464 MET A O 1
ATOM 3684 N N . TYR A 1 465 ? -0.015 -16.849 17.998 1.00 92.00 465 TYR A N 1
ATOM 3685 C CA . TYR A 1 465 ? -0.742 -17.650 18.996 1.00 92.00 465 TYR A CA 1
ATOM 3686 C C . TYR A 1 465 ? 0.153 -18.596 19.814 1.00 92.00 465 TYR A C 1
ATOM 3688 O O . TYR A 1 465 ? -0.365 -19.431 20.558 1.00 92.00 465 TYR A O 1
ATOM 3696 N N . GLY A 1 466 ? 1.480 -18.533 19.659 1.00 88.81 466 GLY A N 1
ATOM 3697 C CA . GLY A 1 466 ? 2.418 -19.433 20.341 1.00 88.81 466 GLY A CA 1
ATOM 3698 C C . GLY A 1 466 ? 2.201 -20.921 20.025 1.00 88.81 466 GLY A C 1
ATOM 3699 O O . GLY A 1 466 ? 2.365 -21.778 20.897 1.00 88.81 466 GLY A O 1
ATOM 3700 N N . LEU A 1 467 ? 1.788 -21.251 18.797 1.00 91.06 467 LEU A N 1
ATOM 3701 C CA . LEU A 1 467 ? 1.447 -22.624 18.413 1.00 91.06 467 LEU A CA 1
ATOM 3702 C C . LEU A 1 467 ? 2.707 -23.471 18.158 1.00 91.06 467 LEU A C 1
ATOM 3704 O O . LEU A 1 467 ? 3.648 -23.002 17.512 1.00 91.06 467 LEU A O 1
ATOM 3708 N N . PRO A 1 468 ? 2.731 -24.749 18.586 1.00 88.75 468 PRO A N 1
ATOM 3709 C CA . PRO A 1 468 ? 3.839 -25.645 18.282 1.00 88.75 468 PRO A CA 1
ATOM 3710 C C . PRO A 1 468 ? 3.879 -25.980 16.784 1.00 88.75 468 PRO A C 1
ATOM 3712 O O . PRO A 1 468 ? 2.854 -26.011 16.102 1.00 88.75 468 PRO A O 1
ATOM 3715 N N . SER A 1 469 ? 5.065 -26.316 16.276 1.00 84.94 469 SER A N 1
ATOM 3716 C CA . SER A 1 469 ? 5.289 -26.636 14.857 1.00 84.94 469 SER A CA 1
ATOM 3717 C C . SER A 1 469 ? 4.491 -27.842 14.345 1.00 84.94 469 SER A C 1
ATOM 3719 O O . SER A 1 469 ? 4.269 -27.955 13.142 1.00 84.94 469 SER A O 1
ATOM 3721 N N . SER A 1 470 ? 4.027 -28.718 15.240 1.00 84.00 470 SER A N 1
ATOM 3722 C CA . SER A 1 470 ? 3.182 -29.874 14.922 1.00 84.00 470 SER A CA 1
ATOM 3723 C C . SER A 1 470 ? 1.722 -29.529 14.620 1.00 84.00 470 SER A C 1
ATOM 3725 O O . SER A 1 470 ? 1.001 -30.389 14.121 1.00 84.00 470 SER A O 1
ATOM 3727 N N . VAL A 1 471 ? 1.270 -28.313 14.944 1.00 86.62 471 VAL A N 1
ATOM 3728 C CA . VAL A 1 471 ? -0.113 -27.874 14.726 1.00 86.62 471 VAL A CA 1
ATOM 3729 C C . VAL A 1 471 ? -0.213 -27.106 13.409 1.00 86.62 471 VAL A C 1
ATOM 3731 O O . VAL A 1 471 ? 0.629 -26.255 13.085 1.00 86.62 471 VAL A O 1
ATOM 3734 N N . ASP A 1 472 ? -1.264 -27.414 12.651 1.00 85.25 472 ASP A N 1
ATOM 3735 C CA . ASP A 1 472 ? -1.629 -26.669 11.452 1.00 85.25 472 ASP A CA 1
ATOM 3736 C C . ASP A 1 472 ? -2.054 -25.251 11.834 1.00 85.25 472 ASP A C 1
ATOM 3738 O O . ASP A 1 472 ? -2.900 -25.044 12.703 1.00 85.25 472 ASP A O 1
ATOM 3742 N N . ALA A 1 473 ? -1.449 -24.270 11.172 1.00 89.94 473 ALA A N 1
ATOM 3743 C CA . ALA A 1 473 ? -1.633 -22.846 11.447 1.00 89.94 473 ALA A CA 1
ATOM 3744 C C . ALA A 1 473 ? -2.018 -22.053 10.191 1.00 89.94 473 ALA A C 1
ATOM 3746 O O . ALA A 1 473 ? -1.993 -20.828 10.200 1.00 89.94 473 ALA A O 1
ATOM 3747 N N . LEU A 1 474 ? -2.360 -22.758 9.110 1.00 92.19 474 LEU A N 1
ATOM 3748 C CA . LEU A 1 474 ? -2.928 -22.166 7.908 1.00 92.19 474 LEU A CA 1
ATOM 3749 C C . LEU A 1 474 ? -4.454 -22.352 7.954 1.00 92.19 474 LEU A C 1
ATOM 3751 O O . LEU A 1 474 ? -4.915 -23.493 7.858 1.00 92.19 474 LEU A O 1
ATOM 3755 N N . PRO A 1 475 ? -5.241 -21.275 8.118 1.00 92.38 475 PRO A N 1
ATOM 3756 C CA . PRO A 1 475 ? -6.691 -21.381 8.177 1.00 92.38 475 PRO A CA 1
ATOM 3757 C C . PRO A 1 475 ? -7.278 -21.910 6.851 1.00 92.38 475 PRO A C 1
ATOM 3759 O O . PRO A 1 475 ? -6.852 -21.479 5.774 1.00 92.38 475 PRO A O 1
ATOM 3762 N N . PRO A 1 476 ? -8.234 -22.856 6.886 1.00 91.38 476 PRO A N 1
ATOM 3763 C CA . PRO A 1 476 ? -8.810 -23.432 5.679 1.00 91.38 476 PRO A CA 1
ATOM 3764 C C . PRO A 1 476 ? -9.745 -22.428 4.998 1.00 91.38 476 PRO A C 1
ATOM 3766 O O . PRO A 1 476 ? -10.743 -22.002 5.577 1.00 91.38 476 PRO A O 1
ATOM 3769 N N . MET A 1 477 ? -9.442 -22.109 3.744 1.00 90.25 477 MET A N 1
ATOM 3770 C CA . MET A 1 477 ? -10.269 -21.265 2.880 1.00 90.25 477 MET A CA 1
ATOM 3771 C C . MET A 1 477 ? -10.967 -22.149 1.838 1.00 90.25 477 MET A C 1
ATOM 3773 O O . MET A 1 477 ? -10.370 -23.142 1.412 1.00 90.25 477 MET A O 1
ATOM 3777 N N . PRO A 1 478 ? -12.216 -21.848 1.451 1.00 86.00 478 PRO A N 1
ATOM 3778 C CA . PRO A 1 478 ? -12.962 -22.686 0.524 1.00 86.00 478 PRO A CA 1
ATOM 3779 C C . PRO A 1 478 ? -12.369 -22.613 -0.893 1.00 86.00 478 PRO A C 1
ATOM 3781 O O . PRO A 1 478 ? -11.755 -21.620 -1.285 1.00 86.00 478 PRO A O 1
ATOM 3784 N N . GLU A 1 479 ? -12.545 -23.695 -1.651 1.00 76.19 479 GLU A N 1
ATOM 3785 C CA . GLU A 1 479 ? -12.164 -23.804 -3.069 1.00 76.19 479 GLU A CA 1
ATOM 3786 C C . GLU A 1 479 ? -13.383 -23.600 -3.987 1.00 76.19 479 GLU A C 1
ATOM 3788 O O . GLU A 1 479 ? -13.500 -24.211 -5.045 1.00 76.19 479 GLU A O 1
ATOM 3793 N N . ASP A 1 480 ? -14.343 -22.788 -3.544 1.00 71.25 480 ASP A N 1
ATOM 3794 C CA . ASP A 1 480 ? -15.538 -22.432 -4.300 1.00 71.25 480 ASP A CA 1
ATOM 3795 C C . ASP A 1 480 ? -15.292 -21.227 -5.226 1.00 71.25 480 ASP A C 1
ATOM 3797 O O . ASP A 1 480 ? -14.271 -20.545 -5.168 1.00 71.25 480 ASP A O 1
ATOM 3801 N N . HIS A 1 481 ? -16.253 -20.954 -6.111 1.00 67.94 481 HIS A N 1
ATOM 3802 C CA . HIS A 1 481 ? -16.208 -19.829 -7.054 1.00 67.94 481 HIS A CA 1
ATOM 3803 C C . HIS A 1 481 ? -16.637 -18.491 -6.421 1.00 67.94 481 HIS A C 1
ATOM 3805 O O . HIS A 1 481 ? -17.159 -17.623 -7.118 1.00 67.94 481 HIS A O 1
ATOM 3811 N N . GLY A 1 482 ? -16.497 -18.347 -5.101 1.00 72.50 482 GLY A N 1
ATOM 3812 C CA . GLY A 1 482 ? -16.925 -17.142 -4.398 1.00 72.50 482 GLY A CA 1
ATOM 3813 C C . GLY A 1 482 ? -15.997 -15.948 -4.629 1.00 72.50 482 GLY A C 1
ATOM 3814 O O . GLY A 1 482 ? -14.848 -16.084 -5.056 1.00 72.50 482 GLY A O 1
ATOM 3815 N N . TYR A 1 483 ? -16.523 -14.757 -4.353 1.00 80.19 483 TYR A N 1
ATOM 3816 C CA . TYR A 1 483 ? -15.837 -13.486 -4.582 1.00 80.19 483 TYR A CA 1
ATOM 3817 C C . TYR A 1 483 ? -15.139 -12.996 -3.303 1.00 80.19 483 TYR A C 1
ATOM 3819 O O . TYR A 1 483 ? -15.760 -12.898 -2.245 1.00 80.19 483 TYR A O 1
ATOM 3827 N N . TRP A 1 484 ? -13.868 -12.603 -3.424 1.00 83.94 484 TRP A N 1
ATOM 3828 C CA . TRP A 1 484 ? -13.048 -12.071 -2.325 1.00 83.94 484 TRP A CA 1
ATOM 3829 C C . TRP A 1 484 ? -12.680 -10.604 -2.538 1.00 83.94 484 TRP A C 1
ATOM 3831 O O . TRP A 1 484 ? -12.580 -10.155 -3.678 1.00 83.94 484 TRP A O 1
ATOM 3841 N N . SER A 1 485 ? -12.410 -9.871 -1.458 1.00 85.69 485 SER A N 1
ATOM 3842 C CA . SER A 1 485 ? -11.963 -8.477 -1.527 1.00 85.69 485 SER A CA 1
ATOM 3843 C C . SER A 1 485 ? -10.537 -8.348 -2.059 1.00 85.69 485 SER A C 1
ATOM 3845 O O . SER A 1 485 ? -9.651 -9.098 -1.646 1.00 85.69 485 SER A O 1
ATOM 3847 N N . ALA A 1 486 ? -10.301 -7.309 -2.862 1.00 82.62 486 ALA A N 1
ATOM 3848 C CA . ALA A 1 486 ? -8.977 -6.810 -3.249 1.00 82.62 486 ALA A CA 1
ATOM 3849 C C . ALA A 1 486 ? -8.885 -5.285 -3.049 1.00 82.62 486 ALA A C 1
ATOM 3851 O O . ALA A 1 486 ? -9.899 -4.622 -2.844 1.00 82.62 486 ALA A O 1
ATOM 3852 N N . LEU A 1 487 ? -7.684 -4.715 -3.104 1.00 81.38 487 LEU A N 1
ATOM 3853 C CA . LEU A 1 487 ? -7.368 -3.281 -3.050 1.00 81.38 487 LEU A CA 1
ATOM 3854 C C . LEU A 1 487 ? -8.056 -2.536 -1.897 1.00 81.38 487 LEU A C 1
ATOM 3856 O O . LEU A 1 487 ? -8.582 -1.436 -2.084 1.00 81.38 487 LEU A O 1
ATOM 3860 N N . HIS A 1 488 ? -8.122 -3.186 -0.730 1.00 87.88 488 HIS A N 1
ATOM 3861 C CA . HIS A 1 488 ? -8.850 -2.725 0.457 1.00 87.88 488 HIS A CA 1
ATOM 3862 C C . HIS A 1 488 ? -10.303 -2.293 0.193 1.00 87.88 488 HIS A C 1
ATOM 3864 O O . HIS A 1 488 ? -10.829 -1.488 0.942 1.00 87.88 488 HIS A O 1
ATOM 3870 N N . SER A 1 489 ? -10.946 -2.812 -0.858 1.00 88.69 489 SER A N 1
ATOM 3871 C CA . SER A 1 489 ? -12.256 -2.367 -1.347 1.00 88.69 489 SER A CA 1
ATOM 3872 C C . SER A 1 489 ? -13.407 -3.020 -0.589 1.00 88.69 489 SER A C 1
ATOM 3874 O O . SER A 1 489 ? -14.059 -3.953 -1.080 1.00 88.69 489 SER A O 1
ATOM 3876 N N . TRP A 1 490 ? -13.614 -2.530 0.629 1.00 92.62 490 TRP A N 1
ATOM 3877 C CA . TRP A 1 490 ? -14.614 -3.041 1.552 1.00 92.62 490 TRP A CA 1
ATOM 3878 C C . TRP A 1 490 ? -15.189 -1.979 2.488 1.00 92.62 490 TRP A C 1
ATOM 3880 O O . TRP A 1 490 ? -14.573 -0.947 2.754 1.00 92.62 490 TRP A O 1
ATOM 3890 N N . VAL A 1 491 ? -16.385 -2.257 3.008 1.00 93.44 491 VAL A N 1
ATOM 3891 C CA . VAL A 1 491 ? -17.132 -1.429 3.967 1.00 93.44 491 VAL A CA 1
ATOM 3892 C C . VAL A 1 491 ? -17.686 -2.319 5.066 1.00 93.44 491 VAL A C 1
ATOM 3894 O O . VAL A 1 491 ? -18.225 -3.391 4.793 1.00 93.44 491 VAL A O 1
ATOM 3897 N N . MET A 1 492 ? -17.575 -1.867 6.311 1.00 92.69 492 MET A N 1
ATOM 3898 C CA . MET A 1 492 ? -18.074 -2.586 7.480 1.00 92.69 492 MET A CA 1
ATOM 3899 C C . MET A 1 492 ? -18.459 -1.631 8.618 1.00 92.69 492 MET A C 1
ATOM 3901 O O . MET A 1 492 ? -18.098 -0.450 8.590 1.00 92.69 492 MET A O 1
ATOM 3905 N N . PRO A 1 493 ? -19.158 -2.125 9.651 1.00 90.38 493 PRO A N 1
ATOM 3906 C CA . PRO A 1 493 ? -19.394 -1.365 10.869 1.00 90.38 493 PRO A CA 1
ATOM 3907 C C . PRO A 1 493 ? -18.081 -0.980 11.556 1.00 90.38 493 PRO A C 1
ATOM 3909 O O . PRO A 1 493 ? -17.138 -1.772 11.608 1.00 90.38 493 PRO A O 1
ATOM 3912 N N . THR A 1 494 ? -18.032 0.212 12.146 1.00 87.81 494 THR A N 1
ATOM 3913 C CA . THR A 1 494 ? -16.833 0.730 12.827 1.00 87.81 494 THR A CA 1
ATOM 3914 C C . THR A 1 494 ? -16.380 -0.181 13.973 1.00 87.81 494 THR A C 1
ATOM 3916 O O . THR A 1 494 ? -15.183 -0.359 14.174 1.00 87.81 494 THR A O 1
ATOM 3919 N N . SER A 1 495 ? -17.306 -0.849 14.668 1.00 85.69 495 SER A N 1
ATOM 3920 C CA . SER A 1 495 ? -16.979 -1.867 15.680 1.00 85.69 495 SER A CA 1
ATOM 3921 C C . SER A 1 495 ? -16.231 -3.070 15.090 1.00 85.69 495 SER A C 1
ATOM 3923 O O . SER A 1 495 ? -15.190 -3.464 15.609 1.00 85.69 495 SER A O 1
ATOM 3925 N N . SER A 1 496 ? -16.715 -3.605 13.965 1.00 88.69 496 SER A N 1
ATOM 3926 C CA . SER A 1 496 ? -16.067 -4.699 13.227 1.00 88.69 496 SER A CA 1
ATOM 3927 C C . SER A 1 496 ? -14.679 -4.296 12.723 1.00 88.69 496 SER A C 1
ATOM 3929 O O . SER A 1 496 ? -13.744 -5.091 12.779 1.00 88.69 496 SER A O 1
ATOM 3931 N N . PHE A 1 497 ? -14.518 -3.046 12.285 1.00 91.06 497 PHE A N 1
ATOM 3932 C CA . PHE A 1 497 ? -13.219 -2.512 11.884 1.00 91.06 497 PHE A CA 1
ATOM 3933 C C . PHE A 1 497 ? -12.205 -2.519 13.033 1.00 91.06 497 PHE A C 1
ATOM 3935 O O . PHE A 1 497 ? -11.063 -2.921 12.823 1.00 91.06 497 PHE A O 1
ATOM 3942 N N . LEU A 1 498 ? -12.601 -2.135 14.249 1.00 88.00 498 LEU A N 1
ATOM 3943 C CA . LEU A 1 498 ? -11.694 -2.152 15.402 1.00 88.00 498 LEU A CA 1
ATOM 3944 C C . LEU A 1 498 ? -11.238 -3.571 15.761 1.00 88.00 498 LEU A C 1
ATOM 3946 O O . LEU A 1 498 ? -10.061 -3.781 16.054 1.00 88.00 498 LEU A O 1
ATOM 3950 N N . GLU A 1 499 ? -12.129 -4.559 15.667 1.00 88.88 499 GLU A N 1
ATOM 3951 C CA . GLU A 1 499 ? -11.766 -5.972 15.839 1.00 88.88 499 GLU A CA 1
ATOM 3952 C C . GLU A 1 499 ? -10.783 -6.456 14.764 1.00 88.88 499 GLU A C 1
ATOM 3954 O O . GLU A 1 499 ? -9.809 -7.154 15.063 1.00 88.88 499 GLU A O 1
ATOM 3959 N N . PHE A 1 500 ? -11.016 -6.070 13.508 1.00 92.19 500 PHE A N 1
ATOM 3960 C CA . PHE A 1 500 ? -10.121 -6.383 12.401 1.00 92.19 500 PHE A CA 1
ATOM 3961 C C . PHE A 1 500 ? -8.739 -5.744 12.589 1.00 92.19 500 PHE A C 1
ATOM 3963 O O . PHE A 1 500 ? -7.717 -6.404 12.384 1.00 92.19 500 PHE A O 1
ATOM 3970 N N . VAL A 1 501 ? -8.677 -4.482 13.023 1.00 90.88 501 VAL A N 1
ATOM 3971 C CA . VAL A 1 501 ? -7.405 -3.793 13.281 1.00 90.88 501 VAL A CA 1
ATOM 3972 C C . VAL A 1 501 ? -6.632 -4.461 14.413 1.00 90.88 501 VAL A C 1
ATOM 3974 O O . VAL A 1 501 ? -5.429 -4.669 14.284 1.00 90.88 501 VAL A O 1
ATOM 3977 N N . MET A 1 502 ? -7.314 -4.863 15.486 1.00 88.06 502 MET A N 1
ATOM 3978 C CA . MET A 1 502 ? -6.698 -5.580 16.603 1.00 88.06 502 MET A CA 1
ATOM 3979 C C . MET A 1 502 ? -6.053 -6.895 16.144 1.00 88.06 502 MET A C 1
ATOM 3981 O O . MET A 1 502 ? -4.892 -7.159 16.448 1.00 88.06 502 MET A O 1
ATOM 3985 N N . PHE A 1 503 ? -6.758 -7.689 15.331 1.00 93.00 503 PHE A N 1
ATOM 3986 C CA . PHE A 1 503 ? -6.182 -8.890 14.723 1.00 93.00 503 PHE A CA 1
ATOM 3987 C C . PHE A 1 503 ? -4.980 -8.560 13.823 1.00 93.00 503 PHE A C 1
ATOM 3989 O O . PHE A 1 503 ? -3.912 -9.160 13.955 1.00 93.00 503 PHE A O 1
ATOM 3996 N N . THR A 1 504 ? -5.140 -7.605 12.906 1.00 93.50 504 THR A N 1
ATOM 3997 C CA . THR A 1 504 ? -4.118 -7.309 11.892 1.00 93.50 504 THR A CA 1
ATOM 3998 C C . THR A 1 504 ? -2.855 -6.692 12.468 1.00 93.50 504 THR A C 1
ATOM 4000 O O . THR A 1 504 ? -1.781 -6.983 11.947 1.00 93.50 504 THR A O 1
ATOM 4003 N N . ARG A 1 505 ? -2.931 -5.900 13.543 1.00 90.06 505 ARG A N 1
ATOM 4004 C CA . ARG A 1 505 ? -1.734 -5.328 14.172 1.00 90.06 505 ARG A CA 1
ATOM 4005 C C . ARG A 1 505 ? -0.875 -6.371 14.879 1.00 90.06 505 ARG A C 1
ATOM 4007 O O . ARG A 1 505 ? 0.341 -6.367 14.709 1.00 90.06 505 ARG A O 1
ATOM 4014 N N . ILE A 1 506 ? -1.500 -7.303 15.605 1.00 91.19 506 ILE A N 1
ATOM 4015 C CA . ILE A 1 506 ? -0.787 -8.404 16.267 1.00 91.19 506 ILE A CA 1
ATOM 4016 C C . ILE A 1 506 ? -0.193 -9.331 15.204 1.00 91.19 506 ILE A C 1
ATOM 4018 O O . ILE A 1 506 ? 0.959 -9.752 15.308 1.00 91.19 506 ILE A O 1
ATOM 4022 N N . PHE A 1 507 ? -0.952 -9.603 14.138 1.00 93.81 507 PHE A N 1
ATOM 4023 C CA . PHE A 1 507 ? -0.463 -10.392 13.015 1.00 93.81 507 PHE A CA 1
ATOM 4024 C C . PHE A 1 507 ? 0.716 -9.714 12.302 1.00 93.81 507 PHE A C 1
ATOM 4026 O O . PHE A 1 507 ? 1.700 -10.382 12.003 1.00 93.81 507 PHE A O 1
ATOM 4033 N N . ALA A 1 508 ? 0.645 -8.406 12.036 1.00 91.19 508 ALA A N 1
ATOM 4034 C CA . ALA A 1 508 ? 1.717 -7.657 11.381 1.00 91.19 508 ALA A CA 1
ATOM 4035 C C . ALA A 1 508 ? 3.004 -7.648 12.218 1.00 91.19 508 ALA A C 1
ATOM 4037 O O . ALA A 1 508 ? 4.086 -7.825 11.664 1.00 91.19 508 ALA A O 1
ATOM 4038 N N . ASP A 1 509 ? 2.886 -7.506 13.540 1.00 89.44 509 ASP A N 1
ATOM 4039 C CA . ASP A 1 509 ? 4.018 -7.646 14.459 1.00 89.44 509 ASP A CA 1
ATOM 4040 C C . ASP A 1 509 ? 4.596 -9.062 14.444 1.00 89.44 509 ASP A C 1
ATOM 4042 O O . ASP A 1 509 ? 5.803 -9.235 14.331 1.00 89.44 509 ASP A O 1
ATOM 4046 N N . SER A 1 510 ? 3.738 -10.082 14.456 1.00 90.38 510 SER A N 1
ATOM 4047 C CA . SER A 1 510 ? 4.159 -11.488 14.406 1.00 90.38 510 SER A CA 1
ATOM 4048 C C . SER A 1 510 ? 4.829 -11.850 13.076 1.00 90.38 510 SER A C 1
ATOM 4050 O O . SER A 1 510 ? 5.776 -12.632 13.037 1.00 90.38 510 SER A O 1
ATOM 4052 N N . LEU A 1 511 ? 4.365 -11.258 11.974 1.00 89.38 511 LEU A N 1
ATOM 4053 C CA . LEU A 1 511 ? 4.960 -11.388 10.647 1.00 89.38 511 LEU A CA 1
ATOM 4054 C C . LEU A 1 511 ? 6.349 -10.742 10.603 1.00 89.38 511 LEU A C 1
ATOM 4056 O O . LEU A 1 511 ? 7.301 -11.365 10.128 1.00 89.38 511 LEU A O 1
ATOM 4060 N N . ASP A 1 512 ? 6.475 -9.527 11.140 1.00 85.44 512 ASP A N 1
ATOM 4061 C CA . ASP A 1 512 ? 7.764 -8.847 11.253 1.00 85.44 512 ASP A CA 1
ATOM 4062 C C . ASP A 1 512 ? 8.701 -9.567 12.228 1.00 85.44 512 ASP A C 1
ATOM 4064 O O . ASP A 1 512 ? 9.896 -9.670 11.993 1.00 85.44 512 ASP A O 1
ATOM 4068 N N . ALA A 1 513 ? 8.171 -10.185 13.277 1.00 82.25 513 ALA A N 1
ATOM 4069 C CA . ALA A 1 513 ? 8.929 -11.003 14.208 1.00 82.25 513 ALA A CA 1
ATOM 4070 C C . ALA A 1 513 ? 9.405 -12.328 13.581 1.00 82.25 513 ALA A C 1
ATOM 4072 O O . ALA A 1 513 ? 10.516 -12.787 13.863 1.00 82.25 513 ALA A O 1
ATOM 4073 N N . ALA A 1 514 ? 8.588 -12.975 12.754 1.00 76.25 514 ALA A N 1
ATOM 4074 C CA . ALA A 1 514 ? 8.948 -14.230 12.099 1.00 76.25 514 ALA A CA 1
ATOM 4075 C C . ALA A 1 514 ? 9.993 -14.033 10.986 1.00 76.25 514 ALA A C 1
ATOM 4077 O O . ALA A 1 514 ? 10.768 -14.951 10.701 1.00 76.25 514 ALA A O 1
ATOM 4078 N N . HIS A 1 515 ? 10.027 -12.850 10.361 1.00 71.56 515 HIS A N 1
ATOM 4079 C CA . HIS A 1 515 ? 10.800 -12.617 9.136 1.00 71.56 515 HIS A CA 1
ATOM 4080 C C . HIS A 1 515 ? 11.703 -11.373 9.153 1.00 71.56 515 HIS A C 1
ATOM 4082 O O . HIS A 1 515 ? 12.461 -11.155 8.209 1.00 71.56 515 HIS A O 1
ATOM 4088 N N . GLY A 1 516 ? 11.686 -10.587 10.226 1.00 61.06 516 GLY A N 1
ATOM 4089 C CA . GLY A 1 516 ? 12.605 -9.485 10.480 1.00 61.06 516 GLY A CA 1
ATOM 4090 C C . GLY A 1 516 ? 13.958 -10.019 10.935 1.00 61.06 516 GLY A C 1
ATOM 4091 O O . GLY A 1 516 ? 14.146 -10.411 12.086 1.00 61.06 516 GLY A O 1
ATOM 4092 N N . SER A 1 517 ? 14.922 -10.068 10.020 1.00 50.25 517 SER A N 1
ATOM 4093 C CA . SER A 1 517 ? 16.289 -10.496 10.310 1.00 50.25 517 SER A CA 1
ATOM 4094 C C . SER A 1 517 ? 17.023 -9.513 11.236 1.00 50.25 517 SER A C 1
ATOM 4096 O O . SER A 1 517 ? 17.068 -8.303 11.013 1.00 50.25 517 SER A O 1
ATOM 4098 N N . THR A 1 518 ? 17.694 -10.071 12.246 1.00 47.53 518 THR A N 1
ATOM 4099 C CA . THR A 1 518 ? 18.659 -9.445 13.169 1.00 47.53 518 THR A CA 1
ATOM 4100 C C . THR A 1 518 ? 20.042 -9.193 12.532 1.00 47.53 518 THR A C 1
ATOM 4102 O O . THR A 1 518 ? 21.066 -9.261 13.208 1.00 47.53 518 THR A O 1
ATOM 4105 N N . GLY A 1 519 ? 20.119 -8.879 11.231 1.00 41.34 519 GLY A N 1
ATOM 4106 C CA . GLY A 1 519 ? 21.403 -8.561 10.593 1.00 41.34 519 GLY A CA 1
ATOM 4107 C C . GLY A 1 519 ? 21.335 -8.225 9.102 1.00 41.34 519 GLY A C 1
ATOM 4108 O O . GLY A 1 519 ? 20.900 -9.054 8.311 1.00 41.34 519 GLY A O 1
ATOM 4109 N N . GLU A 1 520 ? 21.792 -7.008 8.772 1.00 41.34 520 GLU A N 1
ATOM 4110 C CA . GLU A 1 520 ? 22.332 -6.422 7.516 1.00 41.34 520 GLU A CA 1
ATOM 4111 C C . GLU A 1 520 ? 21.806 -6.816 6.117 1.00 41.34 520 GLU A C 1
ATOM 4113 O O . GLU A 1 520 ? 22.217 -6.198 5.137 1.00 41.34 520 GLU A O 1
ATOM 4118 N N . THR A 1 521 ? 20.855 -7.735 5.968 1.00 42.97 521 THR A N 1
ATOM 4119 C CA . THR A 1 521 ? 20.269 -8.087 4.667 1.00 42.97 521 THR A CA 1
ATOM 4120 C C . THR A 1 521 ? 18.758 -7.903 4.688 1.00 42.97 521 THR A C 1
ATOM 4122 O O . THR A 1 521 ? 17.998 -8.648 5.302 1.00 42.97 521 THR A O 1
ATOM 4125 N N . THR A 1 522 ? 18.336 -6.846 3.997 1.00 51.34 522 THR A N 1
ATOM 4126 C CA . THR A 1 522 ? 16.965 -6.459 3.644 1.00 51.34 522 THR A CA 1
ATOM 4127 C C . THR A 1 522 ? 16.345 -7.432 2.632 1.00 51.34 522 THR A C 1
ATOM 4129 O O . THR A 1 522 ? 15.857 -7.017 1.582 1.00 51.34 522 THR A O 1
ATOM 4132 N N . GLU A 1 523 ? 16.397 -8.738 2.885 1.00 57.88 523 GLU A N 1
ATOM 4133 C CA . GLU A 1 523 ? 15.800 -9.730 1.989 1.00 57.88 523 GLU A CA 1
ATOM 4134 C C . GLU A 1 523 ? 14.410 -10.117 2.484 1.00 57.88 523 GLU A C 1
ATOM 4136 O O . GLU A 1 523 ? 14.213 -11.067 3.235 1.00 57.88 523 GLU A O 1
ATOM 4141 N N . CYS A 1 524 ? 13.420 -9.343 2.046 1.00 68.00 524 CYS A N 1
ATOM 4142 C CA . CYS A 1 524 ? 12.022 -9.735 2.138 1.00 68.00 524 CYS A CA 1
ATOM 4143 C C . CYS A 1 524 ? 11.810 -11.090 1.448 1.00 68.00 524 CYS A C 1
ATOM 4145 O O . CYS A 1 524 ? 12.085 -11.239 0.258 1.00 68.00 524 CYS A O 1
ATOM 4147 N N . LEU A 1 525 ? 11.266 -12.067 2.176 1.00 68.31 525 LEU A N 1
ATOM 4148 C CA . LEU A 1 525 ? 11.018 -13.406 1.640 1.00 68.31 525 LEU A CA 1
ATOM 4149 C C . LEU A 1 525 ? 9.903 -13.440 0.583 1.00 68.31 525 LEU A C 1
ATOM 4151 O O . LEU A 1 525 ? 9.935 -14.333 -0.264 1.00 68.31 525 LEU A O 1
ATOM 4155 N N . LEU A 1 526 ? 8.958 -12.495 0.644 1.00 73.38 526 LEU A N 1
ATOM 4156 C CA . LEU A 1 526 ? 7.768 -12.402 -0.214 1.00 73.38 526 LEU A CA 1
ATOM 4157 C C . LEU A 1 526 ? 8.020 -11.679 -1.549 1.00 73.38 526 LEU A C 1
ATOM 4159 O O . LEU A 1 526 ? 7.144 -11.690 -2.410 1.00 73.38 526 LEU A O 1
ATOM 4163 N N . GLY A 1 527 ? 9.193 -11.061 -1.721 1.00 66.31 527 GLY A N 1
ATOM 4164 C CA . GLY A 1 527 ? 9.564 -10.311 -2.919 1.00 66.31 527 GLY A CA 1
ATOM 4165 C C . GLY A 1 527 ? 10.746 -10.933 -3.656 1.00 66.31 527 GLY A C 1
ATOM 4166 O O . GLY A 1 527 ? 11.737 -11.329 -3.043 1.00 66.31 527 GLY A O 1
ATOM 4167 N N . PHE A 1 528 ? 10.665 -10.993 -4.983 1.00 63.59 528 PHE A N 1
ATOM 4168 C CA . PHE A 1 528 ? 11.759 -11.418 -5.855 1.00 63.59 528 PHE A CA 1
ATOM 4169 C C . PHE A 1 528 ? 12.648 -10.255 -6.284 1.00 63.59 528 PHE A C 1
ATOM 4171 O O . PHE A 1 528 ? 13.867 -10.408 -6.377 1.00 63.59 528 PHE A O 1
ATOM 4178 N N . SER A 1 529 ? 12.041 -9.102 -6.562 1.00 64.31 529 SER A N 1
ATOM 4179 C CA . SER A 1 529 ? 12.730 -7.903 -7.036 1.00 64.31 529 SER A CA 1
ATOM 4180 C C . SER A 1 529 ? 12.981 -6.902 -5.906 1.00 64.31 529 SER A C 1
ATOM 4182 O O . SER A 1 529 ? 12.290 -6.875 -4.888 1.00 64.31 529 SER A O 1
ATOM 4184 N N . GLU A 1 530 ? 13.964 -6.027 -6.088 1.00 64.06 530 GLU A N 1
ATOM 4185 C CA . GLU A 1 530 ? 14.281 -4.976 -5.120 1.00 64.06 530 GLU A CA 1
ATOM 4186 C C . GLU A 1 530 ? 13.108 -4.030 -4.776 1.00 64.06 530 GLU A C 1
ATOM 4188 O O . GLU A 1 530 ? 12.964 -3.698 -3.596 1.00 64.06 530 GLU A O 1
ATOM 4193 N N . PRO A 1 531 ? 12.222 -3.620 -5.713 1.00 63.50 531 PRO A N 1
ATOM 4194 C CA . PRO A 1 531 ? 11.024 -2.856 -5.354 1.00 63.50 531 PRO A CA 1
ATOM 4195 C C . PRO A 1 531 ? 9.970 -3.683 -4.602 1.00 63.50 531 PRO A C 1
ATOM 4197 O O . PRO A 1 531 ? 9.280 -3.136 -3.739 1.00 63.50 531 PRO A O 1
ATOM 4200 N N . GLU A 1 532 ? 9.849 -4.988 -4.866 1.00 65.44 532 GLU A N 1
ATOM 4201 C CA . GLU A 1 532 ? 8.959 -5.871 -4.096 1.00 65.44 532 GLU A CA 1
ATOM 4202 C C . GLU A 1 532 ? 9.451 -6.046 -2.666 1.00 65.44 532 GLU A C 1
ATOM 4204 O O . GLU A 1 532 ? 8.656 -6.013 -1.728 1.00 65.44 532 GLU A O 1
ATOM 4209 N N . LYS A 1 533 ? 10.771 -6.159 -2.481 1.00 70.62 533 LYS A N 1
ATOM 4210 C CA . LYS A 1 533 ? 11.352 -6.276 -1.145 1.00 70.62 533 LYS A CA 1
ATOM 4211 C C . LYS A 1 533 ? 11.071 -5.052 -0.273 1.00 70.62 533 LYS A C 1
ATOM 4213 O O . LYS A 1 533 ? 10.988 -5.192 0.945 1.00 70.62 533 LYS A O 1
ATOM 4218 N N . ARG A 1 534 ? 10.885 -3.868 -0.875 1.00 70.75 534 ARG A N 1
ATOM 4219 C CA . ARG A 1 534 ? 10.463 -2.651 -0.157 1.00 70.75 534 ARG A CA 1
ATOM 4220 C C . ARG A 1 534 ? 9.012 -2.718 0.317 1.00 70.75 534 ARG A C 1
ATOM 4222 O O . ARG A 1 534 ? 8.728 -2.245 1.408 1.00 70.75 534 ARG A O 1
ATOM 4229 N N . HIS A 1 535 ? 8.128 -3.341 -0.462 1.00 76.62 535 HIS A N 1
ATOM 4230 C CA . HIS A 1 535 ? 6.687 -3.446 -0.195 1.00 76.62 535 HIS A CA 1
ATOM 4231 C C . HIS A 1 535 ? 6.286 -4.845 0.295 1.00 76.62 535 HIS A C 1
ATOM 4233 O O . HIS A 1 535 ? 5.244 -5.384 -0.086 1.00 76.62 535 HIS A O 1
ATOM 4239 N N . CYS A 1 536 ? 7.147 -5.445 1.120 1.00 78.88 536 CYS A N 1
ATOM 4240 C CA . CYS A 1 536 ? 7.144 -6.877 1.406 1.00 78.88 536 CYS A CA 1
ATOM 4241 C C . CYS A 1 536 ? 5.804 -7.417 1.907 1.00 78.88 536 CYS A C 1
ATOM 4243 O O . CYS A 1 536 ? 5.337 -8.455 1.445 1.00 78.88 536 CYS A O 1
ATOM 4245 N N . TYR A 1 537 ? 5.191 -6.734 2.877 1.00 85.69 537 TYR A N 1
ATOM 4246 C CA . TYR A 1 537 ? 4.010 -7.254 3.563 1.00 85.69 537 TYR A CA 1
ATOM 4247 C C . TYR A 1 537 ? 2.710 -6.790 2.915 1.00 85.69 537 TYR A C 1
ATOM 4249 O O . TYR A 1 537 ? 1.657 -7.338 3.216 1.00 85.69 537 TYR A O 1
ATOM 4257 N N . CYS A 1 538 ? 2.755 -5.822 2.000 1.00 83.56 538 CYS A N 1
ATOM 4258 C CA . CYS A 1 538 ? 1.567 -5.123 1.518 1.00 83.56 538 CYS A CA 1
ATOM 4259 C C . CYS A 1 538 ? 0.509 -6.065 0.936 1.00 83.56 538 CYS A C 1
ATOM 4261 O O . CYS A 1 538 ? -0.657 -5.995 1.313 1.00 83.56 538 CYS A O 1
ATOM 4263 N N . ARG A 1 539 ? 0.929 -7.002 0.079 1.00 81.69 539 ARG A N 1
ATOM 4264 C CA . ARG A 1 539 ? 0.031 -7.975 -0.562 1.00 81.69 539 ARG A CA 1
ATOM 4265 C C . ARG A 1 539 ? -0.526 -9.003 0.422 1.00 81.69 539 ARG A C 1
ATOM 4267 O O . ARG A 1 539 ? -1.690 -9.375 0.320 1.00 81.69 539 ARG A O 1
ATOM 4274 N N . LEU A 1 540 ? 0.285 -9.445 1.384 1.00 88.06 540 LEU A N 1
ATOM 4275 C CA . LEU A 1 540 ? -0.150 -10.379 2.422 1.00 88.06 540 LEU A CA 1
ATOM 4276 C C . LEU A 1 540 ? -1.129 -9.716 3.402 1.00 88.06 540 LEU A C 1
ATOM 4278 O O . LEU A 1 540 ? -2.143 -10.309 3.757 1.00 88.06 540 LEU A O 1
ATOM 4282 N N . LEU A 1 541 ? -0.852 -8.477 3.815 1.00 90.81 541 LEU A N 1
ATOM 4283 C CA . LEU A 1 541 ? -1.706 -7.713 4.726 1.00 90.81 541 LEU A CA 1
ATOM 4284 C C . LEU A 1 541 ? -3.065 -7.385 4.096 1.00 90.81 541 LEU A C 1
ATOM 4286 O O . LEU A 1 541 ? -4.081 -7.373 4.786 1.00 90.81 541 LEU A O 1
ATOM 4290 N N . GLU A 1 542 ? -3.105 -7.166 2.784 1.00 87.06 542 GLU A N 1
ATOM 4291 C CA . GLU A 1 542 ? -4.340 -6.880 2.058 1.00 87.06 542 GLU A CA 1
ATOM 4292 C C . GLU A 1 542 ? -5.339 -8.046 2.080 1.00 87.06 542 GLU A C 1
ATOM 4294 O O . GLU A 1 542 ? -6.541 -7.817 2.215 1.00 87.06 542 GLU A O 1
ATOM 4299 N N . ILE A 1 543 ? -4.865 -9.296 2.022 1.00 88.19 543 ILE A N 1
ATOM 4300 C CA . ILE A 1 543 ? -5.750 -10.471 2.033 1.00 88.19 543 ILE A CA 1
ATOM 4301 C C . ILE A 1 543 ? -6.280 -10.827 3.429 1.00 88.19 543 ILE A C 1
ATOM 4303 O O . ILE A 1 543 ? -7.203 -11.639 3.535 1.00 88.19 543 ILE A O 1
ATOM 4307 N N . LEU A 1 544 ? -5.733 -10.232 4.500 1.00 93.81 544 LEU A N 1
ATOM 4308 C CA . LEU A 1 544 ? -6.118 -10.553 5.879 1.00 93.81 544 LEU A CA 1
ATOM 4309 C C . LEU A 1 544 ? -7.602 -10.330 6.134 1.00 93.81 544 LEU A C 1
ATOM 4311 O O . LEU A 1 544 ? -8.194 -11.075 6.911 1.00 93.81 544 LEU A O 1
ATOM 4315 N N . ILE A 1 545 ? -8.212 -9.347 5.465 1.00 93.62 545 ILE A N 1
ATOM 4316 C CA . ILE A 1 545 ? -9.638 -9.070 5.631 1.00 93.62 545 ILE A CA 1
ATOM 4317 C C . ILE A 1 545 ? -10.503 -10.260 5.220 1.00 93.62 545 ILE A C 1
ATOM 4319 O O . ILE A 1 545 ? -11.464 -10.582 5.912 1.00 93.62 545 ILE A O 1
ATOM 4323 N N . ASN A 1 546 ? -10.122 -10.960 4.151 1.00 92.12 546 ASN A N 1
ATOM 4324 C CA . ASN A 1 546 ? -10.852 -12.119 3.647 1.00 92.12 546 ASN A CA 1
ATOM 4325 C C . ASN A 1 546 ? -10.775 -13.282 4.644 1.00 92.12 546 ASN A C 1
ATOM 4327 O O . ASN A 1 546 ? -11.792 -13.888 4.977 1.00 92.12 546 ASN A O 1
ATOM 4331 N N . VAL A 1 547 ? -9.576 -13.547 5.177 1.00 94.31 547 VAL A N 1
ATOM 4332 C CA . VAL A 1 547 ? -9.349 -14.600 6.180 1.00 94.31 547 VAL A CA 1
ATOM 4333 C C . VAL A 1 547 ? -10.086 -14.273 7.482 1.00 94.31 547 VAL A C 1
ATOM 4335 O O . VAL A 1 547 ? -10.805 -15.115 8.025 1.00 94.31 547 VAL A O 1
ATOM 4338 N N . TRP A 1 548 ? -9.955 -13.036 7.965 1.00 95.00 548 TRP A N 1
ATOM 4339 C CA . TRP A 1 548 ? -10.617 -12.573 9.180 1.00 95.00 548 TRP A CA 1
ATOM 4340 C C . TRP A 1 548 ? -12.141 -12.639 9.046 1.00 95.00 548 TRP A C 1
ATOM 4342 O O . TRP A 1 548 ? -12.787 -13.265 9.884 1.00 95.00 548 TRP A O 1
ATOM 4352 N N . ALA A 1 549 ? -12.727 -12.079 7.983 1.00 93.44 549 ALA A N 1
ATOM 4353 C CA . ALA A 1 549 ? -14.175 -12.067 7.762 1.00 93.44 549 ALA A CA 1
ATOM 4354 C C . ALA A 1 549 ? -14.760 -13.485 7.636 1.00 93.44 549 ALA A C 1
ATOM 4356 O O . ALA A 1 549 ? -15.817 -13.785 8.204 1.00 93.44 549 ALA A O 1
ATOM 4357 N N . TYR A 1 550 ? -14.051 -14.384 6.944 1.00 93.25 550 TYR A N 1
ATOM 4358 C CA . TYR A 1 550 ? -14.478 -15.770 6.780 1.00 93.25 550 TYR A CA 1
ATOM 4359 C C . TYR A 1 550 ? -14.521 -16.512 8.123 1.00 93.25 550 TYR A C 1
ATOM 4361 O O . TYR A 1 550 ? -15.531 -17.150 8.439 1.00 93.25 550 TYR A O 1
ATOM 4369 N N . HIS A 1 551 ? -13.464 -16.404 8.935 1.00 93.69 551 HIS A N 1
ATOM 4370 C CA . HIS A 1 551 ? -13.324 -17.179 10.171 1.00 93.69 551 HIS A CA 1
ATOM 4371 C C . HIS A 1 551 ? -13.948 -16.543 11.418 1.00 93.69 551 HIS A C 1
ATOM 4373 O O . HIS A 1 551 ? -14.227 -17.276 12.367 1.00 93.69 551 HIS A O 1
ATOM 4379 N N . SER A 1 552 ? -14.220 -15.236 11.416 1.00 91.31 552 SER A N 1
ATOM 4380 C CA . SER A 1 552 ? -14.958 -14.534 12.484 1.00 91.31 552 SER A CA 1
ATOM 4381 C C . SER A 1 552 ? -16.485 -14.637 12.347 1.00 91.31 552 SER A C 1
ATOM 4383 O O . SER A 1 552 ? -17.217 -14.007 13.103 1.00 91.31 552 SER A O 1
ATOM 4385 N N . ALA A 1 553 ? -16.980 -15.453 11.406 1.00 89.25 553 ALA A N 1
ATOM 4386 C CA . ALA A 1 553 ? -18.406 -15.676 11.146 1.00 89.25 553 ALA A CA 1
ATOM 4387 C C . ALA A 1 553 ? -19.194 -14.422 10.708 1.00 89.25 553 ALA A C 1
ATOM 4389 O O . ALA A 1 553 ? -20.418 -14.385 10.834 1.00 89.25 553 ALA A O 1
ATOM 4390 N N . ARG A 1 554 ? -18.516 -13.422 10.131 1.00 90.25 554 ARG A N 1
ATOM 4391 C CA . ARG A 1 554 ? -19.153 -12.216 9.576 1.00 90.25 554 ARG A CA 1
ATOM 4392 C C . ARG A 1 554 ? -19.912 -12.550 8.300 1.00 90.25 554 ARG A C 1
ATOM 4394 O O . ARG A 1 554 ? -19.463 -13.388 7.512 1.00 90.25 554 ARG A O 1
ATOM 4401 N N . ARG A 1 555 ? -21.052 -11.902 8.065 1.00 91.25 555 ARG A N 1
ATOM 4402 C CA . ARG A 1 555 ? -21.794 -12.045 6.805 1.00 91.25 555 ARG A CA 1
ATOM 4403 C C . ARG A 1 555 ? -21.072 -11.240 5.731 1.00 91.25 555 ARG A C 1
ATOM 4405 O O . ARG A 1 555 ? -20.809 -10.063 5.927 1.00 91.25 555 ARG A O 1
ATOM 4412 N N . MET A 1 556 ? -20.734 -11.875 4.618 1.00 90.75 556 MET A N 1
ATOM 4413 C CA . MET A 1 556 ? -19.959 -11.251 3.548 1.00 90.75 556 MET A CA 1
ATOM 4414 C C . MET A 1 556 ? -20.861 -11.068 2.337 1.00 90.75 556 MET A C 1
ATOM 4416 O O . MET A 1 556 ? -21.483 -12.025 1.883 1.00 90.75 556 MET A O 1
ATOM 4420 N N . VAL A 1 557 ? -20.958 -9.848 1.826 1.00 91.06 557 VAL A N 1
ATOM 4421 C CA . VAL A 1 557 ? -21.827 -9.512 0.699 1.00 91.06 557 VAL A CA 1
ATOM 4422 C C . VAL A 1 557 ? -20.995 -8.837 -0.377 1.00 91.06 557 VAL A C 1
ATOM 4424 O O . VAL A 1 557 ? -20.368 -7.808 -0.147 1.00 91.06 557 VAL A O 1
ATOM 4427 N N . TYR A 1 558 ? -20.996 -9.413 -1.570 1.00 89.56 558 TYR A N 1
ATOM 4428 C CA . TYR A 1 558 ? -20.414 -8.797 -2.747 1.00 89.56 558 TYR A CA 1
ATOM 4429 C C . TYR A 1 558 ? -21.394 -7.794 -3.365 1.00 89.56 558 TYR A C 1
ATOM 4431 O O . TYR A 1 558 ? -22.587 -8.078 -3.486 1.00 89.56 558 TYR A O 1
ATOM 4439 N N . ILE A 1 559 ? -20.875 -6.636 -3.763 1.00 88.56 559 ILE A N 1
ATOM 4440 C CA . ILE A 1 559 ? -21.555 -5.584 -4.511 1.00 88.56 559 ILE A CA 1
ATOM 4441 C C . ILE A 1 559 ? -20.879 -5.463 -5.867 1.00 88.56 559 ILE A C 1
ATOM 4443 O O . ILE A 1 559 ? -19.692 -5.154 -5.948 1.00 88.56 559 ILE A O 1
ATOM 4447 N N . ASP A 1 560 ? -21.637 -5.614 -6.947 1.00 85.56 560 ASP A N 1
ATOM 4448 C CA . ASP A 1 560 ? -21.127 -5.289 -8.276 1.00 85.56 560 ASP A CA 1
ATOM 4449 C C . ASP A 1 560 ? -20.970 -3.756 -8.419 1.00 85.56 560 ASP A C 1
ATOM 4451 O O . ASP A 1 560 ? -21.983 -3.045 -8.387 1.00 85.56 560 ASP A O 1
ATOM 4455 N N . PRO A 1 561 ? -19.750 -3.213 -8.626 1.00 83.12 561 PRO A N 1
ATOM 4456 C CA . PRO A 1 561 ? -19.503 -1.763 -8.602 1.00 83.12 561 PRO A CA 1
ATOM 4457 C C . PRO A 1 561 ? -20.297 -0.963 -9.641 1.00 83.12 561 PRO A C 1
ATOM 4459 O O . PRO A 1 561 ? -20.563 0.231 -9.468 1.00 83.12 561 PRO A O 1
ATOM 4462 N N . HIS A 1 562 ? -20.683 -1.615 -10.738 1.00 81.75 562 HIS A N 1
ATOM 4463 C CA . HIS A 1 562 ? -21.388 -0.987 -11.846 1.00 81.75 562 HIS A CA 1
ATOM 4464 C C . HIS A 1 562 ? -22.912 -1.067 -11.687 1.00 81.75 562 HIS A C 1
ATOM 4466 O O . HIS A 1 562 ? -23.619 -0.067 -11.803 1.00 81.75 562 HIS A O 1
ATOM 4472 N N . SER A 1 563 ? -23.452 -2.263 -11.450 1.00 82.06 563 SER A N 1
ATOM 4473 C CA . SER A 1 563 ? -24.900 -2.475 -11.383 1.00 82.06 563 SER A CA 1
ATOM 4474 C C . SER A 1 563 ? -25.496 -2.193 -10.004 1.00 82.06 563 SER A C 1
ATOM 4476 O O . SER A 1 563 ? -26.686 -1.853 -9.950 1.00 82.06 563 SER A O 1
ATOM 4478 N N . GLY A 1 564 ? -24.688 -2.305 -8.942 1.00 83.00 564 GLY A N 1
ATOM 4479 C CA . GLY A 1 564 ? -25.110 -2.286 -7.542 1.00 83.00 564 GLY A CA 1
ATOM 4480 C C . GLY A 1 564 ? -25.820 -3.569 -7.098 1.00 83.00 564 GLY A C 1
ATOM 4481 O O . GLY A 1 564 ? -26.573 -3.543 -6.134 1.00 83.00 564 GLY A O 1
ATOM 4482 N N . MET A 1 565 ? -25.661 -4.678 -7.825 1.00 86.31 565 MET A N 1
ATOM 4483 C CA . MET A 1 565 ? -26.239 -5.968 -7.432 1.00 86.31 565 MET A CA 1
ATOM 4484 C C . MET A 1 565 ? -25.547 -6.513 -6.180 1.00 86.31 565 MET A C 1
ATOM 4486 O O . MET A 1 565 ? -24.320 -6.517 -6.131 1.00 86.31 565 MET A O 1
ATOM 4490 N N . PHE A 1 566 ? -26.334 -7.008 -5.219 1.00 87.31 566 PHE A N 1
ATOM 4491 C CA . PHE A 1 566 ? -25.842 -7.659 -4.004 1.00 87.31 566 PHE A CA 1
ATOM 4492 C C . PHE A 1 566 ? -25.925 -9.181 -4.100 1.00 87.31 566 PHE A C 1
ATOM 4494 O O . PHE A 1 566 ? -26.970 -9.723 -4.466 1.00 87.31 566 PHE A O 1
ATOM 4501 N N . GLU A 1 567 ? -24.865 -9.864 -3.681 1.00 88.00 567 GLU A N 1
ATOM 4502 C CA . GLU A 1 567 ? -24.827 -11.321 -3.565 1.00 88.00 567 GLU A CA 1
ATOM 4503 C C . GLU A 1 567 ? -24.085 -11.738 -2.292 1.00 88.00 567 GLU A C 1
ATOM 4505 O O . GLU A 1 567 ? -22.945 -11.332 -2.071 1.00 88.00 567 GLU A O 1
ATOM 4510 N N . GLU A 1 568 ? -24.715 -12.547 -1.438 1.00 89.38 568 GLU A N 1
ATOM 4511 C CA . GLU A 1 568 ? -24.045 -13.079 -0.249 1.00 89.38 568 GLU A CA 1
ATOM 4512 C C . GLU A 1 568 ? -23.007 -14.132 -0.649 1.00 89.38 568 GLU A C 1
ATOM 4514 O O . GLU A 1 568 ? -23.335 -15.135 -1.279 1.00 89.38 568 GLU A O 1
ATOM 4519 N N . GLN A 1 569 ? -21.760 -13.903 -0.243 1.00 87.56 569 GLN A N 1
ATOM 4520 C CA . GLN A 1 569 ? -20.621 -14.767 -0.523 1.00 87.56 569 GLN A CA 1
ATOM 4521 C C . GLN A 1 569 ? -20.295 -15.622 0.697 1.00 87.56 569 GLN A C 1
ATOM 4523 O O . GLN A 1 569 ? -20.269 -15.133 1.828 1.00 87.56 569 GLN A O 1
ATOM 4528 N N . HIS A 1 570 ? -20.038 -16.909 0.460 1.00 87.50 570 HIS A N 1
ATOM 4529 C CA . HIS A 1 570 ? -19.736 -17.915 1.484 1.00 87.50 570 HIS A CA 1
ATOM 4530 C C . HIS A 1 570 ? -20.676 -17.816 2.711 1.00 87.50 570 HIS A C 1
ATOM 4532 O O . HIS A 1 570 ? -20.265 -17.382 3.798 1.00 87.50 570 HIS A O 1
ATOM 4538 N N . PRO A 1 571 ? -21.962 -18.196 2.574 1.00 89.62 571 PRO A N 1
ATOM 4539 C CA . PRO A 1 571 ? -22.959 -18.027 3.630 1.00 89.62 571 PRO A CA 1
ATOM 4540 C C . PRO A 1 571 ? -22.510 -18.606 4.976 1.00 89.62 571 PRO A C 1
ATOM 4542 O O . PRO A 1 571 ? -21.939 -19.697 5.035 1.00 89.62 571 PRO A O 1
ATOM 4545 N N . VAL A 1 572 ? -22.797 -17.908 6.082 1.00 88.62 572 VAL A N 1
ATOM 4546 C CA . VAL A 1 572 ? -22.353 -18.312 7.441 1.00 88.62 572 VAL A CA 1
ATOM 4547 C C . VAL A 1 572 ? -22.770 -19.752 7.768 1.00 88.62 572 VAL A C 1
ATOM 4549 O O . VAL A 1 572 ? -21.988 -20.525 8.320 1.00 88.62 572 VAL A O 1
ATOM 4552 N N . ALA A 1 573 ? -23.977 -20.147 7.353 1.00 87.12 573 ALA A N 1
ATOM 4553 C CA . ALA A 1 573 ? -24.509 -21.490 7.571 1.00 87.12 573 ALA A CA 1
ATOM 4554 C C . ALA A 1 573 ? -23.664 -22.602 6.918 1.00 87.12 573 ALA A C 1
ATOM 4556 O O . ALA A 1 573 ? -23.590 -23.704 7.456 1.00 87.12 573 ALA A O 1
ATOM 4557 N N . GLN A 1 574 ? -23.010 -22.320 5.787 1.00 87.88 574 GLN A N 1
ATOM 4558 C CA . GLN A 1 574 ? -22.188 -23.291 5.053 1.00 87.88 574 GLN A CA 1
ATOM 4559 C C . GLN A 1 574 ? -20.767 -23.410 5.622 1.00 87.88 574 GLN A C 1
ATOM 4561 O O . GLN A 1 574 ? -20.084 -24.400 5.380 1.00 87.88 574 GLN A O 1
ATOM 4566 N N . ARG A 1 575 ? -20.329 -22.432 6.423 1.00 88.81 575 ARG A N 1
ATOM 4567 C CA . ARG A 1 575 ? -18.983 -22.386 7.015 1.00 88.81 575 ARG A CA 1
ATOM 4568 C C . ARG A 1 575 ? -18.858 -23.166 8.329 1.00 88.81 575 ARG A C 1
ATOM 4570 O O . ARG A 1 575 ? -17.756 -23.324 8.863 1.00 88.81 575 ARG A O 1
ATOM 4577 N N . HIS A 1 576 ? -19.970 -23.651 8.882 1.00 84.31 576 HIS A N 1
ATOM 4578 C CA . HIS A 1 576 ? -19.988 -24.346 10.167 1.00 84.31 576 HIS A CA 1
ATOM 4579 C C . HIS A 1 576 ? -19.073 -25.588 10.156 1.00 84.31 576 HIS A C 1
ATOM 4581 O O . HIS A 1 576 ? -19.225 -26.477 9.325 1.00 84.31 576 HIS A O 1
ATOM 4587 N N . GLY A 1 577 ? -18.127 -25.661 11.098 1.00 84.12 577 GLY A N 1
ATOM 4588 C CA . GLY A 1 577 ? -17.129 -26.738 11.190 1.00 84.12 577 GLY A CA 1
ATOM 4589 C C . GLY A 1 577 ? -15.813 -26.472 10.447 1.00 84.12 577 GLY A C 1
ATOM 4590 O O . GLY A 1 577 ? -14.803 -27.073 10.800 1.00 84.12 577 GLY A O 1
ATOM 4591 N N . PHE A 1 578 ? -15.790 -25.531 9.498 1.00 87.88 578 PHE A N 1
ATOM 4592 C CA . PHE A 1 578 ? -14.568 -25.087 8.811 1.00 87.88 578 PHE A CA 1
ATOM 4593 C C . PHE A 1 578 ? -13.986 -23.806 9.423 1.00 87.88 578 PHE A C 1
ATOM 4595 O O . PHE A 1 578 ? -12.788 -23.547 9.321 1.00 87.88 578 PHE A O 1
ATOM 4602 N N . MET A 1 579 ? -14.817 -22.998 10.090 1.00 91.56 579 MET A N 1
ATOM 4603 C CA . MET A 1 579 ? -14.371 -21.752 10.712 1.00 91.56 579 MET A CA 1
ATOM 4604 C C . MET A 1 579 ? -13.440 -21.983 11.899 1.00 91.56 579 MET A C 1
ATOM 4606 O O . MET A 1 579 ? -13.709 -22.776 12.799 1.00 91.56 579 MET A O 1
ATOM 4610 N N . TRP A 1 580 ? -12.390 -21.174 11.958 1.00 92.88 580 TRP A N 1
ATOM 4611 C CA . TRP A 1 580 ? -11.450 -21.099 13.066 1.00 92.88 580 TRP A CA 1
ATOM 4612 C C . TRP A 1 580 ? -11.883 -20.054 14.104 1.00 92.88 580 TRP A C 1
ATOM 4614 O O . TRP A 1 580 ? -11.050 -19.361 14.680 1.00 92.88 580 TRP A O 1
ATOM 4624 N N . ALA A 1 581 ? -13.188 -19.964 14.381 1.00 89.38 581 ALA A N 1
ATOM 4625 C CA . ALA A 1 581 ? -13.798 -18.912 15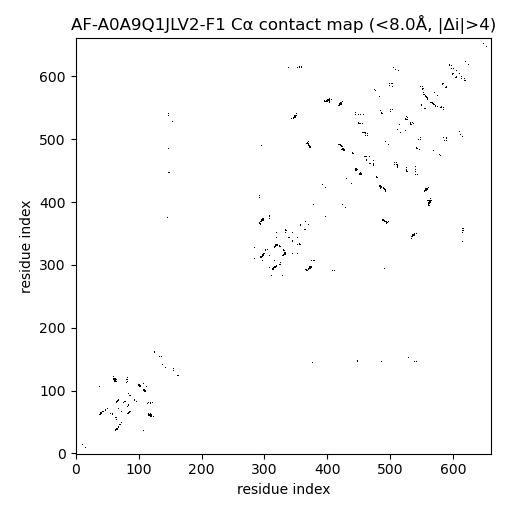.204 1.00 89.38 581 ALA A CA 1
ATOM 4626 C C . ALA A 1 581 ? -13.160 -18.751 16.596 1.00 89.38 581 ALA A C 1
ATOM 4628 O O . ALA A 1 581 ? -13.140 -17.656 17.144 1.00 89.38 581 ALA A O 1
ATOM 4629 N N . LYS A 1 582 ? -12.583 -19.826 17.153 1.00 90.31 582 LYS A N 1
ATOM 4630 C CA . LYS A 1 582 ? -11.855 -19.780 18.430 1.00 90.31 582 LYS A CA 1
ATOM 4631 C C . LYS A 1 582 ? -10.637 -18.845 18.406 1.00 90.31 582 LYS A C 1
ATOM 4633 O O . LYS A 1 582 ? -10.354 -18.230 19.423 1.00 90.31 582 LYS A O 1
ATOM 4638 N N . TYR A 1 583 ? -9.931 -18.760 17.276 1.00 90.50 583 TYR A N 1
ATOM 4639 C CA . TYR A 1 583 ? -8.746 -17.913 17.125 1.00 90.50 583 TYR A CA 1
ATOM 4640 C C . TYR A 1 583 ? -9.143 -16.462 16.832 1.00 90.50 583 TYR A C 1
ATOM 4642 O O . TYR A 1 583 ? -8.520 -15.541 17.331 1.00 90.50 583 TYR A O 1
ATOM 4650 N N . PHE A 1 584 ? -10.240 -16.251 16.106 1.00 90.25 584 PHE A N 1
ATOM 4651 C CA . PHE A 1 584 ? -10.737 -14.921 15.732 1.00 90.25 584 PHE A CA 1
ATOM 4652 C C . PHE A 1 584 ? -11.774 -14.357 16.717 1.00 90.25 584 PHE A C 1
ATOM 4654 O O . PHE A 1 584 ? -12.580 -13.504 16.356 1.00 90.25 584 PHE A O 1
ATOM 4661 N N . ASN A 1 585 ? -11.793 -14.855 17.955 1.00 87.88 585 ASN A N 1
ATOM 4662 C CA . ASN A 1 585 ? -12.721 -14.387 18.976 1.00 87.88 585 ASN A CA 1
ATOM 4663 C C . ASN A 1 585 ? -12.240 -13.048 19.553 1.00 87.88 585 ASN A C 1
ATOM 4665 O O . ASN A 1 585 ? -11.111 -12.957 20.036 1.00 87.88 585 ASN A O 1
ATOM 4669 N N . ILE A 1 586 ? -13.121 -12.045 19.578 1.00 85.19 586 ILE A N 1
ATOM 4670 C CA . ILE A 1 586 ? -12.849 -10.722 20.150 1.00 85.19 586 ILE A CA 1
ATOM 4671 C C . ILE A 1 586 ? -12.288 -10.784 21.576 1.00 85.19 586 ILE A C 1
ATOM 4673 O O . ILE A 1 586 ? -11.370 -10.037 21.894 1.00 85.19 586 ILE A O 1
ATOM 4677 N N . THR A 1 587 ? -12.774 -11.687 22.436 1.00 87.06 587 THR A N 1
ATOM 4678 C CA . THR A 1 587 ? -12.287 -11.774 23.822 1.00 87.06 587 THR A CA 1
ATOM 4679 C C . THR A 1 587 ? -10.847 -12.263 23.891 1.00 87.06 587 THR A C 1
ATOM 4681 O O . THR A 1 587 ? -10.100 -11.833 24.761 1.00 87.06 587 THR A O 1
ATOM 4684 N N . LEU A 1 588 ? -10.460 -13.166 22.982 1.00 89.69 588 LEU A N 1
ATOM 4685 C CA . LEU A 1 588 ? -9.091 -13.666 22.892 1.00 89.69 588 LEU A CA 1
ATOM 4686 C C . LEU A 1 588 ? -8.167 -12.582 22.335 1.00 89.69 588 LEU A C 1
ATOM 4688 O O . LEU A 1 588 ? -7.136 -12.308 22.937 1.00 89.69 588 LEU A O 1
ATOM 4692 N N . LEU A 1 589 ? -8.562 -11.953 21.223 1.00 88.00 589 LEU A N 1
ATOM 4693 C CA . LEU A 1 589 ? -7.789 -10.879 20.600 1.00 88.00 589 LEU A CA 1
ATOM 4694 C C . LEU A 1 589 ? -7.566 -9.727 21.578 1.00 88.00 589 LEU A C 1
ATOM 4696 O O . LEU A 1 589 ? -6.440 -9.272 21.716 1.00 88.00 589 LEU A O 1
ATOM 4700 N N . LYS A 1 590 ? -8.611 -9.325 22.310 1.00 86.56 590 LYS A N 1
ATOM 4701 C CA . LYS A 1 590 ? -8.523 -8.265 23.315 1.00 86.56 590 LYS A CA 1
ATOM 4702 C C . LYS A 1 590 ? -7.575 -8.626 24.457 1.00 86.56 590 LYS A C 1
ATOM 4704 O O . LYS A 1 590 ? -6.780 -7.786 24.846 1.00 86.56 590 LYS A O 1
ATOM 4709 N N . GLY A 1 591 ? -7.626 -9.863 24.956 1.00 85.56 591 GLY A N 1
ATOM 4710 C CA . GLY A 1 591 ? -6.693 -10.317 25.992 1.00 85.56 591 GLY A CA 1
ATOM 4711 C C . GLY A 1 591 ? -5.240 -10.287 25.515 1.00 85.56 591 GLY A C 1
ATOM 4712 O O . GLY A 1 591 ? -4.397 -9.695 26.170 1.00 85.56 591 GLY A O 1
ATOM 4713 N N . MET A 1 592 ? -4.962 -10.834 24.327 1.00 89.69 592 MET A N 1
ATOM 4714 C CA . MET A 1 592 ? -3.611 -10.815 23.743 1.00 89.69 592 MET A CA 1
ATOM 4715 C C . MET A 1 592 ? -3.089 -9.392 23.519 1.00 89.69 592 MET A C 1
ATOM 4717 O O . MET A 1 592 ? -1.901 -9.119 23.661 1.00 89.69 592 MET A O 1
ATOM 4721 N N . ASP A 1 593 ? -3.980 -8.492 23.126 1.00 86.00 593 ASP A N 1
ATOM 4722 C CA . ASP A 1 593 ? -3.671 -7.097 22.872 1.00 86.00 593 ASP A CA 1
ATOM 4723 C C . ASP A 1 593 ? -3.396 -6.308 24.164 1.00 86.00 593 ASP A C 1
ATOM 4725 O O . ASP A 1 593 ? -2.471 -5.502 24.208 1.00 86.00 593 ASP A O 1
ATOM 4729 N N . GLU A 1 594 ? -4.144 -6.584 25.236 1.00 85.38 594 GLU A N 1
ATOM 4730 C CA . GLU A 1 594 ? -3.882 -6.053 26.580 1.00 85.38 594 GLU A CA 1
ATOM 4731 C C . GLU A 1 594 ? -2.558 -6.588 27.153 1.00 85.38 594 GLU A C 1
ATOM 4733 O O . GLU A 1 594 ? -1.776 -5.798 27.681 1.00 85.38 594 GLU A O 1
ATOM 4738 N N . ASP A 1 595 ? -2.258 -7.880 26.975 1.00 87.56 595 ASP A N 1
ATOM 4739 C CA . ASP A 1 595 ? -1.000 -8.500 27.423 1.00 87.56 595 ASP A CA 1
ATOM 4740 C C . ASP A 1 595 ? 0.227 -7.853 26.742 1.00 87.56 595 ASP A C 1
ATOM 4742 O O . ASP A 1 595 ? 1.253 -7.596 27.377 1.00 87.56 595 ASP A O 1
ATOM 4746 N N . LEU A 1 596 ? 0.132 -7.553 25.439 1.00 86.94 596 LEU A N 1
ATOM 4747 C CA . LEU A 1 596 ? 1.183 -6.835 24.705 1.00 86.94 596 LEU A CA 1
ATOM 4748 C C . LEU A 1 596 ? 1.313 -5.377 25.171 1.00 86.94 596 LEU A C 1
ATOM 4750 O O . LEU A 1 596 ? 2.426 -4.847 25.201 1.00 86.94 596 LEU A O 1
ATOM 4754 N N . ALA A 1 597 ? 0.202 -4.741 25.561 1.00 83.31 597 ALA A N 1
ATOM 4755 C CA . ALA A 1 597 ? 0.198 -3.386 26.109 1.00 83.31 597 ALA A CA 1
ATOM 4756 C C . ALA A 1 597 ? 0.913 -3.316 27.460 1.00 83.31 597 ALA A C 1
ATOM 4758 O O . ALA A 1 597 ? 1.726 -2.416 27.674 1.00 83.31 597 ALA A O 1
ATOM 4759 N N . GLU A 1 598 ? 0.636 -4.279 28.340 1.00 83.81 598 GLU A N 1
ATOM 4760 C CA . GLU A 1 598 ? 1.293 -4.419 29.640 1.00 83.81 598 GLU A CA 1
ATOM 4761 C C . GLU A 1 598 ? 2.803 -4.634 29.460 1.00 83.81 598 GLU A C 1
ATOM 4763 O O . GLU A 1 598 ? 3.600 -3.867 29.999 1.00 83.81 598 GLU A O 1
ATOM 4768 N N . ALA A 1 599 ? 3.208 -5.572 28.595 1.00 83.88 599 ALA A N 1
ATOM 4769 C CA . ALA A 1 599 ? 4.623 -5.825 28.308 1.00 83.88 599 ALA A CA 1
ATOM 4770 C C . ALA A 1 599 ? 5.357 -4.596 27.730 1.00 83.88 599 ALA A C 1
ATOM 4772 O O . ALA A 1 599 ? 6.533 -4.365 28.026 1.00 83.88 599 ALA A O 1
ATOM 4773 N N . ALA A 1 600 ? 4.674 -3.790 26.907 1.00 82.31 600 ALA A N 1
ATOM 4774 C CA . ALA A 1 600 ? 5.238 -2.564 26.345 1.00 82.31 600 ALA A CA 1
ATOM 4775 C C . ALA A 1 600 ? 5.439 -1.484 27.412 1.00 82.31 600 ALA A C 1
ATOM 4777 O O . ALA A 1 600 ? 6.453 -0.782 27.395 1.00 82.31 600 ALA A O 1
ATOM 4778 N N . ASP A 1 601 ? 4.495 -1.372 28.345 1.00 78.12 601 ASP A N 1
ATOM 4779 C CA . ASP A 1 601 ? 4.548 -0.420 29.450 1.00 78.12 601 ASP A CA 1
ATOM 4780 C C . ASP A 1 601 ? 5.598 -0.793 30.509 1.00 78.12 601 ASP A C 1
ATOM 4782 O O . ASP A 1 601 ? 6.259 0.100 31.048 1.00 78.12 601 ASP A O 1
ATOM 4786 N N . ASP A 1 602 ? 5.801 -2.086 30.770 1.00 79.06 602 ASP A N 1
ATOM 4787 C CA . ASP A 1 602 ? 6.818 -2.583 31.707 1.00 79.06 602 ASP A CA 1
ATOM 4788 C C . ASP A 1 602 ? 8.252 -2.468 31.160 1.00 79.06 602 ASP A C 1
ATOM 4790 O O . ASP A 1 602 ? 9.232 -2.611 31.897 1.00 79.06 602 ASP A O 1
ATOM 4794 N N . GLY A 1 603 ? 8.399 -2.142 29.871 1.00 70.44 603 GLY A N 1
ATOM 4795 C CA . GLY A 1 603 ? 9.695 -2.092 29.201 1.00 70.44 603 GLY A CA 1
ATOM 4796 C C . GLY A 1 603 ? 10.300 -3.480 28.983 1.00 70.44 603 GLY A C 1
ATOM 4797 O O . GLY A 1 603 ? 11.512 -3.593 28.776 1.00 70.44 603 GLY A O 1
ATOM 4798 N N . ASP A 1 604 ? 9.464 -4.521 28.986 1.00 69.62 604 ASP A N 1
ATOM 4799 C CA . ASP A 1 604 ? 9.826 -5.902 28.673 1.00 69.62 604 ASP A CA 1
ATOM 4800 C C . ASP A 1 604 ? 9.938 -6.076 27.151 1.00 69.62 604 ASP A C 1
ATOM 4802 O O . ASP A 1 604 ? 9.239 -6.863 26.506 1.00 69.62 604 ASP A O 1
ATOM 4806 N N . PHE A 1 605 ? 10.847 -5.304 26.549 1.00 64.56 605 PHE A N 1
ATOM 4807 C CA . PHE A 1 605 ? 11.139 -5.376 25.124 1.00 64.56 605 PHE A CA 1
ATOM 4808 C C . PHE A 1 605 ? 11.648 -6.776 24.791 1.00 64.56 605 PHE A C 1
ATOM 4810 O O . PHE A 1 605 ? 12.794 -7.130 25.070 1.00 64.56 605 PHE A O 1
ATOM 4817 N N . GLN A 1 606 ? 10.802 -7.580 24.148 1.00 60.53 606 GLN A N 1
ATOM 4818 C CA . GLN A 1 606 ? 11.198 -8.921 23.728 1.00 60.53 606 GLN A CA 1
ATOM 4819 C C . GLN A 1 606 ? 12.299 -8.875 22.650 1.00 60.53 606 GLN A C 1
ATOM 4821 O O . GLN A 1 606 ? 13.004 -9.870 22.465 1.00 60.53 606 GLN A O 1
ATOM 4826 N N . ARG A 1 607 ? 12.426 -7.754 21.907 1.00 64.19 607 ARG A N 1
ATOM 4827 C CA . ARG A 1 607 ? 13.321 -7.567 20.745 1.00 64.19 607 ARG A CA 1
ATOM 4828 C C . ARG A 1 607 ? 13.706 -6.097 20.525 1.00 64.19 607 ARG A C 1
ATOM 4830 O O . ARG A 1 607 ? 12.938 -5.204 20.868 1.00 64.19 607 ARG A O 1
ATOM 4837 N N . ASP A 1 608 ? 14.841 -5.869 19.853 1.00 56.09 608 ASP A N 1
ATOM 4838 C CA . ASP A 1 608 ? 15.337 -4.528 19.474 1.00 56.09 608 ASP A CA 1
ATOM 4839 C C . ASP A 1 608 ? 14.424 -3.793 18.469 1.00 56.09 608 ASP A C 1
ATOM 4841 O O . ASP A 1 608 ? 14.406 -2.563 18.421 1.00 56.09 608 ASP A O 1
ATOM 4845 N N . ALA A 1 609 ? 13.664 -4.539 17.662 1.00 64.75 609 ALA A N 1
ATOM 4846 C CA . ALA A 1 609 ? 12.634 -4.020 16.767 1.00 64.75 609 ALA A CA 1
ATOM 4847 C C . ALA A 1 609 ? 11.294 -4.665 17.141 1.00 64.75 609 ALA A C 1
ATOM 4849 O O . ALA A 1 609 ? 11.101 -5.861 16.925 1.00 64.75 609 ALA A O 1
ATOM 4850 N N . TRP A 1 610 ? 10.401 -3.874 17.734 1.00 76.69 610 TRP A N 1
ATOM 4851 C CA . TRP A 1 610 ? 9.053 -4.291 18.111 1.00 76.69 610 TRP A CA 1
ATOM 4852 C C . TRP A 1 610 ? 8.045 -3.359 17.439 1.00 76.69 610 TRP A C 1
ATOM 4854 O O . TRP A 1 610 ? 8.068 -2.147 17.669 1.00 76.69 610 TRP A O 1
ATOM 4864 N N . LEU A 1 611 ? 7.218 -3.908 16.547 1.00 80.69 611 LEU A N 1
ATOM 4865 C CA . LEU A 1 611 ? 6.339 -3.127 15.684 1.00 80.69 611 LEU A CA 1
ATOM 4866 C C . LEU A 1 611 ? 5.010 -2.825 16.381 1.00 80.69 611 LEU A C 1
ATOM 4868 O O . LEU A 1 611 ? 4.504 -1.713 16.249 1.00 80.69 611 LEU A O 1
ATOM 4872 N N . TRP A 1 612 ? 4.468 -3.771 17.151 1.00 86.25 612 TRP A N 1
ATOM 4873 C CA . TRP A 1 612 ? 3.142 -3.661 17.765 1.00 86.25 612 TRP A CA 1
ATOM 4874 C C . TRP A 1 612 ? 2.903 -2.345 18.534 1.00 86.25 612 TRP A C 1
ATOM 4876 O O . TRP A 1 612 ? 1.926 -1.671 18.194 1.00 86.25 612 TRP A O 1
ATOM 4886 N N . PRO A 1 613 ? 3.789 -1.872 19.444 1.00 79.38 613 PRO A N 1
ATOM 4887 C CA . PRO A 1 613 ? 3.551 -0.632 20.196 1.00 79.38 613 PRO A CA 1
ATOM 4888 C C . PRO A 1 613 ? 3.471 0.609 19.302 1.00 79.38 613 PRO A C 1
ATOM 4890 O O . PRO A 1 613 ? 2.967 1.655 19.702 1.00 79.38 613 PRO A O 1
ATOM 4893 N N . LEU A 1 614 ? 4.004 0.513 18.083 1.00 75.56 614 LEU A N 1
ATOM 4894 C CA . LEU A 1 614 ? 3.993 1.591 17.109 1.00 75.56 614 LEU A CA 1
ATOM 4895 C C . LEU A 1 614 ? 2.697 1.600 16.292 1.00 75.56 614 LEU A C 1
ATOM 4897 O O . LEU A 1 614 ? 2.308 2.651 15.802 1.00 75.56 614 LEU A O 1
ATOM 4901 N N . THR A 1 615 ? 2.015 0.462 16.149 1.00 74.31 615 THR A N 1
ATOM 4902 C CA . THR A 1 615 ? 0.859 0.301 15.247 1.00 74.31 615 THR A CA 1
ATOM 4903 C C . THR A 1 615 ? -0.450 0.907 15.751 1.00 74.31 615 THR A C 1
ATOM 4905 O O . THR A 1 615 ? -1.400 1.009 14.979 1.00 74.31 615 THR A O 1
ATOM 4908 N N . GLY A 1 616 ? -0.528 1.347 17.008 1.00 68.12 616 GLY A N 1
ATOM 4909 C CA . GLY A 1 616 ? -1.710 2.029 17.527 1.00 68.12 616 GLY A CA 1
ATOM 4910 C C . GLY A 1 616 ? -1.712 2.186 19.046 1.00 68.12 616 GLY A C 1
ATOM 4911 O O . GLY A 1 616 ? -0.882 1.613 19.740 1.00 68.12 616 GLY A O 1
ATOM 4912 N N . GLU A 1 617 ? -2.672 2.958 19.556 1.00 65.44 617 GLU A N 1
ATOM 4913 C CA . GLU A 1 617 ? -2.927 3.107 20.988 1.00 65.44 617 GLU A CA 1
ATOM 4914 C C . GLU A 1 617 ? -3.763 1.915 21.477 1.00 65.44 617 GLU A C 1
ATOM 4916 O O . GLU A 1 617 ? -4.653 1.426 20.769 1.00 65.44 617 GLU A O 1
ATOM 4921 N N . VAL A 1 618 ? -3.448 1.417 22.674 1.00 67.12 618 VAL A N 1
ATOM 4922 C CA . VAL A 1 618 ? -4.172 0.313 23.319 1.00 67.12 618 VAL A CA 1
ATOM 4923 C C . VAL A 1 618 ? -4.620 0.752 24.694 1.00 67.12 618 VAL A C 1
ATOM 4925 O O . VAL A 1 618 ? -3.807 1.036 25.568 1.00 67.12 618 VAL A O 1
ATOM 4928 N N . HIS A 1 619 ? -5.932 0.809 24.888 1.00 64.06 619 HIS A N 1
ATOM 4929 C CA . HIS A 1 619 ? -6.507 1.184 26.168 1.00 64.06 619 HIS A CA 1
ATOM 4930 C C . HIS A 1 619 ? -6.600 -0.041 27.074 1.00 64.06 619 HIS A C 1
ATOM 4932 O O . HIS A 1 619 ? -7.499 -0.865 26.921 1.00 64.06 619 HIS A O 1
ATOM 4938 N N . TRP A 1 620 ? -5.683 -0.127 28.035 1.00 66.94 620 TRP A N 1
ATOM 4939 C CA . TRP A 1 620 ? -5.673 -1.158 29.068 1.00 66.94 620 TRP A CA 1
ATOM 4940 C C . TRP A 1 620 ? -5.706 -0.530 30.468 1.00 66.94 620 TRP A C 1
ATOM 4942 O O . TRP A 1 620 ? -5.502 0.676 30.647 1.00 66.94 620 TRP A O 1
ATOM 4952 N N . GLN A 1 621 ? -5.996 -1.346 31.480 1.00 64.06 621 GLN A N 1
ATOM 4953 C CA . GLN A 1 621 ? -6.259 -0.893 32.849 1.00 64.06 621 GLN A CA 1
ATOM 4954 C C . GLN A 1 621 ? -5.136 -0.012 33.438 1.00 64.06 621 GLN A C 1
ATOM 4956 O O . GLN A 1 621 ? -5.427 1.023 34.041 1.00 64.06 621 GLN A O 1
ATOM 4961 N N . GLY A 1 622 ? -3.865 -0.359 33.223 1.00 66.44 622 GLY A N 1
ATOM 4962 C CA . GLY A 1 622 ? -2.728 0.411 33.735 1.00 66.44 622 GLY A CA 1
ATOM 4963 C C . GLY A 1 622 ? -2.568 1.789 33.090 1.00 66.44 622 GLY A C 1
ATOM 4964 O O . GLY A 1 622 ? -2.184 2.743 33.771 1.00 66.44 622 GLY A O 1
ATOM 4965 N N . MET A 1 623 ? -2.960 1.954 31.822 1.00 66.38 623 MET A N 1
ATOM 4966 C CA . MET A 1 623 ? -3.007 3.270 31.175 1.00 66.38 623 MET A CA 1
ATOM 4967 C C . MET A 1 623 ? -4.049 4.178 31.844 1.00 66.38 623 MET A C 1
ATOM 4969 O O . MET A 1 623 ? -3.757 5.338 32.145 1.00 66.38 623 MET A O 1
ATOM 4973 N N . TYR A 1 624 ? -5.239 3.649 32.155 1.00 64.31 624 TYR A N 1
ATOM 4974 C CA . TYR A 1 624 ? -6.272 4.403 32.874 1.00 64.31 624 TYR A CA 1
ATOM 4975 C C . TYR A 1 624 ? -5.825 4.801 34.283 1.00 64.31 624 TYR A C 1
ATOM 4977 O O . TYR A 1 624 ? -6.106 5.915 34.735 1.00 64.31 624 TYR A O 1
ATOM 4985 N N . GLU A 1 625 ? -5.122 3.916 34.987 1.00 71.00 625 GLU A N 1
ATOM 4986 C CA . GLU A 1 625 ? -4.565 4.205 36.309 1.00 71.00 625 GLU A CA 1
ATOM 4987 C C . GLU A 1 625 ? -3.501 5.308 36.239 1.00 71.00 625 GLU A C 1
ATOM 4989 O O . GLU A 1 625 ? -3.555 6.257 37.025 1.00 71.00 625 GLU A O 1
ATOM 4994 N N . ARG A 1 626 ? -2.625 5.273 35.228 1.00 68.88 626 ARG A N 1
ATOM 4995 C CA . ARG A 1 626 ? -1.607 6.301 34.972 1.00 68.88 626 ARG A CA 1
ATOM 4996 C C . ARG A 1 626 ? -2.217 7.655 34.612 1.00 68.88 626 ARG A C 1
ATOM 4998 O O . ARG A 1 626 ? -1.858 8.662 35.225 1.00 68.88 626 ARG A O 1
ATOM 5005 N N . GLU A 1 627 ? -3.177 7.698 33.686 1.00 68.94 627 GLU A N 1
ATOM 5006 C CA . GLU A 1 627 ? -3.900 8.934 33.356 1.00 68.94 627 GLU A CA 1
ATOM 5007 C C . GLU A 1 627 ? -4.596 9.509 34.591 1.00 68.94 627 GLU A C 1
ATOM 5009 O O . GLU A 1 627 ? -4.581 10.720 34.837 1.00 68.94 627 GLU A O 1
ATOM 5014 N N . ARG A 1 628 ? -5.209 8.643 35.402 1.00 70.75 628 ARG A N 1
ATOM 5015 C CA . ARG A 1 628 ? -5.865 9.042 36.643 1.00 70.75 628 ARG A CA 1
ATOM 5016 C C . ARG A 1 628 ? -4.857 9.635 37.627 1.00 70.75 628 ARG A C 1
ATOM 5018 O O . ARG A 1 628 ? -5.133 10.693 38.200 1.00 70.75 628 ARG A O 1
ATOM 5025 N N . GLU A 1 629 ? -3.699 9.010 37.816 1.00 75.75 629 GLU A N 1
ATOM 5026 C CA . GLU A 1 629 ? -2.618 9.520 38.664 1.00 75.75 629 GLU A CA 1
ATOM 5027 C C . GLU A 1 629 ? -2.055 10.852 38.165 1.00 75.75 629 GLU A C 1
ATOM 5029 O O . GLU A 1 629 ? -1.872 11.781 38.958 1.00 75.75 629 GLU A O 1
ATOM 5034 N N . GLU A 1 630 ? -1.833 10.998 36.862 1.00 74.19 630 GLU A N 1
ATOM 5035 C CA . GLU A 1 630 ? -1.352 12.239 36.261 1.00 74.19 630 GLU A CA 1
ATOM 5036 C C . GLU A 1 630 ? -2.374 13.370 36.427 1.00 74.19 630 GLU A C 1
ATOM 5038 O O . GLU A 1 630 ? -2.023 14.470 36.871 1.00 74.19 630 GLU A O 1
ATOM 5043 N N . ARG A 1 631 ? -3.668 13.084 36.232 1.00 67.75 631 ARG A N 1
ATOM 5044 C CA . ARG A 1 631 ? -4.760 14.016 36.558 1.00 67.75 631 ARG A CA 1
ATOM 5045 C C . ARG A 1 631 ? -4.754 14.395 38.039 1.00 67.75 631 ARG A C 1
ATOM 5047 O O . ARG A 1 631 ? -4.922 15.575 38.369 1.00 67.75 631 ARG A O 1
ATOM 5054 N N . TYR A 1 632 ? -4.520 13.447 38.952 1.00 75.31 632 TYR A N 1
ATOM 5055 C CA . TYR A 1 632 ? -4.359 13.750 40.379 1.00 75.31 632 TYR A CA 1
ATOM 5056 C C . TYR A 1 632 ? -3.138 14.640 40.640 1.00 75.31 632 TYR A C 1
ATOM 5058 O O . TYR A 1 632 ? -3.252 15.608 41.399 1.00 75.31 632 TYR A O 1
ATOM 5066 N N . ARG A 1 633 ? -1.998 14.388 39.988 1.00 78.19 633 ARG A N 1
ATOM 5067 C CA . ARG A 1 633 ? -0.787 15.215 40.100 1.00 78.19 633 ARG A CA 1
ATOM 5068 C C . ARG A 1 633 ? -1.024 16.634 39.596 1.00 78.19 633 ARG A C 1
ATOM 5070 O O . ARG A 1 633 ? -0.734 17.576 40.331 1.00 78.19 633 ARG A O 1
ATOM 5077 N N . ILE A 1 634 ? -1.623 16.801 38.417 1.00 77.38 634 ILE A N 1
ATOM 5078 C CA . ILE A 1 634 ? -1.985 18.110 37.850 1.00 77.38 634 ILE A CA 1
ATOM 5079 C C . ILE A 1 634 ? -2.950 18.845 38.786 1.00 77.38 634 ILE A C 1
ATOM 5081 O O . ILE A 1 634 ? -2.776 20.034 39.061 1.00 77.38 634 ILE A O 1
ATOM 5085 N N . LYS A 1 635 ? -3.951 18.147 39.336 1.00 79.75 635 LYS A N 1
ATOM 5086 C CA . LYS A 1 635 ? -4.899 18.724 40.300 1.00 79.75 635 LYS A CA 1
ATOM 5087 C C . LYS A 1 635 ? -4.198 19.194 41.576 1.00 79.75 635 LYS A C 1
ATOM 5089 O O . LYS A 1 635 ? -4.522 20.265 42.095 1.00 79.75 635 LYS A O 1
ATOM 5094 N N . MET A 1 636 ? -3.237 18.427 42.085 1.00 76.56 636 MET A N 1
ATOM 5095 C CA . MET A 1 636 ? -2.464 18.786 43.278 1.00 76.56 636 MET A CA 1
ATOM 5096 C C . MET A 1 636 ? -1.471 19.924 43.012 1.00 76.56 636 MET A C 1
ATOM 5098 O O . MET A 1 636 ? -1.330 20.802 43.864 1.00 76.56 636 MET A O 1
ATOM 5102 N N . ASP A 1 637 ? -0.851 19.970 41.833 1.00 81.88 637 ASP A N 1
ATOM 5103 C CA . ASP A 1 637 ? 0.028 21.063 41.409 1.00 81.88 637 ASP A CA 1
ATOM 5104 C C . ASP A 1 637 ? -0.751 22.372 41.207 1.00 81.88 637 ASP A C 1
ATOM 5106 O O . ASP A 1 637 ? -0.370 23.411 41.744 1.00 81.88 637 ASP A O 1
ATOM 5110 N N . LYS A 1 638 ? -1.928 22.321 40.562 1.00 82.06 638 LYS A N 1
ATOM 5111 C CA . LYS A 1 638 ? -2.852 23.467 40.480 1.00 82.06 638 LYS A CA 1
ATOM 5112 C C . LYS A 1 638 ? -3.236 23.969 41.876 1.00 82.06 638 LYS A C 1
ATOM 5114 O O . LYS A 1 638 ? -3.149 25.166 42.140 1.00 82.06 638 LYS A O 1
ATOM 5119 N N . LYS A 1 639 ? -3.588 23.071 42.808 1.00 82.12 639 LYS A N 1
ATOM 5120 C CA . LYS A 1 639 ? -3.876 23.440 44.210 1.00 82.12 639 LYS A CA 1
ATOM 5121 C C . LYS A 1 639 ? -2.673 24.074 44.913 1.00 82.12 639 LYS A C 1
ATOM 5123 O O . LYS A 1 639 ? -2.860 25.014 45.686 1.00 82.12 639 LYS A O 1
ATOM 5128 N N . ARG A 1 640 ? -1.457 23.581 44.660 1.00 77.69 640 ARG A N 1
ATOM 5129 C CA . ARG A 1 640 ? -0.214 24.141 45.208 1.00 77.69 640 ARG A CA 1
ATOM 5130 C C . ARG A 1 640 ? 0.034 25.550 44.675 1.00 77.69 640 ARG A C 1
ATOM 5132 O O . ARG A 1 640 ? 0.132 26.470 45.479 1.00 77.69 640 ARG A O 1
ATOM 5139 N N . LYS A 1 641 ? -0.003 25.736 43.353 1.00 81.88 641 LYS A N 1
ATOM 5140 C CA . LYS A 1 641 ? 0.156 27.038 42.685 1.00 81.88 641 LYS A CA 1
ATOM 5141 C C . LYS A 1 641 ? -0.886 28.060 43.142 1.00 81.88 641 LYS A C 1
ATOM 5143 O O . LYS A 1 641 ? -0.562 29.228 43.327 1.00 81.88 641 LYS A O 1
ATOM 5148 N N . ILE A 1 642 ? -2.133 27.639 43.372 1.00 79.12 642 ILE A N 1
ATOM 5149 C CA . ILE A 1 642 ? -3.181 28.517 43.920 1.00 79.12 642 ILE A CA 1
ATOM 5150 C C . ILE A 1 642 ? -2.850 28.939 45.358 1.00 79.12 642 ILE A C 1
ATOM 5152 O O . ILE A 1 642 ? -2.969 30.118 45.685 1.00 79.12 642 ILE A O 1
ATOM 5156 N N . LYS A 1 643 ? -2.405 28.008 46.214 1.00 82.00 643 LYS A N 1
ATOM 5157 C CA . LYS A 1 643 ? -1.993 28.325 47.591 1.00 82.00 643 LYS A CA 1
ATOM 5158 C C . LYS A 1 643 ? -0.766 29.236 47.637 1.00 82.00 643 LYS A C 1
ATOM 5160 O O . LYS A 1 643 ? -0.748 30.158 48.443 1.00 82.00 643 LYS A O 1
ATOM 5165 N N . GLU A 1 644 ? 0.221 29.009 46.776 1.00 81.94 644 GLU A N 1
ATOM 5166 C CA . GLU A 1 644 ? 1.408 29.861 46.644 1.00 81.94 644 GLU A CA 1
ATOM 5167 C C . GLU A 1 644 ? 1.026 31.270 46.190 1.00 81.94 644 GLU A C 1
ATOM 5169 O O . GLU A 1 644 ? 1.367 32.228 46.878 1.00 81.94 644 GLU A O 1
ATOM 5174 N N . LYS A 1 645 ? 0.207 31.405 45.136 1.00 78.69 645 LYS A N 1
ATOM 5175 C CA . LYS A 1 645 ? -0.335 32.706 44.704 1.00 78.69 645 LYS A CA 1
ATOM 5176 C C . LYS A 1 645 ? -1.106 33.410 45.824 1.00 78.69 645 LYS A C 1
ATOM 5178 O O . LYS A 1 645 ? -1.007 34.624 45.972 1.00 78.69 645 LYS A O 1
ATOM 5183 N N . LEU A 1 646 ? -1.877 32.674 46.626 1.00 75.19 646 LEU A N 1
ATOM 5184 C CA . LEU A 1 646 ? -2.632 33.237 47.748 1.00 75.19 646 LEU A CA 1
ATOM 5185 C C . LEU A 1 646 ? -1.715 33.686 48.901 1.00 75.19 646 LEU A C 1
ATOM 5187 O O . LEU A 1 646 ? -1.941 34.743 49.487 1.00 75.19 646 LEU A O 1
ATOM 5191 N N . LEU A 1 647 ? -0.649 32.935 49.188 1.00 75.12 647 LEU A N 1
ATOM 5192 C CA . LEU A 1 647 ? 0.370 33.307 50.173 1.00 75.12 647 LEU A CA 1
ATOM 5193 C C . LEU A 1 647 ? 1.221 34.497 49.713 1.00 75.12 647 LEU A C 1
ATOM 5195 O O . LEU A 1 647 ? 1.523 35.370 50.524 1.00 75.12 647 LEU A O 1
ATOM 5199 N N . GLU A 1 648 ? 1.573 34.575 48.430 1.00 72.25 648 GLU A N 1
ATOM 5200 C CA . GLU A 1 648 ? 2.251 35.739 47.848 1.00 72.25 648 GLU A CA 1
ATOM 5201 C C . GLU A 1 648 ? 1.386 36.997 47.942 1.00 72.25 648 GLU A C 1
ATOM 5203 O O . GLU A 1 648 ? 1.883 38.045 48.358 1.00 72.25 648 GLU A O 1
ATOM 5208 N N . ARG A 1 649 ? 0.081 36.881 47.652 1.00 72.50 649 ARG A N 1
ATOM 5209 C CA . ARG A 1 649 ? -0.895 37.973 47.819 1.00 72.50 649 ARG A CA 1
ATOM 5210 C C . ARG A 1 649 ? -0.981 38.455 49.270 1.00 72.50 649 ARG A C 1
ATOM 5212 O O . ARG A 1 649 ? -1.083 39.655 49.497 1.00 72.50 649 ARG A O 1
ATOM 5219 N N . LEU A 1 650 ? -0.905 37.548 50.248 1.00 70.81 650 LEU A N 1
ATOM 5220 C CA . LEU A 1 650 ? -0.906 37.893 51.677 1.00 70.81 650 LEU A CA 1
ATOM 5221 C C . LEU A 1 650 ? 0.416 38.526 52.145 1.00 70.81 650 LEU A C 1
ATOM 5223 O O . LEU A 1 650 ? 0.395 39.391 53.015 1.00 70.81 650 LEU A O 1
ATOM 5227 N N . LYS A 1 651 ? 1.562 38.110 51.585 1.00 73.62 651 LYS A N 1
ATOM 5228 C CA . LYS A 1 651 ? 2.894 38.617 51.971 1.00 73.62 651 LYS A CA 1
ATOM 5229 C C . LYS A 1 651 ? 3.265 39.951 51.330 1.00 73.62 651 LYS A C 1
ATOM 5231 O O . LYS A 1 651 ? 3.918 40.761 51.979 1.00 73.62 651 LYS A O 1
ATOM 5236 N N . TYR A 1 652 ? 2.910 40.156 50.065 1.00 70.50 652 TYR A N 1
ATOM 5237 C CA . TYR A 1 652 ? 3.365 41.308 49.280 1.00 70.50 652 TYR A CA 1
ATOM 5238 C C . TYR A 1 652 ? 2.226 42.241 48.847 1.00 70.50 652 TYR A C 1
ATOM 5240 O O . TYR A 1 652 ? 2.495 43.245 48.190 1.00 70.50 652 TYR A O 1
ATOM 5248 N N . GLY A 1 653 ? 0.975 41.937 49.219 1.00 63.91 653 GLY A N 1
ATOM 5249 C CA . GLY A 1 653 ? -0.202 42.659 48.738 1.00 63.91 653 GLY A CA 1
ATOM 5250 C C . GLY A 1 653 ? -0.421 42.472 47.233 1.00 63.91 653 GLY A C 1
ATOM 5251 O O . GLY A 1 653 ? 0.272 41.700 46.565 1.00 63.91 653 GLY A O 1
ATOM 5252 N N . TYR A 1 654 ? -1.398 43.185 46.672 1.00 59.03 654 TYR A N 1
ATOM 5253 C CA . TYR A 1 654 ? -1.575 43.238 45.221 1.00 59.03 654 TYR A CA 1
ATOM 5254 C C . TYR A 1 654 ? -0.397 44.018 44.619 1.00 59.03 654 TYR A C 1
ATOM 5256 O O . TYR A 1 654 ? -0.303 45.233 44.794 1.00 59.03 654 TYR A O 1
ATOM 5264 N N . ARG A 1 655 ? 0.521 43.347 43.911 1.00 55.41 655 ARG A N 1
ATOM 5265 C CA . ARG A 1 655 ? 1.500 44.049 43.070 1.00 55.41 655 ARG A CA 1
ATOM 5266 C C . ARG A 1 655 ? 0.768 44.579 41.840 1.00 55.41 655 ARG A C 1
ATOM 5268 O O . ARG A 1 655 ? 0.723 43.912 40.812 1.00 55.41 655 ARG A O 1
ATOM 5275 N N . GLN A 1 656 ? 0.183 45.769 41.950 1.00 55.47 656 GLN A N 1
ATOM 5276 C CA . GLN A 1 656 ? -0.178 46.540 40.765 1.00 55.47 656 GLN A CA 1
ATOM 5277 C C . GLN A 1 656 ? 1.106 46.790 39.967 1.00 55.47 656 GLN A C 1
ATOM 5279 O O . GLN A 1 656 ? 2.070 47.347 40.496 1.00 55.47 656 GLN A O 1
ATOM 5284 N N . ARG A 1 657 ? 1.140 46.358 38.701 1.00 51.72 657 ARG A N 1
ATOM 5285 C CA . ARG A 1 657 ? 2.144 46.865 37.761 1.00 51.72 657 ARG A CA 1
ATOM 5286 C C . ARG A 1 657 ? 1.966 48.380 37.709 1.00 51.72 657 ARG A C 1
ATOM 5288 O O . ARG A 1 657 ? 0.863 48.861 37.465 1.00 51.72 657 ARG A O 1
ATOM 5295 N N . SER A 1 658 ? 3.033 49.125 37.986 1.00 54.22 658 SER A N 1
ATOM 5296 C CA . SER A 1 658 ? 3.024 50.574 37.822 1.00 54.22 658 SER A CA 1
ATOM 5297 C C . SER A 1 658 ? 2.747 50.885 36.356 1.00 54.22 658 SER A C 1
ATOM 5299 O O . SER A 1 658 ? 3.542 50.520 35.488 1.00 54.22 658 SER A O 1
ATOM 5301 N N . LEU A 1 659 ? 1.625 51.544 36.084 1.00 53.78 659 LEU A N 1
ATOM 5302 C CA . LEU A 1 659 ? 1.361 52.135 34.781 1.00 53.78 659 LEU A CA 1
ATOM 5303 C C . LEU A 1 659 ? 2.347 53.298 34.582 1.00 53.78 659 LEU A C 1
ATOM 5305 O O . LEU A 1 659 ? 2.121 54.399 35.076 1.00 53.78 659 LEU A O 1
ATOM 5309 N N . GLY A 1 660 ? 3.452 53.019 33.885 1.00 51.78 660 GLY A N 1
ATOM 5310 C CA . GLY A 1 660 ? 4.289 54.019 33.219 1.00 51.78 660 GLY A CA 1
ATOM 5311 C C . GLY A 1 660 ? 5.686 54.260 33.803 1.00 51.78 660 GLY A C 1
ATOM 5312 O O . GLY A 1 660 ? 5.839 54.875 34.859 1.00 51.78 660 GLY A O 1
ATOM 5313 N N . ARG A 1 661 ? 6.708 53.908 33.012 1.00 33.50 661 ARG A N 1
ATOM 5314 C CA . ARG A 1 661 ? 7.529 54.926 32.347 1.00 33.50 661 ARG A CA 1
ATOM 5315 C C . ARG A 1 661 ? 7.861 54.497 30.927 1.00 33.50 661 ARG A C 1
ATOM 5317 O O . ARG A 1 661 ? 8.172 53.299 30.764 1.00 33.50 661 ARG A O 1
#

Secondary structure (DSSP, 8-state):
--PPPPHHHHHHHTT--TTS-----TTS-HHHHHHT-SSEE----S--SS--HHHHHHHHTT--EEEE--TTTTTTPPBTTTBEEE-TT-THHHHHHHHHHB-TTSSBPHHHHHHHHHHHHHHHHHHHHHHHHHHHHHHHHH----TTSPPPPPGGG---PPP-HHHHHHHHHHHHTT--S-----S------HHHHHHHHHHHHHHHTT-----------------SSSHHHHHHHHHHHHHHHHHHHHHHSS-----TTHHHHHHHHHHHHT---SS---HHHHHTTT-SEEEEEEE-SGGGGGGS--SSSEEEEESSGGGS-TTS-PEEGGGSGGGGSHHHHHHHTTHHHHHHHHHTHHHH--SSEEEEEEHHHHHGGG-SSS-TTS-TT---SSPPHHHHHHHHHHHHH--SS-EEEE-S-------SS-S--PPPHHHHHHHHTTT-HHHHHHHHHHHHHT--TTS--S-----SS-----TT-EEEEHHHHHHHHHHHHHHHHHHHHHH--SSS----TT-SSHHHHHTTTHHHHHHHHHHHHHHTT-EEEEE-TTT--EEEES-GGGSTTT--TTTS-HHHHHHHHHHHHHHHHTT--SSSS--GGGS-----HHHHHHHHHHHHHHHHHHHHHHHHHHHHHHHH---PPP---

Nearest PDB structures (foldseek):
  4xsr-assembly1_B  TM=8.169E-01  e=1.105E-02  Nostoc sp. PCC 7120 = FACHB-418
  3mbo-assembly1_B  TM=7.537E-01  e=1.229E-02  Bacillus anthracis
  5d00-assembly1_B  TM=7.806E-01  e=1.442E-02  Bacillus subtilis subsp. subtilis str. 168
  5d00-assembly1_A  TM=7.780E-01  e=4.180E-02  Bacillus subtilis subsp. subtilis str. 168
  4rbn-assembly1_B  TM=6.491E-01  e=6.398E-02  Nitrosomonas europaea

Sequence (661 aa):
MDENPKVEDVAGGLRLSVNSMKQYSMDQDVNGVLLMADIAVYGSLQDEQTFPPLLTRIMSLGIPVVVPDLPVLSRYVVDGVHGMVFSRHNPDDLLRIFPLLVSSGGKLSELADAVGSNAKHLARNLLAFESIIGYAKLMENVINFPSDALLPAPVSQIQQDSWEWESFDRVTEQTAGGITDIDEERNRVEQSRIVYSLEEDFSKFLMLGNLTVDVGNSDVAEHDLVIEDLSVAEQMQSSEEYQRRETEEIEERMEKDPGVWDEIYRNARKSEKLRSEPNERDEGELERIGSLICIYEVYNGAGAWPFLHHGSLYRGLSLSTKARRLSSDDVDANRLPFLNNSRYRDLLCEMGGLFSIAYKVDEIHKKPWIGFQSWRASGRRARFLITESLCNGIKQVSLSIKAERILEEAIQHESKGDVIYFWACLSMDSGHIGTNDSLSFWSMCDVFNGGKCRTAFQDAFRHMYGLPSSVDALPPMPEDHGYWSALHSWVMPTSSFLEFVMFTRIFADSLDAAHGSTGETTECLLGFSEPEKRHCYCRLLEILINVWAYHSARRMVYIDPHSGMFEEQHPVAQRHGFMWAKYFNITLLKGMDEDLAEAADDGDFQRDAWLWPLTGEVHWQGMYEREREERYRIKMDKKRKIKEKLLERLKYGYRQRSLGR

Mean predicted aligned error: 18.68 Å

Radius of gyration: 35.9 Å; Cα contacts (8 Å, |Δi|>4): 717; chains: 1; bounding box: 88×85×110 Å

InterPro domains:
  IPR001296 Glycosyl transferase, family 1 [PF00534] (22-120)